Protein AF-0000000069840193 (afdb_homodimer)

pLDDT: mean 89.03, std 13.45, range [23.73, 98.94]

Structure (mmCIF, N/CA/C/O backbone):
data_AF-0000000069840193-model_v1
#
loop_
_entity.id
_entity.type
_entity.pdbx_description
1 polymer 'Periplasmic binding protein/LacI sugar binding domain-containing protein'
#
loop_
_atom_site.group_PDB
_atom_site.id
_atom_site.type_symbol
_atom_site.label_atom_id
_atom_site.label_alt_id
_atom_site.label_comp_id
_atom_site.label_asym_id
_atom_site.label_entity_id
_atom_site.label_seq_id
_atom_site.pdbx_PDB_ins_code
_atom_site.Cartn_x
_atom_site.Cartn_y
_atom_site.Cartn_z
_atom_site.occupancy
_atom_site.B_iso_or_equiv
_atom_site.auth_seq_id
_atom_site.auth_comp_id
_atom_site.auth_asym_id
_atom_site.auth_atom_id
_atom_site.pdbx_PDB_model_num
ATOM 1 N N . MET A 1 1 ? -12.867 52.531 8.844 1 24.59 1 MET A N 1
ATOM 2 C CA . MET A 1 1 ? -12.977 51.562 7.75 1 24.59 1 MET A CA 1
ATOM 3 C C . MET A 1 1 ? -12.117 50.344 8.023 1 24.59 1 MET A C 1
ATOM 5 O O . MET A 1 1 ? -10.891 50.406 7.93 1 24.59 1 MET A O 1
ATOM 9 N N . ALA A 1 2 ? -12.344 49.625 9.031 1 34.88 2 ALA A N 1
ATOM 10 C CA . ALA A 1 2 ? -11.484 48.656 9.68 1 34.88 2 ALA A CA 1
ATOM 11 C C . ALA A 1 2 ? -11.094 47.531 8.703 1 34.88 2 ALA A C 1
ATOM 13 O O . ALA A 1 2 ? -11.961 46.906 8.109 1 34.88 2 ALA A O 1
ATOM 14 N N . ARG A 1 3 ? -10.102 47.656 7.883 1 37.06 3 ARG A N 1
ATOM 15 C CA . ARG A 1 3 ? -9.602 46.812 6.809 1 37.06 3 ARG A CA 1
ATOM 16 C C . ARG A 1 3 ? -9.641 45.344 7.211 1 37.06 3 ARG A C 1
ATOM 18 O O . ARG A 1 3 ? -8.938 44.938 8.133 1 37.06 3 ARG A O 1
ATOM 25 N N . GLY A 1 4 ? -10.797 44.75 7.398 1 35.41 4 GLY A N 1
ATOM 26 C CA . GLY A 1 4 ? -11.039 43.375 7.875 1 35.41 4 GLY A CA 1
ATOM 27 C C . GLY A 1 4 ? -9.898 42.438 7.559 1 35.41 4 GLY A C 1
ATOM 28 O O . GLY A 1 4 ? -9.414 42.375 6.43 1 35.41 4 GLY A O 1
ATOM 29 N N . LEU A 1 5 ? -8.938 42.312 8.375 1 36.5 5 LEU A N 1
ATOM 30 C CA . LEU A 1 5 ? -7.723 41.531 8.312 1 36.5 5 LEU A CA 1
ATOM 31 C C . LEU A 1 5 ? -7.93 40.281 7.441 1 36.5 5 LEU A C 1
ATOM 33 O O . LEU A 1 5 ? -8.742 39.406 7.773 1 36.5 5 LEU A O 1
ATOM 37 N N . LYS A 1 6 ? -8.133 40.344 6.164 1 40.72 6 LYS A N 1
ATOM 38 C CA . LYS A 1 6 ? -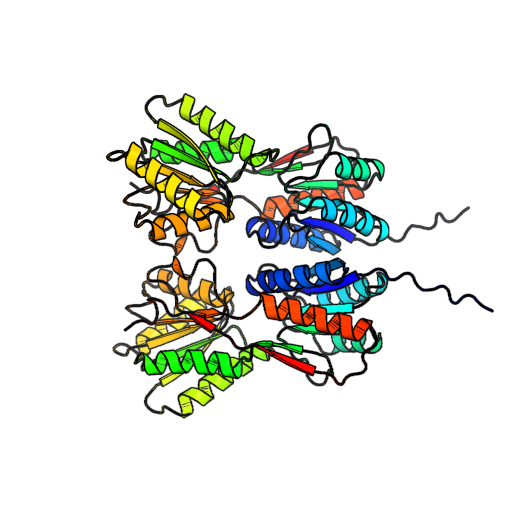8.266 39.312 5.148 1 40.72 6 LYS A CA 1
ATOM 39 C C . LYS A 1 6 ? -7.57 38.031 5.586 1 40.72 6 LYS A C 1
ATOM 41 O O . LYS A 1 6 ? -6.344 37.969 5.699 1 40.72 6 LYS A O 1
ATOM 46 N N . ARG A 1 7 ? -7.996 37.312 6.637 1 47.59 7 ARG A N 1
ATOM 47 C CA . ARG A 1 7 ? -7.484 36.062 7.195 1 47.59 7 ARG A CA 1
ATOM 48 C C . ARG A 1 7 ? -6.824 35.219 6.113 1 47.59 7 ARG A C 1
ATOM 50 O O . ARG A 1 7 ? -7.449 34.875 5.102 1 47.59 7 ARG A O 1
ATOM 57 N N . GLY A 1 8 ? -5.594 35.312 5.746 1 59.09 8 GLY A N 1
ATOM 58 C CA . GLY A 1 8 ? -4.723 34.781 4.711 1 59.09 8 GLY A CA 1
ATOM 59 C C . GLY A 1 8 ? -4.973 33.312 4.418 1 59.09 8 GLY A C 1
ATOM 60 O O . GLY A 1 8 ? -5.113 32.5 5.336 1 59.09 8 GLY A O 1
ATOM 61 N N . ARG A 1 9 ? -5.711 32.969 3.23 1 78.81 9 ARG A N 1
ATOM 62 C CA . ARG A 1 9 ? -6.047 31.641 2.771 1 78.81 9 ARG A CA 1
ATOM 63 C C . ARG A 1 9 ? -4.824 30.734 2.789 1 78.81 9 ARG A C 1
ATOM 65 O O . ARG A 1 9 ? -3.797 31.047 2.184 1 78.81 9 ARG A O 1
ATOM 72 N N . THR A 1 10 ? -4.777 29.781 3.723 1 82.75 10 THR A N 1
ATOM 73 C CA . THR A 1 10 ? -3.658 28.844 3.857 1 82.75 10 THR A CA 1
ATOM 74 C C . THR A 1 10 ? -3.598 27.906 2.666 1 82.75 10 THR A C 1
ATOM 76 O O . THR A 1 10 ? -2.555 27.297 2.396 1 82.75 10 THR A O 1
ATOM 79 N N . ARG A 1 11 ? -4.781 27.781 1.944 1 90.88 11 ARG A N 1
ATOM 80 C CA . ARG A 1 11 ? -4.926 26.828 0.854 1 90.88 11 ARG A CA 1
ATOM 81 C C . ARG A 1 11 ? -4.551 25.422 1.307 1 90.88 11 ARG A C 1
ATOM 83 O O . ARG A 1 11 ? -3.893 24.688 0.572 1 90.88 11 ARG A O 1
ATOM 90 N N . LEU A 1 12 ? -4.98 25.156 2.596 1 91.31 12 LEU A N 1
ATOM 91 C CA . LEU A 1 12 ? -4.73 23.828 3.152 1 91.31 12 LEU A CA 1
ATOM 92 C C . LEU A 1 12 ? -6.023 23.031 3.244 1 91.31 12 LEU A C 1
ATOM 94 O O . LEU A 1 12 ? -7.07 23.562 3.607 1 91.31 12 LEU A O 1
ATOM 98 N N . ILE A 1 13 ? -5.879 21.797 2.895 1 93.88 13 ILE A N 1
ATOM 99 C CA . ILE A 1 13 ? -6.945 20.828 3.139 1 93.88 13 ILE A CA 1
ATOM 100 C C . ILE A 1 13 ? -6.438 19.719 4.059 1 93.88 13 ILE A C 1
ATOM 102 O O . ILE A 1 13 ? -5.406 19.109 3.783 1 93.88 13 ILE A O 1
ATOM 106 N N . GLY A 1 14 ? -7.121 19.562 5.184 1 92.38 14 GLY A N 1
ATOM 107 C CA . GLY A 1 14 ? -6.812 18.453 6.07 1 92.38 14 GLY A CA 1
ATOM 108 C C . GLY A 1 14 ? -7.398 17.141 5.602 1 92.38 14 GLY A C 1
ATOM 109 O O . GLY A 1 14 ? -8.562 17.078 5.188 1 92.38 14 GLY A O 1
ATOM 110 N N . LEU A 1 15 ? -6.52 16.156 5.625 1 92.12 15 LEU A N 1
ATOM 111 C CA . LEU A 1 15 ? -6.953 14.805 5.289 1 92.12 15 LEU A CA 1
ATOM 112 C C . LEU A 1 15 ? -6.828 13.875 6.492 1 92.12 15 LEU A C 1
ATOM 114 O O . LEU A 1 15 ? -5.734 13.695 7.031 1 92.12 15 LEU A O 1
ATOM 118 N N . ILE A 1 16 ? -7.926 13.344 6.914 1 88.56 16 ILE A N 1
ATOM 119 C CA . ILE A 1 16 ? -7.914 12.336 7.969 1 88.56 16 ILE A CA 1
ATOM 120 C C . ILE A 1 16 ? -8.141 10.953 7.363 1 88.56 16 ILE A C 1
ATOM 122 O O . ILE A 1 16 ? -9.203 10.688 6.797 1 88.56 16 ILE A O 1
ATOM 126 N N . ILE A 1 17 ? -7.133 10.148 7.5 1 87.5 17 ILE A N 1
ATOM 127 C CA . ILE A 1 17 ? -7.152 8.812 6.914 1 87.5 17 ILE A CA 1
ATOM 128 C C . ILE A 1 17 ? -7.203 7.766 8.023 1 87.5 17 ILE A C 1
ATOM 130 O O . ILE A 1 17 ? -6.445 7.84 8.992 1 87.5 17 ILE A O 1
ATOM 134 N N . ALA A 1 18 ? -8.047 6.801 7.898 1 81.25 18 ALA A N 1
ATOM 135 C CA . ALA A 1 18 ? -8.227 5.77 8.914 1 81.25 18 ALA A CA 1
ATOM 136 C C . ALA A 1 18 ? -6.969 4.918 9.062 1 81.25 18 ALA A C 1
ATOM 138 O O . ALA A 1 18 ? -6.535 4.629 10.18 1 81.25 18 ALA A O 1
ATOM 139 N N . ASP A 1 19 ? -6.477 4.477 7.852 1 83 19 ASP A N 1
ATOM 140 C CA . ASP A 1 19 ? -5.305 3.605 7.844 1 83 19 ASP A CA 1
ATOM 141 C C . ASP A 1 19 ? -4.531 3.734 6.531 1 83 19 ASP A C 1
ATOM 143 O O . ASP A 1 19 ? -4.918 3.146 5.52 1 83 19 ASP A O 1
ATOM 147 N N . ILE A 1 20 ? -3.449 4.324 6.625 1 83.56 20 ILE A N 1
ATOM 148 C CA . ILE A 1 20 ? -2.67 4.613 5.426 1 83.56 20 ILE A CA 1
ATOM 149 C C . ILE A 1 20 ? -2.037 3.326 4.902 1 83.56 20 ILE A C 1
ATOM 151 O O . ILE A 1 20 ? -1.533 3.289 3.775 1 83.56 20 ILE A O 1
ATOM 155 N N . THR A 1 21 ? -2.021 2.219 5.703 1 82.38 21 THR A N 1
ATOM 156 C CA . THR A 1 21 ? -1.464 0.957 5.234 1 82.38 21 THR A CA 1
ATOM 157 C C . THR A 1 21 ? -2.479 0.201 4.383 1 82.38 21 THR A C 1
ATOM 159 O O . THR A 1 21 ? -2.143 -0.803 3.75 1 82.38 21 THR A O 1
ATOM 162 N N . ASN A 1 22 ? -3.643 0.701 4.359 1 86.12 22 ASN A N 1
ATOM 163 C CA . ASN A 1 22 ? -4.68 0.144 3.5 1 86.12 22 ASN A CA 1
ATOM 164 C C . ASN A 1 22 ? -4.531 0.624 2.059 1 86.12 22 ASN A C 1
ATOM 166 O O . ASN A 1 22 ? -4.598 1.824 1.79 1 86.12 22 ASN A O 1
ATOM 170 N N . PRO A 1 23 ? -4.363 -0.371 1.155 1 88 23 PRO A N 1
ATOM 171 C CA . PRO A 1 23 ? -4.184 0.024 -0.244 1 88 23 PRO A CA 1
ATOM 172 C C . PRO A 1 23 ? -5.336 0.875 -0.771 1 88 23 PRO A C 1
ATOM 174 O O . PRO A 1 23 ? -5.125 1.765 -1.598 1 88 23 PRO A O 1
ATOM 177 N N . TYR A 1 24 ? -6.52 0.625 -0.32 1 90.56 24 TYR A N 1
ATOM 178 C CA . TYR A 1 24 ? -7.652 1.449 -0.721 1 90.56 24 TYR A CA 1
ATOM 179 C C . TYR A 1 24 ? -7.422 2.91 -0.357 1 90.56 24 TYR A C 1
ATOM 181 O O . TYR A 1 24 ? -7.609 3.801 -1.189 1 90.56 24 TYR A O 1
ATOM 189 N N . SER A 1 25 ? -6.973 3.121 0.844 1 88.38 25 SER A N 1
ATOM 190 C CA . SER A 1 25 ? -6.738 4.477 1.332 1 88.38 25 SER A CA 1
ATOM 191 C C . SER A 1 25 ? -5.656 5.176 0.521 1 88.38 25 SER A C 1
ATOM 193 O O . SER A 1 25 ? -5.789 6.355 0.18 1 88.38 25 SER A O 1
ATOM 195 N N . VAL A 1 26 ? -4.691 4.434 0.214 1 87.62 26 VAL A N 1
ATOM 196 C CA . VAL A 1 26 ? -3.564 4.977 -0.538 1 87.62 26 VAL A CA 1
ATOM 197 C C . VAL A 1 26 ? -4.023 5.375 -1.938 1 87.62 26 VAL A C 1
ATOM 199 O O . VAL A 1 26 ? -3.674 6.453 -2.428 1 87.62 26 VAL A O 1
ATOM 202 N N . ASN A 1 27 ? -4.793 4.574 -2.518 1 90.31 27 ASN A N 1
ATOM 203 C CA . ASN A 1 27 ? -5.277 4.836 -3.869 1 90.31 27 ASN A CA 1
ATOM 204 C C . ASN A 1 27 ? -6.227 6.031 -3.9 1 90.31 27 ASN A C 1
ATOM 206 O O . ASN A 1 27 ? -6.211 6.816 -4.852 1 90.31 27 ASN A O 1
ATOM 210 N N . VAL A 1 28 ? -7.039 6.16 -2.896 1 93 28 VAL A N 1
ATOM 211 C CA . VAL A 1 28 ? -7.93 7.312 -2.789 1 93 28 VAL A CA 1
ATOM 212 C C . VAL A 1 28 ? -7.105 8.594 -2.654 1 93 28 VAL A C 1
ATOM 214 O O . VAL A 1 28 ? -7.453 9.625 -3.23 1 93 28 VAL A O 1
ATOM 217 N N . LEU A 1 29 ? -6.051 8.477 -1.936 1 90.69 29 LEU A N 1
ATOM 218 C CA . LEU A 1 29 ? -5.18 9.625 -1.695 1 90.69 29 LEU A CA 1
ATOM 219 C C . LEU A 1 29 ? -4.59 10.141 -3.002 1 90.69 29 LEU A C 1
ATOM 221 O O . LEU A 1 29 ? -4.391 11.344 -3.164 1 90.69 29 LEU A O 1
ATOM 225 N N . SER A 1 30 ? -4.32 9.258 -3.92 1 91.19 30 SER A N 1
ATOM 226 C CA . SER A 1 30 ? -3.801 9.68 -5.219 1 91.19 30 SER A CA 1
ATOM 227 C C . SER A 1 30 ? -4.766 10.633 -5.918 1 91.19 30 SER A C 1
ATOM 229 O O . SER A 1 30 ? -4.344 11.648 -6.473 1 91.19 30 SER A O 1
ATOM 231 N N . GLY A 1 31 ? -6.016 10.281 -5.867 1 94.5 31 GLY A N 1
ATOM 232 C CA . GLY A 1 31 ? -7.023 11.164 -6.43 1 94.5 31 GLY A CA 1
ATOM 233 C C . GLY A 1 31 ? -7.137 12.484 -5.691 1 94.5 31 GLY A C 1
ATOM 234 O O . GLY A 1 31 ? -7.289 13.539 -6.316 1 94.5 31 GLY A O 1
ATOM 235 N N . ILE A 1 32 ? -7.016 12.43 -4.387 1 94.56 32 ILE A N 1
ATOM 236 C CA . ILE A 1 32 ? -7.07 13.625 -3.547 1 94.56 32 ILE A CA 1
ATOM 237 C C . ILE A 1 32 ? -5.926 14.562 -3.916 1 94.56 32 ILE A C 1
ATOM 239 O O . ILE A 1 32 ? -6.137 15.758 -4.117 1 94.56 32 ILE A O 1
ATOM 243 N N . GLU A 1 33 ? -4.781 14.008 -4 1 91.31 33 GLU A N 1
ATOM 244 C CA . GLU A 1 33 ? -3.598 14.797 -4.32 1 91.31 33 GLU A CA 1
ATOM 245 C C . GLU A 1 33 ? -3.725 15.461 -5.691 1 91.31 33 GLU A C 1
ATOM 247 O O . GLU A 1 33 ? -3.369 16.625 -5.859 1 91.31 33 GLU A O 1
ATOM 252 N N . ALA A 1 34 ? -4.176 14.727 -6.652 1 93.38 34 ALA A N 1
ATOM 253 C CA . ALA A 1 34 ? -4.352 15.266 -7.996 1 93.38 34 ALA A CA 1
ATOM 254 C C . ALA A 1 34 ? -5.316 16.453 -7.992 1 93.38 34 ALA A C 1
ATOM 256 O O . ALA A 1 34 ? -5.031 17.484 -8.594 1 93.38 34 ALA A O 1
ATOM 257 N N . ALA A 1 35 ? -6.402 16.312 -7.316 1 96.69 35 ALA A N 1
ATOM 258 C CA . ALA A 1 35 ? -7.398 17.391 -7.242 1 96.69 35 ALA A CA 1
ATOM 259 C C . ALA A 1 35 ? -6.852 18.594 -6.488 1 96.69 35 ALA A C 1
ATOM 261 O O . ALA A 1 35 ? -7.074 19.734 -6.891 1 96.69 35 ALA A O 1
ATOM 262 N N . CYS A 1 36 ? -6.156 18.344 -5.383 1 93.94 36 CYS A N 1
ATOM 263 C CA . CYS A 1 36 ? -5.555 19.422 -4.617 1 93.94 36 CYS A CA 1
ATOM 264 C C . CYS A 1 36 ? -4.586 20.234 -5.48 1 93.94 36 CYS A C 1
ATOM 266 O O . CYS A 1 36 ? -4.617 21.469 -5.473 1 93.94 36 CYS A O 1
ATOM 268 N N . ARG A 1 37 ? -3.811 19.531 -6.137 1 90.56 37 ARG A N 1
ATOM 269 C CA . ARG A 1 37 ? -2.855 20.188 -7.023 1 90.56 37 ARG A CA 1
ATOM 270 C C . ARG A 1 37 ? -3.57 21.047 -8.062 1 90.56 37 ARG A C 1
ATOM 272 O O . ARG A 1 37 ? -3.215 22.219 -8.266 1 90.56 37 ARG A O 1
ATOM 279 N N . GLU A 1 38 ? -4.508 20.5 -8.664 1 94.81 38 GLU A N 1
ATOM 280 C CA . GLU A 1 38 ? -5.266 21.203 -9.711 1 94.81 38 GLU A CA 1
ATOM 281 C C . GLU A 1 38 ? -5.973 22.422 -9.148 1 94.81 38 GLU A C 1
ATOM 283 O O . GLU A 1 38 ? -6.09 23.453 -9.836 1 94.81 38 GLU A O 1
ATOM 288 N N . LYS A 1 39 ? -6.414 22.359 -7.926 1 95.62 39 LYS A N 1
ATOM 289 C CA . LYS A 1 39 ? -7.23 23.422 -7.344 1 95.62 39 LYS A CA 1
ATOM 290 C C . LYS A 1 39 ? -6.379 24.375 -6.516 1 95.62 39 LYS A C 1
ATOM 292 O O . LYS A 1 39 ? -6.895 25.344 -5.941 1 95.62 39 LYS A O 1
ATOM 297 N N . GLY A 1 40 ? -5.113 24.078 -6.473 1 92.56 40 GLY A N 1
ATOM 298 C CA . GLY A 1 40 ? -4.188 24.953 -5.785 1 92.56 40 GLY A CA 1
ATOM 299 C C . GLY A 1 40 ? -4.211 24.797 -4.277 1 92.56 40 GLY A C 1
ATOM 300 O O . GLY A 1 40 ? -4.047 25.766 -3.539 1 92.56 40 GLY A O 1
ATOM 301 N N . PHE A 1 41 ? -4.547 23.625 -3.773 1 93.12 41 PHE A N 1
ATOM 302 C CA . PHE A 1 41 ? -4.543 23.344 -2.344 1 93.12 41 PHE A CA 1
ATOM 303 C C . PHE A 1 41 ? -3.395 22.406 -1.987 1 93.12 41 PHE A C 1
ATOM 305 O O . PHE A 1 41 ? -2.898 21.672 -2.844 1 93.12 41 PHE A O 1
ATOM 312 N N . THR A 1 42 ? -3.004 22.484 -0.764 1 89.56 42 THR A N 1
ATOM 313 C CA . THR A 1 42 ? -2.023 21.562 -0.201 1 89.56 42 THR A CA 1
ATOM 314 C C . THR A 1 42 ? -2.676 20.625 0.821 1 89.56 42 THR A C 1
ATOM 316 O O . THR A 1 42 ? -3.303 21.094 1.776 1 89.56 42 THR A O 1
ATOM 319 N N . PRO A 1 43 ? -2.492 19.391 0.567 1 92 43 PRO A N 1
ATOM 320 C CA . PRO A 1 43 ? -3.088 18.453 1.534 1 92 43 PRO A CA 1
ATOM 321 C C . PRO A 1 43 ? -2.176 18.188 2.727 1 92 43 PRO A C 1
ATOM 323 O O . PRO A 1 43 ? -0.954 18.109 2.57 1 92 43 PRO A O 1
ATOM 326 N N . LEU A 1 44 ? -2.76 18.094 3.904 1 90.38 44 LEU A N 1
ATOM 327 C CA . LEU A 1 44 ? -2.119 17.641 5.133 1 90.38 44 LEU A CA 1
ATOM 328 C C . LEU A 1 44 ? -2.729 16.328 5.609 1 90.38 44 LEU A C 1
ATOM 330 O O . LEU A 1 44 ? -3.893 16.281 6.012 1 90.38 44 LEU A O 1
ATOM 334 N N . VAL A 1 45 ? -1.867 15.312 5.629 1 90.81 45 VAL A N 1
ATOM 335 C CA . VAL A 1 45 ? -2.4 13.977 5.875 1 90.81 45 VAL A CA 1
ATOM 336 C C . VAL A 1 45 ? -2.199 13.602 7.344 1 90.81 45 VAL A C 1
ATOM 338 O O . VAL A 1 45 ? -1.097 13.734 7.879 1 90.81 45 VAL A O 1
ATOM 341 N N . CYS A 1 46 ? -3.309 13.172 7.93 1 88.81 46 CYS A N 1
ATOM 342 C CA . CYS A 1 46 ? -3.324 12.664 9.297 1 88.81 46 CYS A CA 1
ATOM 343 C C . CYS A 1 46 ? -3.826 11.227 9.344 1 88.81 46 CYS A C 1
ATOM 345 O O . CYS A 1 46 ? -4.992 10.961 9.031 1 88.81 46 CYS A O 1
ATOM 347 N N . ASN A 1 47 ? -2.953 10.367 9.742 1 87.81 47 ASN A N 1
ATOM 348 C CA . ASN A 1 47 ? -3.316 8.961 9.836 1 87.81 47 ASN A CA 1
ATOM 349 C C . ASN A 1 47 ? -3.764 8.594 11.25 1 87.81 47 ASN A C 1
ATOM 351 O O . ASN A 1 47 ? -2.992 8.727 12.203 1 87.81 47 ASN A O 1
ATOM 355 N N . THR A 1 48 ? -4.922 8.047 11.383 1 81.81 48 THR A N 1
ATOM 356 C CA . THR A 1 48 ? -5.473 7.812 12.711 1 81.81 48 THR A CA 1
ATOM 357 C C . THR A 1 48 ? -5.133 6.406 13.195 1 81.81 48 THR A C 1
ATOM 359 O O . THR A 1 48 ? -5.297 6.098 14.383 1 81.81 48 THR A O 1
ATOM 362 N N . ASN A 1 49 ? -4.711 5.52 12.281 1 78.19 49 ASN A N 1
ATOM 363 C CA . ASN A 1 49 ? -4.461 4.117 12.594 1 78.19 49 ASN A CA 1
ATOM 364 C C . ASN A 1 49 ? -5.684 3.451 13.211 1 78.19 49 ASN A C 1
ATOM 366 O O . ASN A 1 49 ? -5.566 2.703 14.188 1 78.19 49 ASN A O 1
ATOM 370 N N . ASN A 1 50 ? -6.777 3.844 12.766 1 74.44 50 ASN A N 1
ATOM 371 C CA . ASN A 1 50 ? -8.078 3.305 13.156 1 74.44 50 ASN A CA 1
ATOM 372 C C . ASN A 1 50 ? -8.391 3.604 14.617 1 74.44 50 ASN A C 1
ATOM 374 O O . ASN A 1 50 ? -9.203 2.914 15.242 1 74.44 50 ASN A O 1
ATOM 378 N N . GLU A 1 51 ? -7.766 4.598 15.18 1 75.19 51 GLU A N 1
ATOM 379 C CA . GLU A 1 51 ? -8 4.965 16.578 1 75.19 51 GLU A CA 1
ATOM 380 C C . GLU A 1 51 ? -8.867 6.215 16.672 1 75.19 51 GLU A C 1
ATOM 382 O O . GLU A 1 51 ? -8.453 7.301 16.266 1 75.19 51 GLU A O 1
ATOM 387 N N . VAL A 1 52 ? -9.914 6.098 17.359 1 70.75 52 VAL A N 1
ATOM 388 C CA . VAL A 1 52 ? -10.914 7.152 17.438 1 70.75 52 VAL A CA 1
ATOM 389 C C . VAL A 1 52 ? -10.336 8.367 18.172 1 70.75 52 VAL A C 1
ATOM 391 O O . VAL A 1 52 ? -10.586 9.508 17.781 1 70.75 52 VAL A O 1
ATOM 394 N N . ASP A 1 53 ? -9.594 8.102 19.172 1 73.88 53 ASP A N 1
ATOM 395 C CA . ASP A 1 53 ? -9.008 9.188 19.953 1 73.88 53 ASP A CA 1
ATOM 396 C C . ASP A 1 53 ? -8.07 10.039 19.094 1 73.88 53 ASP A C 1
ATOM 398 O O . ASP A 1 53 ? -8 11.258 19.266 1 73.88 53 ASP A O 1
ATOM 402 N N . GLN A 1 54 ? -7.484 9.438 18.125 1 78 54 GLN A N 1
ATOM 403 C CA . GLN A 1 54 ? -6.586 10.156 17.219 1 78 54 GLN A CA 1
ATOM 404 C C . GLN A 1 54 ? -7.363 11.055 16.266 1 78 54 GLN A C 1
ATOM 406 O O . GLN A 1 54 ? -6.891 12.117 15.875 1 78 54 GLN A O 1
ATOM 411 N N . GLU A 1 55 ? -8.547 10.625 15.961 1 76.5 55 GLU A N 1
ATOM 412 C CA . GLU A 1 55 ? -9.367 11.43 15.062 1 76.5 55 GLU A CA 1
ATOM 413 C C . GLU A 1 55 ? -9.664 12.797 15.656 1 76.5 55 GLU A C 1
ATOM 415 O O . GLU A 1 55 ? -9.508 13.82 14.992 1 76.5 55 GLU A O 1
ATOM 420 N N . LEU A 1 56 ? -10.078 12.836 16.875 1 76.31 56 LEU A N 1
ATOM 421 C CA . LEU A 1 56 ? -10.398 14.078 17.562 1 76.31 56 LEU A CA 1
ATOM 422 C C . LEU A 1 56 ? -9.156 14.961 17.703 1 76.31 56 LEU A C 1
ATOM 424 O O . LEU A 1 56 ? -9.227 16.172 17.516 1 76.31 56 LEU A O 1
ATOM 428 N N . HIS A 1 57 ? -8.164 14.242 18.016 1 80.44 57 HIS A N 1
ATOM 429 C CA . HIS A 1 57 ? -6.898 14.961 18.172 1 80.44 57 HIS A CA 1
ATOM 430 C C . HIS A 1 57 ? -6.516 15.664 16.875 1 80.44 57 HIS A C 1
ATOM 432 O O . HIS A 1 57 ? -6.172 16.844 16.891 1 80.44 57 HIS A O 1
ATOM 438 N N . TYR A 1 58 ? -6.66 15.008 15.789 1 82.19 58 TYR A N 1
ATOM 439 C CA . TYR A 1 58 ? -6.289 15.578 14.492 1 82.19 58 TYR A CA 1
ATOM 440 C C . TYR A 1 58 ? -7.254 16.688 14.086 1 82.19 58 TYR A C 1
ATOM 442 O O . TYR A 1 58 ? -6.848 17.672 13.477 1 82.19 58 TYR A O 1
ATOM 450 N N . LEU A 1 59 ? -8.453 16.516 14.406 1 79.12 59 LEU A N 1
ATOM 451 C CA . LEU A 1 59 ? -9.422 17.547 14.094 1 79.12 59 LEU A CA 1
ATOM 452 C C . LEU A 1 59 ? -9.062 18.859 14.789 1 79.12 59 LEU A C 1
ATOM 454 O O . LEU A 1 59 ? -9.109 19.922 14.18 1 79.12 59 LEU A O 1
ATOM 458 N N . ASP A 1 60 ? -8.688 18.734 16.016 1 80.19 60 ASP A N 1
ATOM 459 C CA . ASP A 1 60 ? -8.273 19.906 16.766 1 80.19 60 ASP A CA 1
ATOM 460 C C . ASP A 1 60 ? -7.008 20.531 16.172 1 80.19 60 ASP A C 1
ATOM 462 O O . ASP A 1 60 ? -6.906 21.75 16.047 1 80.19 60 ASP A O 1
ATOM 466 N N . LEU A 1 61 ? -6.195 19.688 15.852 1 80.31 61 LEU A N 1
ATOM 467 C CA . LEU A 1 61 ? -4.93 20.125 15.273 1 80.31 61 LEU A CA 1
ATOM 468 C C . LEU A 1 61 ? -5.156 20.844 13.945 1 80.31 61 LEU A C 1
ATOM 470 O O . LEU A 1 61 ? -4.621 21.922 13.719 1 80.31 61 LEU A O 1
ATOM 474 N N . LEU A 1 62 ? -5.957 20.281 13.125 1 82.94 62 LEU A N 1
ATOM 475 C CA . LEU A 1 62 ? -6.211 20.844 11.797 1 82.94 62 LEU A CA 1
ATOM 476 C C . LEU A 1 62 ? -6.926 22.172 11.898 1 82.94 62 LEU A C 1
ATOM 478 O O . LEU A 1 62 ? -6.668 23.094 11.109 1 82.94 62 LEU A O 1
ATOM 482 N N . ARG A 1 63 ? -7.695 22.297 12.867 1 79.81 63 ARG A N 1
ATOM 483 C CA . ARG A 1 63 ? -8.367 23.562 13.125 1 79.81 63 ARG A CA 1
ATOM 484 C C . ARG A 1 63 ? -7.371 24.641 13.531 1 79.81 63 ARG A C 1
ATOM 486 O O . ARG A 1 63 ? -7.461 25.781 13.078 1 79.81 63 ARG A O 1
ATOM 493 N N . SER A 1 64 ? -6.52 24.234 14.328 1 78.5 64 SER A N 1
ATOM 494 C CA . SER A 1 64 ? -5.512 25.172 14.82 1 78.5 64 SER A CA 1
ATOM 495 C C . SER A 1 64 ? -4.625 25.672 13.688 1 78.5 64 SER A C 1
ATOM 497 O O . SER A 1 64 ? -4.094 26.781 13.75 1 78.5 64 SER A O 1
ATOM 499 N N . TYR A 1 65 ? -4.562 24.906 12.664 1 78.88 65 TYR A N 1
ATOM 500 C CA . TYR A 1 65 ? -3.713 25.266 11.539 1 78.88 65 TYR A CA 1
ATOM 501 C C . TYR A 1 65 ? -4.504 26.016 10.477 1 78.88 65 TYR A C 1
ATOM 503 O O . TYR A 1 65 ? -3.963 26.375 9.43 1 78.88 65 TYR A O 1
ATOM 511 N N . GLN A 1 66 ? -5.703 26.25 10.742 1 83.44 66 GLN A N 1
ATOM 512 C CA . GLN A 1 66 ? -6.582 27.062 9.891 1 83.44 66 GLN A CA 1
ATOM 513 C C . GLN A 1 66 ? -6.734 26.422 8.508 1 83.44 66 GLN A C 1
ATOM 515 O O . GLN A 1 66 ? -6.625 27.109 7.496 1 83.44 66 GLN A O 1
ATOM 520 N N . VAL A 1 67 ? -6.828 25.109 8.508 1 89.25 67 VAL A N 1
ATOM 521 C CA . VAL A 1 67 ? -7.156 24.484 7.234 1 89.25 67 VAL A CA 1
ATOM 522 C C . VAL A 1 67 ? -8.492 25.016 6.723 1 89.25 67 VAL A C 1
ATOM 524 O O . VAL A 1 67 ? -9.352 25.406 7.512 1 89.25 67 VAL A O 1
ATOM 527 N N . GLU A 1 68 ? -8.617 25 5.422 1 92.12 68 GLU A N 1
ATOM 528 C CA . GLU A 1 68 ? -9.82 25.578 4.836 1 92.12 68 GLU A CA 1
ATOM 529 C C . GLU A 1 68 ? -10.914 24.531 4.676 1 92.12 68 GLU A C 1
ATOM 531 O O . GLU A 1 68 ? -12.086 24.875 4.492 1 92.12 68 GLU A O 1
ATOM 536 N N . GLY A 1 69 ? -10.578 23.328 4.727 1 92.81 69 GLY A N 1
ATOM 537 C CA . GLY A 1 69 ? -11.508 22.203 4.633 1 92.81 69 GLY A CA 1
ATOM 538 C C . GLY A 1 69 ? -10.891 20.875 5.027 1 92.81 69 GLY A C 1
ATOM 539 O O . GLY A 1 69 ? -9.672 20.781 5.211 1 92.81 69 GLY A O 1
ATOM 540 N N . ILE A 1 70 ? -11.805 19.859 5.199 1 91.31 70 ILE A N 1
ATOM 541 C CA . ILE A 1 70 ? -11.336 18.562 5.645 1 91.31 70 ILE A CA 1
ATOM 542 C C . ILE A 1 70 ? -11.992 17.453 4.816 1 91.31 70 ILE A C 1
ATOM 544 O O . ILE A 1 70 ? -13.188 17.531 4.523 1 91.31 70 ILE A O 1
ATOM 548 N N . VAL A 1 71 ? -11.156 16.516 4.422 1 91.81 71 VAL A N 1
ATOM 549 C CA . VAL A 1 71 ? -11.625 15.273 3.838 1 91.81 71 VAL A CA 1
ATOM 550 C C . VAL A 1 71 ? -11.352 14.117 4.797 1 91.81 71 VAL A C 1
ATOM 552 O O . VAL A 1 71 ? -10.219 13.945 5.262 1 91.81 71 VAL A O 1
ATOM 555 N N . VAL A 1 72 ? -12.367 13.352 5.078 1 86.75 72 VAL A N 1
ATOM 556 C CA . VAL A 1 72 ? -12.234 12.297 6.082 1 86.75 72 VAL A CA 1
ATOM 557 C C . VAL A 1 72 ? -12.539 10.938 5.453 1 86.75 72 VAL A C 1
ATOM 559 O O . VAL A 1 72 ? -13.617 10.727 4.902 1 86.75 72 VAL A O 1
ATOM 562 N N . ASN A 1 73 ? -11.508 10.188 5.348 1 81.81 73 ASN A N 1
ATOM 563 C CA . ASN A 1 73 ? -11.68 8.766 5.078 1 81.81 73 ASN A CA 1
ATOM 564 C C . ASN A 1 73 ? -11.703 7.953 6.367 1 81.81 73 ASN A C 1
ATOM 566 O O . ASN A 1 73 ? -10.656 7.52 6.855 1 81.81 73 ASN A O 1
ATOM 570 N N . ALA A 1 74 ? -12.852 7.98 7.121 1 62.84 74 ALA A N 1
ATOM 571 C CA . ALA A 1 74 ? -12.938 7.535 8.508 1 62.84 74 ALA A CA 1
ATOM 572 C C . ALA A 1 74 ? -13.398 6.082 8.594 1 62.84 74 ALA A C 1
ATOM 574 O O . ALA A 1 74 ? -14.117 5.602 7.707 1 62.84 74 ALA A O 1
ATOM 575 N N . VAL A 1 75 ? -12.766 5.172 9.352 1 55.38 75 VAL A N 1
ATOM 576 C CA . VAL A 1 75 ? -13.352 3.865 9.648 1 55.38 75 VAL A CA 1
ATOM 577 C C . VAL A 1 75 ? -14.531 4.031 10.609 1 55.38 75 VAL A C 1
ATOM 579 O O . VAL A 1 75 ? -15.555 3.355 10.461 1 55.38 75 VAL A O 1
ATOM 582 N N . GLY A 1 76 ? -14.469 4.887 11.695 1 56.81 76 GLY A N 1
ATOM 583 C CA . GLY A 1 76 ? -15.469 4.82 12.758 1 56.81 76 GLY A CA 1
ATOM 584 C C . GLY A 1 76 ? -15.641 6.133 13.492 1 56.81 76 GLY A C 1
ATOM 585 O O . GLY A 1 76 ? -15.633 6.168 14.727 1 56.81 76 GLY A O 1
ATOM 586 N N . MET A 1 77 ? -15.711 7.156 12.766 1 54.94 77 MET A N 1
ATOM 587 C CA . MET A 1 77 ? -15.836 8.398 13.523 1 54.94 77 MET A CA 1
ATOM 588 C C . MET A 1 77 ? -17.125 8.414 14.336 1 54.94 77 MET A C 1
ATOM 590 O O . MET A 1 77 ? -18.203 8.102 13.805 1 54.94 77 MET A O 1
ATOM 594 N N . ARG A 1 78 ? -16.828 8.391 15.703 1 55.88 78 ARG A N 1
ATOM 595 C CA . ARG A 1 78 ? -17.953 8.531 16.609 1 55.88 78 ARG A CA 1
ATOM 596 C C . ARG A 1 78 ? -18.594 9.906 16.484 1 55.88 78 ARG A C 1
ATOM 598 O O . ARG A 1 78 ? -17.938 10.867 16.094 1 55.88 78 ARG A O 1
ATOM 605 N N . GLU A 1 79 ? -19.828 9.906 16.656 1 58.84 79 GLU A N 1
ATOM 606 C CA . GLU A 1 79 ? -20.688 11.086 16.594 1 58.84 79 GLU A CA 1
ATOM 607 C C . GLU A 1 79 ? -20.047 12.273 17.297 1 58.84 79 GLU A C 1
ATOM 609 O O . GLU A 1 79 ? -20.156 13.414 16.828 1 58.84 79 GLU A O 1
ATOM 614 N N . GLU A 1 80 ? -19.391 11.938 18.359 1 60.28 80 GLU A N 1
ATOM 615 C CA . GLU A 1 80 ? -18.859 13.031 19.172 1 60.28 80 GLU A CA 1
ATOM 616 C C . GLU A 1 80 ? -17.828 13.844 18.391 1 60.28 80 GLU A C 1
ATOM 618 O O . GLU A 1 80 ? -17.828 15.078 18.453 1 60.28 80 GLU A O 1
ATOM 623 N N . GLY A 1 81 ? -16.891 13.219 17.766 1 60.78 81 GLY A N 1
ATOM 624 C CA . GLY A 1 81 ? -15.891 13.93 17 1 60.78 81 GLY A CA 1
ATOM 625 C C . GLY A 1 81 ? -16.484 14.719 15.836 1 60.78 81 GLY A C 1
ATOM 626 O O . GLY A 1 81 ? -16.094 15.867 15.609 1 60.78 81 GLY A O 1
ATOM 627 N N . LEU A 1 82 ? -17.422 14.164 15.273 1 62.12 82 LEU A N 1
ATOM 628 C CA . LEU A 1 82 ? -18.062 14.766 14.109 1 62.12 82 LEU A CA 1
ATOM 629 C C . LEU A 1 82 ? -18.891 15.984 14.523 1 62.12 82 LEU A C 1
ATOM 631 O O . LEU A 1 82 ? -18.953 16.969 13.789 1 62.12 82 LEU A O 1
ATOM 635 N N . ASN A 1 83 ? -19.406 15.875 15.688 1 62.78 83 ASN A N 1
ATOM 636 C CA . ASN A 1 83 ? -20.188 17 16.188 1 62.78 83 ASN A CA 1
ATOM 637 C C . ASN A 1 83 ? -19.312 18.25 16.359 1 62.78 83 ASN A C 1
ATOM 639 O O . ASN A 1 83 ? -19.75 19.359 16.062 1 62.78 83 ASN A O 1
ATOM 643 N N . ARG A 1 84 ? -18.156 17.984 16.734 1 63.38 84 ARG A N 1
ATOM 644 C CA . ARG A 1 84 ? -17.25 19.094 16.906 1 63.38 84 ARG A CA 1
ATOM 645 C C . ARG A 1 84 ? -16.906 19.766 15.578 1 63.38 84 ARG A C 1
ATOM 647 O O . ARG A 1 84 ? -16.797 20.984 15.5 1 63.38 84 ARG A O 1
ATOM 654 N N . LEU A 1 85 ? -16.828 18.969 14.641 1 63.78 85 LEU A N 1
ATOM 655 C CA . LEU A 1 85 ? -16.531 19.469 13.305 1 63.78 85 LEU A CA 1
ATOM 656 C C . LEU A 1 85 ? -17.703 20.266 12.758 1 63.78 85 LEU A C 1
ATOM 658 O O . LEU A 1 85 ? -17.516 21.297 12.109 1 63.78 85 LEU A O 1
ATOM 662 N N . GLN A 1 86 ? -18.781 19.797 13.039 1 61.84 86 GLN A N 1
ATOM 663 C CA . GLN A 1 86 ? -19.984 20.484 12.586 1 61.84 86 GLN A CA 1
ATOM 664 C C . GLN A 1 86 ? -20.109 21.875 13.227 1 61.84 86 GLN A C 1
ATOM 666 O O . GLN A 1 86 ? -20.516 22.828 12.57 1 61.84 86 GLN A O 1
ATOM 671 N N . GLN A 1 87 ? -19.688 21.859 14.352 1 61.81 87 GLN A N 1
ATOM 672 C CA . GLN A 1 87 ? -19.797 23.125 15.078 1 61.81 87 GLN A CA 1
ATOM 673 C C . GLN A 1 87 ? -18.797 24.156 14.57 1 61.81 87 GLN A C 1
ATOM 675 O O . GLN A 1 87 ? -19.047 25.359 14.656 1 61.81 87 GLN A O 1
ATOM 680 N N . SER A 1 88 ? -17.797 23.766 14 1 62.59 88 SER A N 1
ATOM 681 C CA . SER A 1 88 ? -16.719 24.656 13.57 1 62.59 88 SER A CA 1
ATOM 682 C C . SER A 1 88 ? -17.016 25.234 12.188 1 62.59 88 SER A C 1
ATOM 684 O O . SER A 1 88 ? -16.328 26.156 11.742 1 62.59 88 SER A O 1
ATOM 686 N N . SER A 1 89 ? -18.031 24.906 11.594 1 75 89 SER A N 1
ATOM 687 C CA . SER A 1 89 ? -18.391 25.375 10.25 1 75 89 SER A CA 1
ATOM 688 C C . SER A 1 89 ? -17.281 25.062 9.25 1 75 89 SER A C 1
ATOM 690 O O . SER A 1 89 ? -17.203 25.703 8.195 1 75 89 SER A O 1
ATOM 692 N N . LEU A 1 90 ? -16.344 24.25 9.625 1 83.62 90 LEU A N 1
ATOM 693 C CA . LEU A 1 90 ? -15.289 23.844 8.695 1 83.62 90 LEU A CA 1
ATOM 694 C C . LEU A 1 90 ? -15.836 22.891 7.637 1 83.62 90 LEU A C 1
ATOM 696 O O . LEU A 1 90 ? -16.391 21.844 7.961 1 83.62 90 LEU A O 1
ATOM 700 N N . PRO A 1 91 ? -15.766 23.328 6.348 1 90.06 91 PRO A N 1
ATOM 701 C CA . PRO A 1 91 ? -16.234 22.438 5.289 1 90.06 91 PRO A CA 1
ATOM 702 C C . PRO A 1 91 ? -15.617 21.047 5.371 1 90.06 91 PRO A C 1
ATOM 704 O O . PRO A 1 91 ? -14.414 20.906 5.605 1 90.06 91 PRO A O 1
ATOM 707 N N . MET A 1 92 ? -16.516 20.031 5.223 1 89.06 92 MET A N 1
ATOM 708 C CA . MET A 1 92 ? -16.047 18.656 5.371 1 89.06 92 MET A CA 1
ATOM 709 C C . MET A 1 92 ? -16.734 17.734 4.363 1 89.06 92 MET A C 1
ATOM 711 O O . MET A 1 92 ? -17.922 17.922 4.051 1 89.06 92 MET A O 1
ATOM 715 N N . VAL A 1 93 ? -15.992 16.812 3.893 1 91.19 93 VAL A N 1
ATOM 716 C CA . VAL A 1 93 ? -16.531 15.75 3.045 1 91.19 93 VAL A CA 1
ATOM 717 C C . VAL A 1 93 ? -16.078 14.391 3.568 1 91.19 93 VAL A C 1
ATOM 719 O O . VAL A 1 93 ? -14.914 14.227 3.965 1 91.19 93 VAL A O 1
ATOM 722 N N . LEU A 1 94 ? -17.016 13.484 3.619 1 89.5 94 LEU A N 1
ATOM 723 C CA . LEU A 1 94 ? -16.719 12.117 4.047 1 89.5 94 LEU A CA 1
ATOM 724 C C . LEU A 1 94 ? -16.516 11.203 2.842 1 89.5 94 LEU A C 1
ATOM 726 O O . LEU A 1 94 ? -17.25 11.305 1.853 1 89.5 94 LEU A O 1
ATOM 730 N N . ILE A 1 95 ? -15.523 10.344 3 1 90.94 95 ILE A N 1
ATOM 731 C CA . ILE A 1 95 ? -15.32 9.305 1.999 1 90.94 95 ILE A CA 1
ATOM 732 C C . ILE A 1 95 ? -15.797 7.961 2.551 1 90.94 95 ILE A C 1
ATOM 734 O O . ILE A 1 95 ? -15.359 7.527 3.617 1 90.94 95 ILE A O 1
ATOM 738 N N . ASP A 1 96 ? -16.719 7.27 1.805 1 81.44 96 ASP A N 1
ATOM 739 C CA . ASP A 1 96 ? -17.219 5.91 1.982 1 81.44 96 ASP A CA 1
ATOM 740 C C . ASP A 1 96 ? -18.188 5.832 3.17 1 81.44 96 ASP A C 1
ATOM 742 O O . ASP A 1 96 ? -19.109 5.016 3.178 1 81.44 96 ASP A O 1
ATOM 746 N N . ARG A 1 97 ? -17.953 6.641 4.219 1 72.94 97 ARG A N 1
ATOM 747 C CA . ARG A 1 97 ? -18.734 6.414 5.43 1 72.94 97 ARG A CA 1
ATOM 748 C C . ARG A 1 97 ? -19.703 7.562 5.676 1 72.94 97 ARG A C 1
ATOM 750 O O . ARG A 1 97 ? -19.359 8.727 5.469 1 72.94 97 ARG A O 1
ATOM 757 N N . LYS A 1 98 ? -20.922 7.016 5.887 1 67 98 LYS A N 1
ATOM 758 C CA . LYS A 1 98 ? -21.922 7.969 6.348 1 67 98 LYS A CA 1
ATOM 759 C C . LYS A 1 98 ? -22.031 7.957 7.867 1 67 98 LYS A C 1
ATOM 761 O O . LYS A 1 98 ? -21.859 6.918 8.5 1 67 98 LYS A O 1
ATOM 766 N N . ILE A 1 99 ? -22.062 9.07 8.43 1 65.88 99 ILE A N 1
ATOM 767 C CA . ILE A 1 99 ? -22.328 9.188 9.859 1 65.88 99 ILE A CA 1
ATOM 768 C C . ILE A 1 99 ? -23.797 9.508 10.086 1 65.88 99 ILE A C 1
ATOM 770 O O . ILE A 1 99 ? -24.312 10.5 9.578 1 65.88 99 ILE A O 1
ATOM 774 N N . PRO A 1 100 ? -24.375 8.586 10.789 1 64.31 100 PRO A N 1
ATOM 775 C CA . PRO A 1 100 ? -25.797 8.844 11.023 1 64.31 100 PRO A CA 1
ATOM 776 C C . PRO A 1 100 ? -26.062 10.203 11.664 1 64.31 100 PRO A C 1
ATOM 778 O O . PRO A 1 100 ? -25.297 10.633 12.539 1 64.31 100 PRO A O 1
ATOM 781 N N . GLU A 1 101 ? -26.953 10.883 11.164 1 62.34 101 GLU A N 1
ATOM 782 C CA . GLU A 1 101 ? -27.469 12.133 11.719 1 62.34 101 GLU A CA 1
ATOM 783 C C . GLU A 1 101 ? -26.5 13.281 11.508 1 62.34 101 GLU A C 1
ATOM 785 O O . GLU A 1 101 ? -26.625 14.336 12.141 1 62.34 101 GLU A O 1
ATOM 790 N N . PHE A 1 102 ? -25.438 12.953 10.844 1 70.38 102 PHE A N 1
ATOM 791 C CA . PHE A 1 102 ? -24.516 14.023 10.508 1 70.38 102 PHE A CA 1
ATOM 792 C C . PHE A 1 102 ? -24.625 14.406 9.039 1 70.38 102 PHE A C 1
ATOM 794 O O . PHE A 1 102 ? -24.312 13.602 8.156 1 70.38 102 PHE A O 1
ATOM 801 N N . ALA A 1 103 ? -25.266 15.625 8.859 1 76.5 103 ALA A N 1
ATOM 802 C CA . ALA A 1 103 ? -25.453 16.094 7.488 1 76.5 103 ALA A CA 1
ATOM 803 C C . ALA A 1 103 ? -24.125 16.547 6.887 1 76.5 103 ALA A C 1
ATOM 805 O O . ALA A 1 103 ? -23.594 17.609 7.23 1 76.5 103 ALA A O 1
ATOM 806 N N . CYS A 1 104 ? -23.531 15.711 6.078 1 84.25 104 CYS A N 1
ATOM 807 C CA . CYS A 1 104 ? -22.234 15.984 5.449 1 84.25 104 CYS A CA 1
ATOM 808 C C . CYS A 1 104 ? -22.156 15.352 4.062 1 84.25 104 CYS A C 1
ATOM 810 O O . CYS A 1 104 ? -22.766 14.305 3.816 1 84.25 104 CYS A O 1
ATOM 812 N N . ASP A 1 105 ? -21.5 16.031 3.16 1 90.31 105 ASP A N 1
ATOM 813 C CA . ASP A 1 105 ? -21.25 15.43 1.85 1 90.31 105 ASP A CA 1
ATOM 814 C C . ASP A 1 105 ? -20.516 14.102 1.979 1 90.31 105 ASP A C 1
ATOM 816 O O . ASP A 1 105 ? -19.625 13.953 2.816 1 90.31 105 ASP A O 1
ATOM 820 N N . VAL A 1 106 ? -20.984 13.172 1.192 1 91.62 106 VAL A N 1
ATOM 821 C CA . VAL A 1 106 ? -20.344 11.859 1.178 1 91.62 106 VAL A CA 1
ATOM 822 C C . VAL A 1 106 ? -20.016 11.453 -0.26 1 91.62 106 VAL A C 1
ATOM 824 O O . VAL A 1 106 ? -20.844 11.648 -1.163 1 91.62 106 VAL A O 1
ATOM 827 N N . VAL A 1 107 ? -18.828 11.039 -0.469 1 94.88 107 VAL A N 1
ATOM 828 C CA . VAL A 1 107 ? -18.391 10.469 -1.741 1 94.88 107 VAL A CA 1
ATOM 829 C C . VAL A 1 107 ? -17.938 9.023 -1.532 1 94.88 107 VAL A C 1
ATOM 831 O O . VAL A 1 107 ? -17.25 8.719 -0.554 1 94.88 107 VAL A O 1
ATOM 834 N N . GLY A 1 108 ? -18.375 8.109 -2.359 1 94.88 108 GLY A N 1
ATOM 835 C CA . GLY A 1 108 ? -17.938 6.73 -2.182 1 94.88 108 GLY A CA 1
ATOM 836 C C . GLY A 1 108 ? -18.438 5.801 -3.271 1 94.88 108 GLY A C 1
ATOM 837 O O . GLY A 1 108 ? -18.75 6.246 -4.379 1 94.88 108 GLY A O 1
ATOM 838 N N . LEU A 1 109 ? -18.391 4.551 -2.975 1 96.31 109 LEU A N 1
ATOM 839 C CA . LEU A 1 109 ? -18.844 3.494 -3.873 1 96.31 109 LEU A CA 1
ATOM 840 C C . LEU A 1 109 ? -20.328 3.213 -3.682 1 96.31 109 LEU A C 1
ATOM 842 O O . LEU A 1 109 ? -20.828 3.281 -2.562 1 96.31 109 LEU A O 1
ATOM 846 N N . ASP A 1 110 ? -21.031 2.969 -4.766 1 96.94 110 ASP A N 1
ATOM 847 C CA . ASP A 1 110 ? -22.328 2.336 -4.637 1 96.94 110 ASP A CA 1
ATOM 848 C C . ASP A 1 110 ? -22.203 0.88 -4.195 1 96.94 110 ASP A C 1
ATOM 850 O O . ASP A 1 110 ? -22.188 -0.027 -5.031 1 96.94 110 ASP A O 1
ATOM 854 N N . ASN A 1 111 ? -22.141 0.751 -2.941 1 96.56 111 ASN A N 1
ATOM 855 C CA . ASN A 1 111 ? -21.859 -0.558 -2.359 1 96.56 111 ASN A CA 1
ATOM 856 C C . ASN A 1 111 ? -22.953 -1.568 -2.711 1 96.56 111 ASN A C 1
ATOM 858 O O . ASN A 1 111 ? -22.672 -2.752 -2.902 1 96.56 111 ASN A O 1
ATOM 862 N N . THR A 1 112 ? -24.141 -1.105 -2.713 1 97.62 112 THR A N 1
ATOM 863 C CA . THR A 1 112 ? -25.25 -1.994 -3.062 1 97.62 112 THR A CA 1
ATOM 864 C C . THR A 1 112 ? -25.094 -2.52 -4.488 1 97.62 112 THR A C 1
ATOM 866 O O . THR A 1 112 ? -25.141 -3.729 -4.719 1 97.62 112 THR A O 1
ATOM 869 N N . GLN A 1 113 ? -24.812 -1.639 -5.379 1 98 113 GLN A N 1
ATOM 870 C CA . GLN A 1 113 ? -24.625 -2.035 -6.77 1 98 113 GLN A CA 1
ATOM 871 C C . GLN A 1 113 ? -23.406 -2.945 -6.91 1 98 113 GLN A C 1
ATOM 873 O O . GLN A 1 113 ? -23.453 -3.949 -7.625 1 98 113 GLN A O 1
ATOM 878 N N . ALA A 1 114 ? -22.344 -2.59 -6.301 1 98.19 114 ALA A N 1
ATOM 879 C CA . ALA A 1 114 ? -21.094 -3.344 -6.387 1 98.19 114 ALA A CA 1
ATOM 880 C C . ALA A 1 114 ? -21.281 -4.77 -5.875 1 98.19 114 ALA A C 1
ATOM 882 O O . ALA A 1 114 ? -20.891 -5.73 -6.539 1 98.19 114 ALA A O 1
ATOM 883 N N . ALA A 1 115 ? -21.922 -4.887 -4.703 1 98.56 115 ALA A N 1
ATOM 884 C CA . ALA A 1 115 ? -22.109 -6.207 -4.113 1 98.56 115 ALA A CA 1
ATOM 885 C C . ALA A 1 115 ? -23.094 -7.039 -4.934 1 98.56 115 ALA A C 1
ATOM 887 O O . ALA A 1 115 ? -22.938 -8.258 -5.055 1 98.56 115 ALA A O 1
ATOM 888 N N . THR A 1 116 ? -24.078 -6.379 -5.477 1 98.75 116 THR A N 1
ATOM 889 C CA . THR A 1 116 ? -25.016 -7.059 -6.359 1 98.75 116 THR A CA 1
ATOM 890 C C . THR A 1 116 ? -24.312 -7.613 -7.586 1 98.75 116 THR A C 1
ATOM 892 O O . THR A 1 116 ? -24.469 -8.789 -7.926 1 98.75 116 THR A O 1
ATOM 895 N N . THR A 1 117 ? -23.469 -6.805 -8.18 1 98.75 117 THR A N 1
ATOM 896 C CA . THR A 1 117 ? -22.719 -7.199 -9.359 1 98.75 117 THR A CA 1
ATOM 897 C C . THR A 1 117 ? -21.812 -8.383 -9.055 1 98.75 117 THR A C 1
ATOM 899 O O . THR A 1 117 ? -21.766 -9.359 -9.805 1 98.75 117 THR A O 1
ATOM 902 N N . ALA A 1 118 ? -21.125 -8.312 -7.941 1 98.69 118 ALA A N 1
ATOM 903 C CA . ALA A 1 118 ? -20.219 -9.383 -7.527 1 98.69 118 ALA A CA 1
ATOM 904 C C . ALA A 1 118 ? -20.969 -10.695 -7.316 1 98.69 118 ALA A C 1
ATOM 906 O O . ALA A 1 118 ? -20.547 -11.742 -7.797 1 98.69 118 ALA A O 1
ATOM 907 N N . THR A 1 119 ? -22.062 -10.602 -6.652 1 98.81 119 THR A N 1
ATOM 908 C CA . THR A 1 119 ? -22.859 -11.773 -6.316 1 98.81 119 THR A CA 1
ATOM 909 C C . THR A 1 119 ? -23.453 -12.398 -7.57 1 98.81 119 THR A C 1
ATOM 911 O O . THR A 1 119 ? -23.375 -13.609 -7.77 1 98.81 119 THR A O 1
ATOM 914 N N . GLU A 1 120 ? -24 -11.578 -8.414 1 98.62 120 GLU A N 1
ATOM 915 C CA . GLU A 1 120 ? -24.625 -12.062 -9.641 1 98.62 120 GLU A CA 1
ATOM 916 C C . GLU A 1 120 ? -23.609 -12.727 -10.555 1 98.62 120 GLU A C 1
ATOM 918 O O . GLU A 1 120 ? -23.906 -13.719 -11.219 1 98.62 120 GLU A O 1
ATOM 923 N N . HIS A 1 121 ? -22.453 -12.195 -10.578 1 98.69 121 HIS A N 1
ATOM 924 C CA . HIS A 1 121 ? -21.391 -12.812 -11.367 1 98.69 121 HIS A CA 1
ATOM 925 C C . HIS A 1 121 ? -21.172 -14.258 -10.945 1 98.69 121 HIS A C 1
ATOM 927 O O . HIS A 1 121 ? -21.094 -15.148 -11.789 1 98.69 121 HIS A O 1
ATOM 933 N N . LEU A 1 122 ? -21.078 -14.461 -9.641 1 98.69 122 LEU A N 1
ATOM 934 C CA . LEU A 1 122 ? -20.828 -15.805 -9.148 1 98.69 122 LEU A CA 1
ATOM 935 C C . LEU A 1 122 ? -22 -16.734 -9.477 1 98.69 122 LEU A C 1
ATOM 937 O O . LEU A 1 122 ? -21.781 -17.891 -9.859 1 98.69 122 LEU A O 1
ATOM 941 N N . ILE A 1 123 ? -23.203 -16.234 -9.398 1 98.19 123 ILE A N 1
ATOM 942 C CA . ILE A 1 123 ? -24.391 -17.016 -9.734 1 98.19 123 ILE A CA 1
ATOM 943 C C . ILE A 1 123 ? -24.359 -17.391 -11.219 1 98.19 123 ILE A C 1
ATOM 945 O O . ILE A 1 123 ? -24.562 -18.547 -11.578 1 98.19 123 ILE A O 1
ATOM 949 N N . GLU A 1 124 ? -24.031 -16.406 -12.016 1 97.5 124 GLU A N 1
ATOM 950 C CA . GLU A 1 124 ? -24 -16.609 -13.461 1 97.5 124 GLU A CA 1
ATOM 951 C C . GLU A 1 124 ? -22.922 -17.609 -13.852 1 97.5 124 GLU A C 1
ATOM 953 O O . GLU A 1 124 ? -23.062 -18.328 -14.844 1 97.5 124 GLU A O 1
ATOM 958 N N . GLN A 1 125 ? -21.844 -17.641 -13.094 1 97.62 125 GLN A N 1
ATOM 959 C CA . GLN A 1 125 ? -20.75 -18.578 -13.359 1 97.62 125 GLN A CA 1
ATOM 960 C C . GLN A 1 125 ? -21.062 -19.969 -12.828 1 97.62 125 GLN A C 1
ATOM 962 O O . GLN A 1 125 ? -20.266 -20.891 -12.961 1 97.62 125 GLN A O 1
ATOM 967 N N . GLY A 1 126 ? -22.203 -20.125 -12.133 1 97.44 126 GLY A N 1
ATOM 968 C CA . GLY A 1 126 ? -22.688 -21.453 -11.766 1 97.44 126 GLY A CA 1
ATOM 969 C C . GLY A 1 126 ? -22.328 -21.844 -10.352 1 97.44 126 GLY A C 1
ATOM 970 O O . GLY A 1 126 ? -22.375 -23.031 -10 1 97.44 126 GLY A O 1
ATOM 971 N N . PHE A 1 127 ? -21.938 -20.938 -9.531 1 98.38 127 PHE A N 1
ATOM 972 C CA . PHE A 1 127 ? -21.641 -21.266 -8.141 1 98.38 127 PHE A CA 1
ATOM 973 C C . PHE A 1 127 ? -22.922 -21.547 -7.367 1 98.38 127 PHE A C 1
ATOM 975 O O . PHE A 1 127 ? -23.938 -20.875 -7.566 1 98.38 127 PHE A O 1
ATOM 982 N N . GLU A 1 128 ? -22.859 -22.5 -6.496 1 98.31 128 GLU A N 1
ATOM 983 C CA . GLU A 1 128 ? -24.031 -23.031 -5.816 1 98.31 128 GLU A CA 1
ATOM 984 C C . GLU A 1 128 ? -24.062 -22.609 -4.352 1 98.31 128 GLU A C 1
ATOM 986 O O . GLU A 1 128 ? -25.109 -22.625 -3.715 1 98.31 128 GLU A O 1
ATOM 991 N N . ALA A 1 129 ? -22.938 -22.359 -3.789 1 98.69 129 ALA A N 1
ATOM 992 C CA . ALA A 1 129 ? -22.781 -21.875 -2.42 1 98.69 129 ALA A CA 1
ATOM 993 C C . ALA A 1 129 ? -21.797 -20.719 -2.361 1 98.69 129 ALA A C 1
ATOM 995 O O . ALA A 1 129 ? -20.703 -20.797 -2.918 1 98.69 129 ALA A O 1
ATOM 996 N N . ILE A 1 130 ? -22.234 -19.656 -1.72 1 98.88 130 ILE A N 1
ATOM 997 C CA . ILE A 1 130 ? -21.406 -18.469 -1.687 1 98.88 130 ILE A CA 1
ATOM 998 C C . ILE A 1 130 ? -21.281 -17.969 -0.25 1 98.88 130 ILE A C 1
ATOM 1000 O O . ILE A 1 130 ? -22.281 -17.812 0.452 1 98.88 130 ILE A O 1
ATOM 1004 N N . LEU A 1 131 ? -20.047 -17.781 0.213 1 98.94 131 LEU A N 1
ATOM 1005 C CA . LEU A 1 131 ? -19.734 -17.203 1.517 1 98.94 131 LEU A CA 1
ATOM 1006 C C . LEU A 1 131 ? -19.344 -15.742 1.381 1 98.94 131 LEU A C 1
ATOM 1008 O O . LEU A 1 131 ? -18.391 -15.414 0.663 1 98.94 131 LEU A O 1
ATOM 1012 N N . PHE A 1 132 ? -20.078 -14.883 1.981 1 98.88 132 PHE A N 1
ATOM 1013 C CA . PHE A 1 132 ? -19.672 -13.484 2.133 1 98.88 132 PHE A CA 1
ATOM 1014 C C . PHE A 1 132 ? -18.844 -13.297 3.398 1 98.88 132 PHE A C 1
ATOM 1016 O O . PHE A 1 132 ? -19.359 -13.445 4.512 1 98.88 132 PHE A O 1
ATOM 1023 N N . LEU A 1 133 ? -17.609 -12.984 3.172 1 98.62 133 LEU A N 1
ATOM 1024 C CA . LEU A 1 133 ? -16.688 -12.836 4.293 1 98.62 133 LEU A CA 1
ATOM 1025 C C . LEU A 1 133 ? -16.328 -11.367 4.504 1 98.62 133 LEU A C 1
ATOM 1027 O O . LEU A 1 133 ? -15.922 -10.688 3.561 1 98.62 133 LEU A O 1
ATOM 1031 N N . SER A 1 134 ? -16.516 -10.867 5.707 1 97.25 134 SER A N 1
ATOM 1032 C CA . SER A 1 134 ? -16.203 -9.484 6.047 1 97.25 134 SER A CA 1
ATOM 1033 C C . SER A 1 134 ? -15.461 -9.391 7.379 1 97.25 134 SER A C 1
ATOM 1035 O O . SER A 1 134 ? -15.484 -10.336 8.172 1 97.25 134 SER A O 1
ATOM 1037 N N . GLU A 1 135 ? -14.742 -8.297 7.539 1 93.44 135 GLU A N 1
ATOM 1038 C CA . GLU A 1 135 ? -14.367 -7.922 8.898 1 93.44 135 GLU A CA 1
ATOM 1039 C C . GLU A 1 135 ? -15.594 -7.613 9.75 1 93.44 135 GLU A C 1
ATOM 1041 O O . GLU A 1 135 ? -16.703 -7.488 9.227 1 93.44 135 GLU A O 1
ATOM 1046 N N . PRO A 1 136 ? -15.383 -7.539 11.031 1 92.62 136 PRO A N 1
ATOM 1047 C CA . PRO A 1 136 ? -16.547 -7.234 11.859 1 92.62 136 PRO A CA 1
ATOM 1048 C C . PRO A 1 136 ? -17.312 -6.008 11.375 1 92.62 136 PRO A C 1
ATOM 1050 O O . PRO A 1 136 ? -16.719 -4.973 11.078 1 92.62 136 PRO A O 1
ATOM 1053 N N . LEU A 1 137 ? -18.594 -6.125 11.227 1 89.88 137 LEU A N 1
ATOM 1054 C CA . LEU A 1 137 ? -19.438 -5.098 10.625 1 89.88 137 LEU A CA 1
ATOM 1055 C C . LEU A 1 137 ? -19.453 -3.834 11.477 1 89.88 137 LEU A C 1
ATOM 1057 O O . LEU A 1 137 ? -19.25 -2.732 10.969 1 89.88 137 LEU A O 1
ATOM 1061 N N . GLY A 1 138 ? -19.609 -4.125 12.781 1 81.38 138 GLY A N 1
ATOM 1062 C CA . GLY A 1 138 ? -19.75 -2.967 13.648 1 81.38 138 GLY A CA 1
ATOM 1063 C C . GLY A 1 138 ? -20.688 -1.917 13.109 1 81.38 138 GLY A C 1
ATOM 1064 O O . GLY A 1 138 ? -21.828 -2.232 12.727 1 81.38 138 GLY A O 1
ATOM 1065 N N . MET A 1 139 ? -20.25 -0.658 13.109 1 74.31 139 MET A N 1
ATOM 1066 C CA . MET A 1 139 ? -21.078 0.432 12.609 1 74.31 139 MET A CA 1
ATOM 1067 C C . MET A 1 139 ? -20.625 0.875 11.219 1 74.31 139 MET A C 1
ATOM 1069 O O . MET A 1 139 ? -21 1.948 10.75 1 74.31 139 MET A O 1
ATOM 1073 N N . VAL A 1 140 ? -19.859 0.092 10.641 1 79.56 140 VAL A N 1
ATOM 1074 C CA . VAL A 1 140 ? -19.328 0.409 9.32 1 79.56 140 VAL A CA 1
ATOM 1075 C C . VAL A 1 140 ? -20.406 0.179 8.266 1 79.56 140 VAL A C 1
ATOM 1077 O O . VAL A 1 140 ? -20.688 -0.963 7.891 1 79.56 140 VAL A O 1
ATOM 1080 N N . ASN A 1 141 ? -20.922 1.226 7.691 1 85.5 141 ASN A N 1
ATOM 1081 C CA . ASN A 1 141 ? -22.078 1.165 6.793 1 85.5 141 ASN A CA 1
ATOM 1082 C C . ASN A 1 141 ? -21.719 0.468 5.484 1 85.5 141 ASN A C 1
ATOM 1084 O O . ASN A 1 141 ? -22.547 -0.265 4.926 1 85.5 141 ASN A O 1
ATOM 1088 N N . THR A 1 142 ? -20.547 0.683 4.98 1 89.06 142 THR A N 1
ATOM 1089 C CA . THR A 1 142 ? -20.172 0.089 3.707 1 89.06 142 THR A CA 1
ATOM 1090 C C . THR A 1 142 ? -20.219 -1.435 3.783 1 89.06 142 THR A C 1
ATOM 1092 O O . THR A 1 142 ? -20.734 -2.092 2.879 1 89.06 142 THR A O 1
ATOM 1095 N N . ARG A 1 143 ? -19.75 -1.989 4.844 1 91.69 143 ARG A N 1
ATOM 1096 C CA . ARG A 1 143 ? -19.781 -3.438 5.023 1 91.69 143 ARG A CA 1
ATOM 1097 C C . ARG A 1 143 ? -21.203 -3.943 5.145 1 91.69 143 ARG A C 1
ATOM 1099 O O . ARG A 1 143 ? -21.562 -4.969 4.559 1 91.69 143 ARG A O 1
ATOM 1106 N N . ARG A 1 144 ? -21.938 -3.193 5.891 1 93.31 144 ARG A N 1
ATOM 1107 C CA . ARG A 1 144 ? -23.328 -3.572 6.102 1 93.31 144 ARG A CA 1
ATOM 1108 C C . ARG A 1 144 ? -24.109 -3.521 4.793 1 93.31 144 ARG A C 1
ATOM 1110 O O . ARG A 1 144 ? -24.906 -4.418 4.504 1 93.31 144 ARG A O 1
ATOM 1117 N N . ASP A 1 145 ? -23.859 -2.51 4.035 1 94.81 145 ASP A N 1
ATOM 1118 C CA . ASP A 1 145 ? -24.531 -2.354 2.746 1 94.81 145 ASP A CA 1
ATOM 1119 C C . ASP A 1 145 ? -24.172 -3.49 1.795 1 94.81 145 ASP A C 1
ATOM 1121 O O . ASP A 1 145 ? -25.031 -4.02 1.092 1 94.81 145 ASP A O 1
ATOM 1125 N N . ARG A 1 146 ? -22.938 -3.865 1.755 1 97.31 146 ARG A N 1
ATOM 1126 C CA . ARG A 1 146 ? -22.484 -4.953 0.889 1 97.31 146 ARG A CA 1
ATOM 1127 C C . ARG A 1 146 ? -23.141 -6.273 1.289 1 97.31 146 ARG A C 1
ATOM 1129 O O . ARG A 1 146 ? -23.641 -7.012 0.435 1 97.31 146 ARG A O 1
ATOM 1136 N N . LEU A 1 147 ? -23.141 -6.492 2.596 1 98.31 147 LEU A N 1
ATOM 1137 C CA . LEU A 1 147 ? -23.75 -7.727 3.074 1 98.31 147 LEU A CA 1
ATOM 1138 C C . LEU A 1 147 ? -25.25 -7.742 2.768 1 98.31 147 LEU A C 1
ATOM 1140 O O . LEU A 1 147 ? -25.781 -8.758 2.314 1 98.31 147 LEU A O 1
ATOM 1144 N N . ALA A 1 148 ? -25.906 -6.613 3.02 1 98.19 148 ALA A N 1
ATOM 1145 C CA . ALA A 1 148 ? -27.344 -6.516 2.744 1 98.19 148 ALA A CA 1
ATOM 1146 C C . ALA A 1 148 ? -27.641 -6.77 1.268 1 98.19 148 ALA A C 1
ATOM 1148 O O . ALA A 1 148 ? -28.578 -7.48 0.928 1 98.19 148 ALA A O 1
ATOM 1149 N N . ALA A 1 149 ? -26.844 -6.219 0.418 1 98.69 149 ALA A N 1
ATOM 1150 C CA . ALA A 1 149 ? -27 -6.391 -1.021 1 98.69 149 ALA A CA 1
ATOM 1151 C C . ALA A 1 149 ? -26.75 -7.84 -1.435 1 98.69 149 ALA A C 1
ATOM 1153 O O . ALA A 1 149 ? -27.453 -8.375 -2.297 1 98.69 149 ALA A O 1
ATOM 1154 N N . PHE A 1 150 ? -25.781 -8.477 -0.793 1 98.75 150 PHE A N 1
ATOM 1155 C CA . PHE A 1 150 ? -25.469 -9.891 -1.009 1 98.75 150 PHE A CA 1
ATOM 1156 C C . PHE A 1 150 ? -26.688 -10.758 -0.689 1 98.75 150 PHE A C 1
ATOM 1158 O O . PHE A 1 150 ? -27.125 -11.562 -1.518 1 98.75 150 PHE A O 1
ATOM 1165 N N . ARG A 1 151 ? -27.234 -10.477 0.416 1 98.5 151 ARG A N 1
ATOM 1166 C CA . ARG A 1 151 ? -28.391 -11.25 0.861 1 98.5 151 ARG A CA 1
ATOM 1167 C C . ARG A 1 151 ? -29.594 -11 -0.036 1 98.5 151 ARG A C 1
ATOM 1169 O O . ARG A 1 151 ? -30.297 -11.938 -0.425 1 98.5 151 ARG A O 1
ATOM 1176 N N . ALA A 1 152 ? -29.781 -9.758 -0.323 1 98.5 152 ALA A N 1
ATOM 1177 C CA . ALA A 1 152 ? -30.922 -9.383 -1.164 1 98.5 152 ALA A CA 1
ATOM 1178 C C . ALA A 1 152 ? -30.812 -10.023 -2.545 1 98.5 152 ALA A C 1
ATOM 1180 O O . ALA A 1 152 ? -31.812 -10.461 -3.113 1 98.5 152 ALA A O 1
ATOM 1181 N N . THR A 1 153 ? -29.625 -10.062 -3.088 1 98.5 153 THR A N 1
ATOM 1182 C CA . THR A 1 153 ? -29.406 -10.672 -4.395 1 98.5 153 THR A CA 1
ATOM 1183 C C . THR A 1 153 ? -29.688 -12.164 -4.352 1 98.5 153 THR A C 1
ATOM 1185 O O . THR A 1 153 ? -30.391 -12.695 -5.211 1 98.5 153 THR A O 1
ATOM 1188 N N . LEU A 1 154 ? -29.234 -12.789 -3.346 1 98.12 154 LEU A N 1
ATOM 1189 C CA . LEU A 1 154 ? -29.375 -14.242 -3.271 1 98.12 154 LEU A CA 1
ATOM 1190 C C . LEU A 1 154 ? -30.812 -14.641 -2.965 1 98.12 154 LEU A C 1
ATOM 1192 O O . LEU A 1 154 ? -31.219 -15.766 -3.262 1 98.12 154 LEU A O 1
ATOM 1196 N N . ALA A 1 155 ? -31.531 -13.734 -2.336 1 97.75 155 ALA A N 1
ATOM 1197 C CA . ALA A 1 155 ? -32.938 -13.984 -2.088 1 97.75 155 ALA A CA 1
ATOM 1198 C C . ALA A 1 155 ? -33.719 -14.18 -3.396 1 97.75 155 ALA A C 1
ATOM 1200 O O . ALA A 1 155 ? -34.75 -14.852 -3.424 1 97.75 155 ALA A O 1
ATOM 1201 N N . ARG A 1 156 ? -33.156 -13.695 -4.449 1 97.44 156 ARG A N 1
ATOM 1202 C CA . ARG A 1 156 ? -33.781 -13.82 -5.766 1 97.44 156 ARG A CA 1
ATOM 1203 C C . ARG A 1 156 ? -33.375 -15.133 -6.438 1 97.44 156 ARG A C 1
ATOM 1205 O O . ARG A 1 156 ? -33.938 -15.484 -7.488 1 97.44 156 ARG A O 1
ATOM 1212 N N . TYR A 1 157 ? -32.531 -15.867 -5.902 1 96.81 157 TYR A N 1
ATOM 1213 C CA . TYR A 1 157 ? -32 -17.125 -6.438 1 96.81 157 TYR A CA 1
ATOM 1214 C C . TYR A 1 157 ? -32.062 -18.219 -5.375 1 96.81 157 TYR A C 1
ATOM 1216 O O . TYR A 1 157 ? -31 -18.719 -4.949 1 96.81 157 TYR A O 1
ATOM 1224 N N . PRO A 1 158 ? -33.188 -18.734 -5.07 1 93.88 158 PRO A N 1
ATOM 1225 C CA . PRO A 1 158 ? -33.344 -19.672 -3.959 1 93.88 158 PRO A CA 1
ATOM 1226 C C . PRO A 1 158 ? -32.562 -20.969 -4.16 1 93.88 158 PRO A C 1
ATOM 1228 O O . PRO A 1 158 ? -32.312 -21.703 -3.199 1 93.88 158 PRO A O 1
ATOM 1231 N N . GLY A 1 159 ? -31.969 -21.266 -5.23 1 95.19 159 GLY A N 1
ATOM 1232 C CA . GLY A 1 159 ? -31.188 -22.469 -5.484 1 95.19 159 GLY A CA 1
ATOM 1233 C C . GLY A 1 159 ? -29.734 -22.328 -5.078 1 95.19 159 GLY A C 1
ATOM 1234 O O . GLY A 1 159 ? -29 -23.312 -5.051 1 95.19 159 GLY A O 1
ATOM 1235 N N . VAL A 1 160 ? -29.391 -21.203 -4.715 1 98.06 160 VAL A N 1
ATOM 1236 C CA . VAL A 1 160 ? -28 -20.938 -4.344 1 98.06 160 VAL A CA 1
ATOM 1237 C C . VAL A 1 160 ? -27.906 -20.719 -2.836 1 98.06 160 VAL A C 1
ATOM 1239 O O . VAL A 1 160 ? -28.688 -19.953 -2.266 1 98.06 160 VAL A O 1
ATOM 1242 N N . ILE A 1 161 ? -27.016 -21.344 -2.148 1 98.31 161 ILE A N 1
ATOM 1243 C CA . ILE A 1 161 ? -26.828 -21.25 -0.705 1 98.31 161 ILE A CA 1
ATOM 1244 C C . ILE A 1 161 ? -26.031 -19.984 -0.376 1 98.31 161 ILE A C 1
ATOM 1246 O O . ILE A 1 161 ? -25 -19.719 -0.996 1 98.31 161 ILE A O 1
ATOM 1250 N N . ALA A 1 162 ? -26.578 -19.219 0.569 1 98.12 162 ALA A N 1
ATOM 1251 C CA . ALA A 1 162 ? -25.906 -18 1.022 1 98.12 162 ALA A CA 1
ATOM 1252 C C . ALA A 1 162 ? -25.469 -18.109 2.477 1 98.12 162 ALA A C 1
ATOM 1254 O O . ALA A 1 162 ? -26.266 -18.453 3.35 1 98.12 162 ALA A O 1
ATOM 1255 N N . GLU A 1 163 ? -24.203 -17.859 2.717 1 98.56 163 GLU A N 1
ATOM 1256 C CA . GLU A 1 163 ? -23.656 -17.766 4.066 1 98.56 163 GLU A CA 1
ATOM 1257 C C . GLU A 1 163 ? -22.828 -16.5 4.25 1 98.56 163 GLU A C 1
ATOM 1259 O O . GLU A 1 163 ? -22.359 -15.906 3.273 1 98.56 163 GLU A O 1
ATOM 1264 N N . ASN A 1 164 ? -22.734 -16.062 5.441 1 98.69 164 ASN A N 1
ATOM 1265 C CA . ASN A 1 164 ? -21.844 -14.953 5.758 1 98.69 164 ASN A CA 1
ATOM 1266 C C . ASN A 1 164 ? -21.109 -15.188 7.074 1 98.69 164 ASN A C 1
ATOM 1268 O O . ASN A 1 164 ? -21.594 -15.938 7.934 1 98.69 164 ASN A O 1
ATOM 1272 N N . ALA A 1 165 ? -19.922 -14.672 7.164 1 98.44 165 ALA A N 1
ATOM 1273 C CA . ALA A 1 165 ? -19.109 -14.727 8.375 1 98.44 165 ALA A CA 1
ATOM 1274 C C . ALA A 1 165 ? -18.297 -13.453 8.555 1 98.44 165 ALA A C 1
ATOM 1276 O O . ALA A 1 165 ? -18.047 -12.734 7.586 1 98.44 165 ALA A O 1
ATOM 1277 N N . GLU A 1 166 ? -18.016 -13.156 9.773 1 97.5 166 GLU A N 1
ATOM 1278 C CA . GLU A 1 166 ? -17.125 -12.055 10.141 1 97.5 166 GLU A CA 1
ATOM 1279 C C . GLU A 1 166 ? -15.836 -12.562 10.758 1 97.5 166 GLU A C 1
ATOM 1281 O O . GLU A 1 166 ? -15.844 -13.516 11.547 1 97.5 166 GLU A O 1
ATOM 1286 N N . THR A 1 167 ? -14.742 -12.016 10.281 1 96.12 167 THR A N 1
ATOM 1287 C CA . THR A 1 167 ? -13.4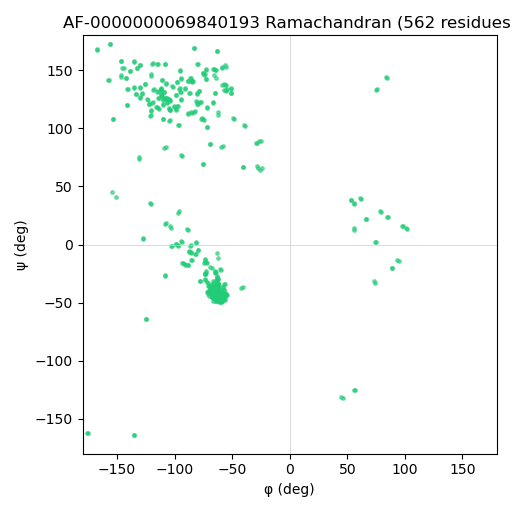45 -12.383 10.836 1 96.12 167 THR A CA 1
ATOM 1288 C C . THR A 1 167 ? -12.539 -11.164 10.953 1 96.12 167 THR A C 1
ATOM 1290 O O . THR A 1 167 ? -12.453 -10.352 10.023 1 96.12 167 THR A O 1
ATOM 1293 N N . PRO A 1 168 ? -11.898 -11.055 12.133 1 92.62 168 PRO A N 1
ATOM 1294 C CA . PRO A 1 168 ? -10.867 -10.023 12.18 1 92.62 168 PRO A CA 1
ATOM 1295 C C . PRO A 1 168 ? -9.711 -10.305 11.211 1 92.62 168 PRO A C 1
ATOM 1297 O O . PRO A 1 168 ? -9.367 -11.461 10.984 1 92.62 168 PRO A O 1
ATOM 1300 N N . LEU A 1 169 ? -9.07 -9.227 10.719 1 88.44 169 LEU A N 1
ATOM 1301 C CA . LEU A 1 169 ? -8.031 -9.328 9.703 1 88.44 169 LEU A CA 1
ATOM 1302 C C . LEU A 1 169 ? -6.828 -10.109 10.234 1 88.44 169 LEU A C 1
ATOM 1304 O O . LEU A 1 169 ? -6.164 -10.82 9.477 1 88.44 169 LEU A O 1
ATOM 1308 N N . HIS A 1 170 ? -6.598 -10.055 11.508 1 87.38 170 HIS A N 1
ATOM 1309 C CA . HIS A 1 170 ? -5.344 -10.594 12.016 1 87.38 170 HIS A CA 1
ATOM 1310 C C . HIS A 1 170 ? -5.574 -11.898 12.773 1 87.38 170 HIS A C 1
ATOM 1312 O O . HIS A 1 170 ? -4.711 -12.344 13.531 1 87.38 170 HIS A O 1
ATOM 1318 N N . GLU A 1 171 ? -6.684 -12.469 12.539 1 93.75 171 GLU A N 1
ATOM 1319 C CA . GLU A 1 171 ? -6.973 -13.766 13.148 1 93.75 171 GLU A CA 1
ATOM 1320 C C . GLU A 1 171 ? -6.918 -14.883 12.117 1 93.75 171 GLU A C 1
ATOM 1322 O O . GLU A 1 171 ? -7.957 -15.414 11.711 1 93.75 171 GLU A O 1
ATOM 1327 N N . ALA A 1 172 ? -5.73 -15.297 11.93 1 95.56 172 ALA A N 1
ATOM 1328 C CA . ALA A 1 172 ? -5.469 -16.25 10.852 1 95.56 172 ALA A CA 1
ATOM 1329 C C . ALA A 1 172 ? -6.152 -17.594 11.133 1 95.56 172 ALA A C 1
ATOM 1331 O O . ALA A 1 172 ? -6.762 -18.172 10.234 1 95.56 172 ALA A O 1
ATOM 1332 N N . ASP A 1 173 ? -6.133 -18.031 12.398 1 97.31 173 ASP A N 1
ATOM 1333 C CA . ASP A 1 173 ? -6.723 -19.312 12.742 1 97.31 173 ASP A CA 1
ATOM 1334 C C . ASP A 1 173 ? -8.234 -19.297 12.547 1 97.31 173 ASP A C 1
ATOM 1336 O O . ASP A 1 173 ? -8.812 -20.266 12.047 1 97.31 173 ASP A O 1
ATOM 1340 N N . GLN A 1 174 ? -8.773 -18.25 12.945 1 97.94 174 GLN A N 1
ATOM 1341 C CA . GLN A 1 174 ? -10.211 -18.125 12.781 1 97.94 174 GLN A CA 1
ATOM 1342 C C . GLN A 1 174 ? -10.594 -18.125 11.297 1 97.94 174 GLN A C 1
ATOM 1344 O O . GLN A 1 174 ? -11.57 -18.766 10.906 1 97.94 174 GLN A O 1
ATOM 1349 N N . LEU A 1 175 ? -9.883 -17.453 10.555 1 98.38 175 LEU A N 1
ATOM 1350 C CA . LEU A 1 175 ? -10.125 -17.391 9.117 1 98.38 175 LEU A CA 1
ATOM 1351 C C . LEU A 1 175 ? -9.938 -18.75 8.469 1 98.38 175 LEU A C 1
ATOM 1353 O O . LEU A 1 175 ? -10.781 -19.188 7.68 1 98.38 175 LEU A O 1
ATOM 1357 N N . ASP A 1 176 ? -8.844 -19.422 8.836 1 98.62 176 ASP A N 1
ATOM 1358 C CA . ASP A 1 176 ? -8.594 -20.75 8.312 1 98.62 176 ASP A CA 1
ATOM 1359 C C . ASP A 1 176 ? -9.758 -21.688 8.617 1 98.62 176 ASP A C 1
ATOM 1361 O O . ASP A 1 176 ? -10.227 -22.406 7.73 1 98.62 176 ASP A O 1
ATOM 1365 N N . ASN A 1 177 ? -10.211 -21.609 9.828 1 98.44 177 ASN A N 1
ATOM 1366 C CA . ASN A 1 177 ? -11.297 -22.484 10.258 1 98.44 177 ASN A CA 1
ATOM 1367 C C . ASN A 1 177 ? -12.594 -22.172 9.523 1 98.44 177 ASN A C 1
ATOM 1369 O O . ASN A 1 177 ? -13.312 -23.078 9.109 1 98.44 177 ASN A O 1
ATOM 1373 N N . THR A 1 178 ? -12.859 -20.938 9.359 1 98.56 178 THR A N 1
ATOM 1374 C CA . THR A 1 178 ? -14.07 -20.516 8.664 1 98.56 178 THR A CA 1
ATOM 1375 C C . THR A 1 178 ? -14.078 -21.031 7.227 1 98.56 178 THR A C 1
ATOM 1377 O O . THR A 1 178 ? -15.078 -21.594 6.77 1 98.56 178 THR A O 1
ATOM 1380 N N . LEU A 1 179 ? -13.008 -20.922 6.559 1 98.62 179 LEU A N 1
ATOM 1381 C CA . LEU A 1 179 ? -12.898 -21.328 5.164 1 98.62 179 LEU A CA 1
ATOM 1382 C C . LEU A 1 179 ? -12.938 -22.859 5.051 1 98.62 179 LEU A C 1
ATOM 1384 O O . LEU A 1 179 ? -13.594 -23.391 4.16 1 98.62 179 LEU A O 1
ATOM 1388 N N . ARG A 1 180 ? -12.273 -23.516 5.988 1 98.31 180 ARG A N 1
ATOM 1389 C CA . ARG A 1 180 ? -12.297 -24.969 6.008 1 98.31 180 ARG A CA 1
ATOM 1390 C C . ARG A 1 180 ? -13.711 -25.5 6.207 1 98.31 180 ARG A C 1
ATOM 1392 O O . ARG A 1 180 ? -14.133 -26.438 5.523 1 98.31 180 ARG A O 1
ATOM 1399 N N . GLN A 1 181 ? -14.359 -24.953 7.172 1 98.44 181 GLN A N 1
ATOM 1400 C CA . GLN A 1 181 ? -15.719 -25.391 7.488 1 98.44 181 GLN A CA 1
ATOM 1401 C C . GLN A 1 181 ? -16.656 -25.156 6.312 1 98.44 181 GLN A C 1
ATOM 1403 O O . GLN A 1 181 ? -17.438 -26.047 5.949 1 98.44 181 GLN A O 1
ATOM 1408 N N . PHE A 1 182 ? -16.594 -24.016 5.73 1 98.69 182 PHE A N 1
ATOM 1409 C CA . PHE A 1 182 ? -17.438 -23.719 4.578 1 98.69 182 PHE A CA 1
ATOM 1410 C C . PHE A 1 182 ? -17.172 -24.703 3.445 1 98.69 182 PHE A C 1
ATOM 1412 O O . PHE A 1 182 ? -18.109 -25.219 2.844 1 98.69 182 PHE A O 1
ATOM 1419 N N . HIS A 1 183 ? -15.891 -24.922 3.154 1 98.31 183 HIS A N 1
ATOM 1420 C CA . HIS A 1 183 ? -15.508 -25.859 2.102 1 98.31 183 HIS A CA 1
ATOM 1421 C C . HIS A 1 183 ? -16.047 -27.266 2.387 1 98.31 183 HIS A C 1
ATOM 1423 O O . HIS A 1 183 ? -16.594 -27.922 1.494 1 98.31 183 HIS A O 1
ATOM 1429 N N . THR A 1 184 ? -15.945 -27.672 3.656 1 97.88 184 THR A N 1
ATOM 1430 C CA . THR A 1 184 ? -16.344 -29.016 4.043 1 97.88 184 THR A CA 1
ATOM 1431 C C . THR A 1 184 ? -17.859 -29.156 3.998 1 97.88 184 THR A C 1
ATOM 1433 O O . THR A 1 184 ? -18.375 -30.172 3.525 1 97.88 184 THR A O 1
ATOM 1436 N N . ARG A 1 185 ? -18.562 -28.156 4.441 1 97.88 185 ARG A N 1
ATOM 1437 C CA . ARG A 1 185 ? -20.031 -28.188 4.488 1 97.88 185 ARG A CA 1
ATOM 1438 C C . ARG A 1 185 ? -20.609 -28.297 3.084 1 97.88 185 ARG A C 1
ATOM 1440 O O . ARG A 1 185 ? -21.688 -28.875 2.898 1 97.88 185 ARG A O 1
ATOM 1447 N N . HIS A 1 186 ? -19.859 -27.781 2.143 1 98 186 HIS A N 1
ATOM 1448 C CA . HIS A 1 186 ? -20.406 -27.75 0.789 1 98 186 HIS A CA 1
ATOM 1449 C C . HIS A 1 186 ? -19.531 -28.531 -0.182 1 98 186 HIS A C 1
ATOM 1451 O O . HIS A 1 186 ? -19.328 -28.094 -1.322 1 98 186 HIS A O 1
ATOM 1457 N N . ARG A 1 187 ? -19.031 -29.531 0.421 1 94.56 187 ARG A N 1
ATOM 1458 C CA . ARG A 1 187 ? -18.234 -30.422 -0.408 1 94.56 187 ARG A CA 1
ATOM 1459 C C . ARG A 1 187 ? -19.016 -30.922 -1.608 1 94.56 187 ARG A C 1
ATOM 1461 O O . ARG A 1 187 ? -20.203 -31.25 -1.483 1 94.56 187 ARG A O 1
ATOM 1468 N N . GLY A 1 188 ? -18.484 -30.891 -2.816 1 94.94 188 GLY A N 1
ATOM 1469 C CA . GLY A 1 188 ? -19.141 -31.359 -4.02 1 94.94 188 GLY A CA 1
ATOM 1470 C C . GLY A 1 188 ? -19.875 -30.266 -4.766 1 94.94 188 GLY A C 1
ATOM 1471 O O . GLY A 1 188 ? -20.312 -30.453 -5.902 1 94.94 188 GLY A O 1
ATOM 1472 N N . MET A 1 189 ? -20.062 -29.172 -4.164 1 97.31 189 MET A N 1
ATOM 1473 C CA . MET A 1 189 ? -20.688 -28.016 -4.797 1 97.31 189 MET A CA 1
ATOM 1474 C C . MET A 1 189 ? -19.641 -27.062 -5.359 1 97.31 189 MET A C 1
ATOM 1476 O O . MET A 1 189 ? -18.516 -27.031 -4.883 1 97.31 189 MET A O 1
ATOM 1480 N N . ARG A 1 190 ? -20.062 -26.391 -6.414 1 97.94 190 ARG A N 1
ATOM 1481 C CA . ARG A 1 190 ? -19.234 -25.266 -6.828 1 97.94 190 ARG A CA 1
ATOM 1482 C C . ARG A 1 190 ? -19.422 -24.078 -5.887 1 97.94 190 ARG A C 1
ATOM 1484 O O . ARG A 1 190 ? -20.469 -23.438 -5.883 1 97.94 190 ARG A O 1
ATOM 1491 N N . LYS A 1 191 ? -18.422 -23.781 -5.047 1 98.56 191 LYS A N 1
ATOM 1492 C CA . LYS A 1 191 ? -18.562 -22.797 -3.99 1 98.56 191 LYS A CA 1
ATOM 1493 C C . LYS A 1 191 ? -17.547 -21.656 -4.172 1 98.56 191 LYS A C 1
ATOM 1495 O O . LYS A 1 191 ? -16.516 -21.844 -4.816 1 98.56 191 LYS A O 1
ATOM 1500 N N . ALA A 1 192 ? -17.891 -20.516 -3.617 1 98.81 192 ALA A N 1
ATOM 1501 C CA . ALA A 1 192 ? -17.016 -19.344 -3.744 1 98.81 192 ALA A CA 1
ATOM 1502 C C . ALA A 1 192 ? -17.078 -18.469 -2.496 1 98.81 192 ALA A C 1
ATOM 1504 O O . ALA A 1 192 ? -18.031 -18.562 -1.717 1 98.81 192 ALA A O 1
ATOM 1505 N N . VAL A 1 193 ? -16.062 -17.703 -2.33 1 98.88 193 VAL A N 1
ATOM 1506 C CA . VAL A 1 193 ? -15.984 -16.703 -1.277 1 98.88 193 VAL A CA 1
ATOM 1507 C C . VAL A 1 193 ? -15.938 -15.305 -1.896 1 98.88 193 VAL A C 1
ATOM 1509 O O . VAL A 1 193 ? -15.227 -15.078 -2.877 1 98.88 193 VAL A O 1
ATOM 1512 N N . ILE A 1 194 ? -16.766 -14.43 -1.389 1 98.88 194 ILE A N 1
ATOM 1513 C CA . ILE A 1 194 ? -16.625 -13 -1.615 1 98.88 194 ILE A CA 1
ATOM 1514 C C . ILE A 1 194 ? -15.938 -12.352 -0.413 1 98.88 194 ILE A C 1
ATOM 1516 O O . ILE A 1 194 ? -16.453 -12.398 0.705 1 98.88 194 ILE A O 1
ATOM 1520 N N . SER A 1 195 ? -14.789 -11.82 -0.64 1 98.5 195 SER A N 1
ATOM 1521 C CA . SER A 1 195 ? -14.102 -11.055 0.398 1 98.5 195 SER A CA 1
ATOM 1522 C C . SER A 1 195 ? -14.461 -9.578 0.318 1 98.5 195 SER A C 1
ATOM 1524 O O . SER A 1 195 ? -14.281 -8.945 -0.727 1 98.5 195 SER A O 1
ATOM 1526 N N . ALA A 1 196 ? -14.766 -8.961 1.36 1 97 196 ALA A N 1
ATOM 1527 C CA . ALA A 1 196 ? -15.508 -7.711 1.37 1 97 196 ALA A CA 1
ATOM 1528 C C . ALA A 1 196 ? -14.578 -6.516 1.178 1 97 196 ALA A C 1
ATOM 1530 O O . ALA A 1 196 ? -15.039 -5.387 0.979 1 97 196 ALA A O 1
ATOM 1531 N N . ASN A 1 197 ? -13.305 -6.645 1.283 1 94.19 197 ASN A N 1
ATOM 1532 C CA . ASN A 1 197 ? -12.328 -5.594 1.005 1 94.19 197 ASN A CA 1
ATOM 1533 C C . ASN A 1 197 ? -10.961 -6.18 0.653 1 94.19 197 ASN A C 1
ATOM 1535 O O . ASN A 1 197 ? -10.75 -7.387 0.763 1 94.19 197 ASN A O 1
ATOM 1539 N N . GLY A 1 198 ? -10.133 -5.305 0.26 1 94.94 198 GLY A N 1
ATOM 1540 C CA . GLY A 1 198 ? -8.852 -5.746 -0.261 1 94.94 198 GLY A CA 1
ATOM 1541 C C . GLY A 1 198 ? -7.965 -6.379 0.795 1 94.94 198 GLY A C 1
ATOM 1542 O O . GLY A 1 198 ? -7.328 -7.402 0.545 1 94.94 198 GLY A O 1
ATOM 1543 N N . ALA A 1 199 ? -7.883 -5.758 1.953 1 92.88 199 ALA A N 1
ATOM 1544 C CA . ALA A 1 199 ? -7.066 -6.305 3.035 1 92.88 199 ALA A CA 1
ATOM 1545 C C . ALA A 1 199 ? -7.508 -7.719 3.395 1 92.88 199 ALA A C 1
ATOM 1547 O O . ALA A 1 199 ? -6.672 -8.602 3.596 1 92.88 199 ALA A O 1
ATOM 1548 N N . LEU A 1 200 ? -8.758 -7.914 3.455 1 95.81 200 LEU A N 1
ATOM 1549 C CA . LEU A 1 200 ? -9.289 -9.234 3.758 1 95.81 200 LEU A CA 1
ATOM 1550 C C . LEU A 1 200 ? -9.008 -10.211 2.623 1 95.81 200 LEU A C 1
ATOM 1552 O O . LEU A 1 200 ? -8.719 -11.391 2.865 1 95.81 200 LEU A O 1
ATOM 1556 N N . THR A 1 201 ? -9.094 -9.75 1.379 1 97.38 201 THR A N 1
ATOM 1557 C CA . THR A 1 201 ? -8.797 -10.602 0.233 1 97.38 201 THR A CA 1
ATOM 1558 C C . THR A 1 201 ? -7.391 -11.188 0.35 1 97.38 201 THR A C 1
ATOM 1560 O O . THR A 1 201 ? -7.184 -12.367 0.089 1 97.38 201 THR A O 1
ATOM 1563 N N . LEU A 1 202 ? -6.48 -10.359 0.763 1 96 202 LEU A N 1
ATOM 1564 C CA . LEU A 1 202 ? -5.113 -10.828 0.958 1 96 202 LEU A CA 1
ATOM 1565 C C . LEU A 1 202 ? -5.066 -11.93 2.012 1 96 202 LEU A C 1
ATOM 1567 O O . LEU A 1 202 ? -4.434 -12.969 1.801 1 96 202 LEU A O 1
ATOM 1571 N N . GLN A 1 203 ? -5.746 -11.75 3.088 1 96.94 203 GLN A N 1
ATOM 1572 C CA . GLN A 1 203 ? -5.734 -12.734 4.168 1 96.94 203 GLN A CA 1
ATOM 1573 C C . GLN A 1 203 ? -6.445 -14.016 3.748 1 96.94 203 GLN A C 1
ATOM 1575 O O . GLN A 1 203 ? -6.027 -15.109 4.125 1 96.94 203 GLN A O 1
ATOM 1580 N N . VAL A 1 204 ? -7.488 -13.852 2.992 1 98.19 204 VAL A N 1
ATOM 1581 C CA . VAL A 1 204 ? -8.211 -15.016 2.49 1 98.19 204 VAL A CA 1
ATOM 1582 C C . VAL A 1 204 ? -7.309 -15.828 1.562 1 98.19 204 VAL A C 1
ATOM 1584 O O . VAL A 1 204 ? -7.242 -17.047 1.67 1 98.19 204 VAL A O 1
ATOM 1587 N N . ALA A 1 205 ? -6.633 -15.133 0.673 1 97.56 205 ALA A N 1
ATOM 1588 C CA . ALA A 1 205 ? -5.723 -15.805 -0.248 1 97.56 205 ALA A CA 1
ATOM 1589 C C . ALA A 1 205 ? -4.633 -16.562 0.51 1 97.56 205 ALA A C 1
ATOM 1591 O O . ALA A 1 205 ? -4.328 -17.703 0.191 1 97.56 205 ALA A O 1
ATOM 1592 N N . ARG A 1 206 ? -4.105 -15.953 1.514 1 96.81 206 ARG A N 1
ATOM 1593 C CA . ARG A 1 206 ? -3.078 -16.594 2.33 1 96.81 206 AR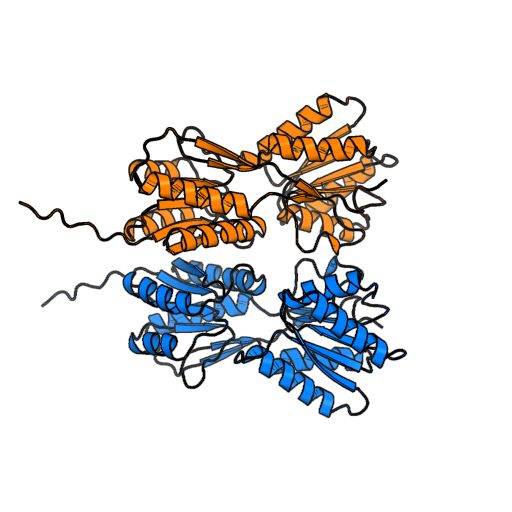G A CA 1
ATOM 1594 C C . ARG A 1 206 ? -3.639 -17.797 3.08 1 96.81 206 ARG A C 1
ATOM 1596 O O . ARG A 1 206 ? -2.979 -18.828 3.188 1 96.81 206 ARG A O 1
ATOM 1603 N N . SER A 1 207 ? -4.789 -17.609 3.607 1 98 207 SER A N 1
ATOM 1604 C CA . SER A 1 207 ? -5.453 -18.672 4.336 1 98 207 SER A CA 1
ATOM 1605 C C . SER A 1 207 ? -5.703 -19.875 3.432 1 98 207 SER A C 1
ATOM 1607 O O . SER A 1 207 ? -5.414 -21.016 3.809 1 98 207 SER A O 1
ATOM 1609 N N . LEU A 1 208 ? -6.262 -19.641 2.254 1 98 208 LEU A N 1
ATOM 1610 C CA . LEU A 1 208 ? -6.512 -20.719 1.302 1 98 208 LEU A CA 1
ATOM 1611 C C . LEU A 1 208 ? -5.227 -21.484 1.004 1 98 208 LEU A C 1
ATOM 1613 O O . LEU A 1 208 ? -5.234 -22.719 0.957 1 98 208 LEU A O 1
ATOM 1617 N N . LYS A 1 209 ? -4.164 -20.766 0.826 1 96.06 209 LYS A N 1
ATOM 1618 C CA . LYS A 1 209 ? -2.873 -21.406 0.598 1 96.06 209 LYS A CA 1
ATOM 1619 C C . LYS A 1 209 ? -2.469 -22.266 1.793 1 96.06 209 LYS A C 1
ATOM 1621 O O . LYS A 1 209 ? -2.057 -23.422 1.628 1 96.06 209 LYS A O 1
ATOM 1626 N N . ARG A 1 210 ? -2.654 -21.719 2.994 1 96.25 210 ARG A N 1
ATOM 1627 C CA . ARG A 1 210 ? -2.26 -22.406 4.215 1 96.25 210 ARG A CA 1
ATOM 1628 C C . ARG A 1 210 ? -3.047 -23.703 4.395 1 96.25 210 ARG A C 1
ATOM 1630 O O . ARG A 1 210 ? -2.502 -24.703 4.852 1 96.25 210 ARG A O 1
ATOM 1637 N N . ILE A 1 211 ? -4.254 -23.688 3.994 1 97.69 211 ILE A N 1
ATOM 1638 C CA . ILE A 1 211 ? -5.105 -24.844 4.281 1 97.69 211 ILE A CA 1
ATOM 1639 C C . ILE A 1 211 ? -5.18 -25.75 3.055 1 97.69 211 ILE A C 1
ATOM 1641 O O . ILE A 1 211 ? -5.949 -26.703 3.033 1 97.69 211 ILE A O 1
ATOM 1645 N N . GLY A 1 212 ? -4.5 -25.391 1.986 1 96.88 212 GLY A N 1
ATOM 1646 C CA . GLY A 1 212 ? -4.32 -26.266 0.841 1 96.88 212 GLY A CA 1
ATOM 1647 C C . GLY A 1 212 ? -5.473 -26.219 -0.141 1 96.88 212 GLY A C 1
ATOM 1648 O O . GLY A 1 212 ? -5.742 -27.188 -0.849 1 96.88 212 GLY A O 1
ATOM 1649 N N . LEU A 1 213 ? -6.227 -25.125 -0.16 1 97.44 213 LEU A N 1
ATOM 1650 C CA . LEU A 1 213 ? -7.305 -24.938 -1.125 1 97.44 213 LEU A CA 1
ATOM 1651 C C . LEU A 1 213 ? -6.875 -24.016 -2.252 1 97.44 213 LEU A C 1
ATOM 1653 O O . LEU A 1 213 ? -6.281 -22.953 -1.999 1 97.44 213 LEU A O 1
ATOM 1657 N N . HIS A 1 214 ? -7.195 -24.406 -3.434 1 96.19 214 HIS A N 1
ATOM 1658 C CA . HIS A 1 214 ? -6.82 -23.609 -4.602 1 96.19 214 HIS A CA 1
ATOM 1659 C C . HIS A 1 214 ? -8.031 -22.891 -5.188 1 96.19 214 HIS A C 1
ATOM 1661 O O . HIS A 1 214 ? -9.023 -23.516 -5.547 1 96.19 214 HIS A O 1
ATOM 1667 N N . TRP A 1 215 ? -7.879 -21.562 -5.246 1 97.31 215 TRP A N 1
ATOM 1668 C CA . TRP A 1 215 ? -8.969 -20.844 -5.898 1 97.31 215 TRP A CA 1
ATOM 1669 C C . TRP A 1 215 ? -8.945 -21.062 -7.41 1 97.31 215 TRP A C 1
ATOM 1671 O O . TRP A 1 215 ? -7.867 -21.156 -8.008 1 97.31 215 TRP A O 1
ATOM 1681 N N . GLY A 1 216 ? -10.117 -21 -7.984 1 96.19 216 GLY A N 1
ATOM 1682 C CA . GLY A 1 216 ? -10.242 -21.344 -9.391 1 96.19 216 GLY A CA 1
ATOM 1683 C C . GLY A 1 216 ? -10.508 -22.812 -9.633 1 96.19 216 GLY A C 1
ATOM 1684 O O . GLY A 1 216 ? -11.016 -23.203 -10.688 1 96.19 216 GLY A O 1
ATOM 1685 N N . SER A 1 217 ? -10.164 -23.656 -8.602 1 96 217 SER A N 1
ATOM 1686 C CA . SER A 1 217 ? -10.406 -25.094 -8.719 1 96 217 SER A CA 1
ATOM 1687 C C . SER A 1 217 ? -11.242 -25.609 -7.551 1 96 217 SER A C 1
ATOM 1689 O O . SER A 1 217 ? -12.406 -25.984 -7.734 1 96 217 SER A O 1
ATOM 1691 N N . ASP A 1 218 ? -10.711 -25.531 -6.324 1 96.75 218 ASP A N 1
ATOM 1692 C CA . ASP A 1 218 ? -11.398 -26.047 -5.148 1 96.75 218 ASP A CA 1
ATOM 1693 C C . ASP A 1 218 ? -12.5 -25.094 -4.688 1 96.75 218 ASP A C 1
ATOM 1695 O O . ASP A 1 218 ? -13.492 -25.516 -4.105 1 96.75 218 ASP A O 1
ATOM 1699 N N . ILE A 1 219 ? -12.258 -23.844 -4.926 1 98.12 219 ILE A N 1
ATOM 1700 C CA . ILE A 1 219 ? -13.141 -22.797 -4.422 1 98.12 219 ILE A CA 1
ATOM 1701 C C . ILE A 1 219 ? -12.984 -21.531 -5.266 1 98.12 219 ILE A C 1
ATOM 1703 O O . ILE A 1 219 ? -11.883 -21.234 -5.746 1 98.12 219 ILE A O 1
ATOM 1707 N N . GLY A 1 220 ? -14.031 -20.844 -5.531 1 98.5 220 GLY A N 1
ATOM 1708 C CA . GLY A 1 220 ? -13.945 -19.547 -6.16 1 98.5 220 GLY A CA 1
ATOM 1709 C C . GLY A 1 220 ? -13.578 -18.438 -5.191 1 98.5 220 GLY A C 1
ATOM 1710 O O . GLY A 1 220 ? -13.828 -18.547 -3.99 1 98.5 220 GLY A O 1
ATOM 1711 N N . LEU A 1 221 ? -13.008 -17.391 -5.703 1 98.81 221 LEU A N 1
ATOM 1712 C CA . LEU A 1 221 ? -12.633 -16.234 -4.902 1 98.81 221 LEU A CA 1
ATOM 1713 C C . LEU A 1 221 ? -12.898 -14.93 -5.664 1 98.81 221 LEU A C 1
ATOM 1715 O O . LEU A 1 221 ? -12.406 -14.758 -6.781 1 98.81 221 LEU A O 1
ATOM 1719 N N . LEU A 1 222 ? -13.711 -14.102 -5.137 1 98.88 222 LEU A N 1
ATOM 1720 C CA . LEU A 1 222 ? -13.969 -12.758 -5.629 1 98.88 222 LEU A CA 1
ATOM 1721 C C . LEU A 1 222 ? -13.688 -11.719 -4.551 1 98.88 222 LEU A C 1
ATOM 1723 O O . LEU A 1 222 ? -14.25 -11.789 -3.455 1 98.88 222 LEU A O 1
ATOM 1727 N N . GLY A 1 223 ? -12.781 -10.836 -4.855 1 98.5 223 GLY A N 1
ATOM 1728 C CA . GLY A 1 223 ? -12.383 -9.852 -3.857 1 98.5 223 GLY A CA 1
ATOM 1729 C C . GLY A 1 223 ? -12.828 -8.445 -4.203 1 98.5 223 GLY A C 1
ATOM 1730 O O . GLY A 1 223 ? -12.773 -8.039 -5.367 1 98.5 223 GLY A O 1
ATOM 1731 N N . PHE A 1 224 ? -13.25 -7.664 -3.191 1 97.12 224 PHE A N 1
ATOM 1732 C CA . PHE A 1 224 ? -13.445 -6.23 -3.352 1 97.12 224 PHE A CA 1
ATOM 1733 C C . PHE A 1 224 ? -12.109 -5.496 -3.389 1 97.12 224 PHE A C 1
ATOM 1735 O O . PHE A 1 224 ? -11.164 -5.883 -2.699 1 97.12 224 PHE A O 1
ATOM 1742 N N . ASP A 1 225 ? -12.023 -4.41 -4.133 1 95.88 225 ASP A N 1
ATOM 1743 C CA . ASP A 1 225 ? -10.828 -3.609 -4.398 1 95.88 225 ASP A CA 1
ATOM 1744 C C . ASP A 1 225 ? -9.914 -4.309 -5.398 1 95.88 225 ASP A C 1
ATOM 1746 O O . ASP A 1 225 ? -9.703 -5.52 -5.312 1 95.88 225 ASP A O 1
ATOM 1750 N N . GLU A 1 226 ? -9.492 -3.574 -6.309 1 95.75 226 GLU A N 1
ATOM 1751 C CA . GLU A 1 226 ? -8.516 -4.102 -7.254 1 95.75 226 GLU A CA 1
ATOM 1752 C C . GLU A 1 226 ? -7.102 -4.016 -6.695 1 95.75 226 GLU A C 1
ATOM 1754 O O . GLU A 1 226 ? -6.602 -2.92 -6.422 1 95.75 226 GLU A O 1
ATOM 1759 N N . LEU A 1 227 ? -6.539 -5.148 -6.465 1 92.38 227 LEU A N 1
ATOM 1760 C CA . LEU A 1 227 ? -5.199 -5.273 -5.902 1 92.38 227 LEU A CA 1
ATOM 1761 C C . LEU A 1 227 ? -4.156 -5.418 -7.004 1 92.38 227 LEU A C 1
ATOM 1763 O O . LEU A 1 227 ? -4.395 -6.102 -8.008 1 92.38 227 LEU A O 1
ATOM 1767 N N . GLU A 1 228 ? -3.008 -4.844 -6.832 1 88.88 228 GLU A N 1
ATOM 1768 C CA . GLU A 1 228 ? -1.983 -4.805 -7.871 1 88.88 228 GLU A CA 1
ATOM 1769 C C . GLU A 1 228 ? -1.475 -6.207 -8.203 1 88.88 228 GLU A C 1
ATOM 1771 O O . GLU A 1 228 ? -1.055 -6.473 -9.328 1 88.88 228 GLU A O 1
ATOM 1776 N N . TRP A 1 229 ? -1.628 -7.113 -7.246 1 93.25 229 TRP A N 1
ATOM 1777 C CA . TRP A 1 229 ? -1.041 -8.445 -7.383 1 93.25 229 TRP A CA 1
ATOM 1778 C C . TRP A 1 229 ? -2.104 -9.469 -7.75 1 93.25 229 TRP A C 1
ATOM 1780 O O . TRP A 1 229 ? -1.808 -10.664 -7.875 1 93.25 229 TRP A O 1
ATOM 1790 N N . ALA A 1 230 ? -3.346 -9.031 -7.863 1 96.12 230 ALA A N 1
ATOM 1791 C CA . ALA A 1 230 ? -4.457 -9.961 -8.055 1 96.12 230 ALA A CA 1
ATOM 1792 C C . ALA A 1 230 ? -4.254 -10.805 -9.305 1 96.12 230 ALA A C 1
ATOM 1794 O O . ALA A 1 230 ? -4.574 -12 -9.312 1 96.12 230 ALA A O 1
ATOM 1795 N N . GLU A 1 231 ? -3.703 -10.203 -10.305 1 95.31 231 GLU A N 1
ATOM 1796 C CA . GLU A 1 231 ? -3.492 -10.898 -11.57 1 95.31 231 GLU A CA 1
ATOM 1797 C C . GLU A 1 231 ? -2.344 -11.898 -11.461 1 95.31 231 GLU A C 1
ATOM 1799 O O . GLU A 1 231 ? -2.303 -12.891 -12.203 1 95.31 231 GLU A O 1
ATOM 1804 N N . LEU A 1 232 ? -1.44 -11.68 -10.562 1 95.44 232 LEU A N 1
ATOM 1805 C CA . LEU A 1 232 ? -0.22 -12.469 -10.453 1 95.44 232 LEU A CA 1
ATOM 1806 C C . LEU A 1 232 ? -0.437 -13.688 -9.555 1 95.44 232 LEU A C 1
ATOM 1808 O O . LEU A 1 232 ? 0.344 -14.641 -9.594 1 95.44 232 LEU A O 1
ATOM 1812 N N . ALA A 1 233 ? -1.471 -13.664 -8.766 1 94.81 233 ALA A N 1
ATOM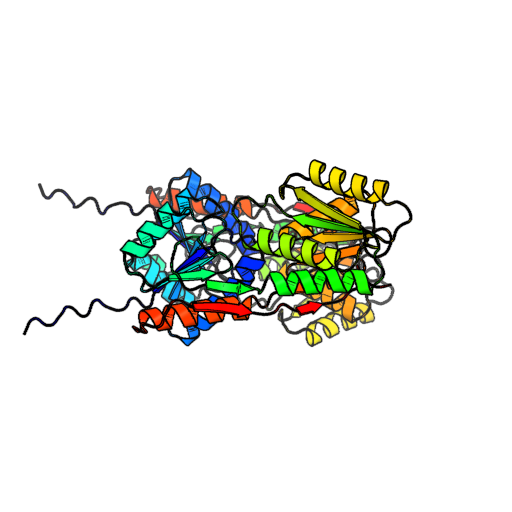 1813 C CA . ALA A 1 233 ? -1.692 -14.703 -7.77 1 94.81 233 ALA A CA 1
ATOM 1814 C C . ALA A 1 233 ? -2.42 -15.906 -8.375 1 94.81 233 ALA A C 1
ATOM 1816 O O . ALA A 1 233 ? -3.582 -15.797 -8.766 1 94.81 233 ALA A O 1
ATOM 1817 N N . GLY A 1 234 ? -1.703 -16.984 -8.43 1 92.06 234 GLY A N 1
ATOM 1818 C CA . GLY A 1 234 ? -2.328 -18.188 -8.945 1 92.06 234 GLY A CA 1
ATOM 1819 C C . GLY A 1 234 ? -2.896 -18.016 -10.344 1 92.06 234 GLY A C 1
ATOM 1820 O O . GLY A 1 234 ? -2.188 -17.594 -11.258 1 92.06 234 GLY A O 1
ATOM 1821 N N . VAL A 1 235 ? -4.156 -18.312 -10.508 1 94.5 235 VAL A N 1
ATOM 1822 C CA . VAL A 1 235 ? -4.848 -18.203 -11.789 1 94.5 235 VAL A CA 1
ATOM 1823 C C . VAL A 1 235 ? -5.426 -16.797 -11.945 1 94.5 235 VAL A C 1
ATOM 1825 O O . VAL A 1 235 ? -6.203 -16.547 -12.867 1 94.5 235 VAL A O 1
ATOM 1828 N N . GLY A 1 236 ? -5.031 -15.914 -11.133 1 96.56 236 GLY A N 1
ATOM 1829 C CA . GLY A 1 236 ? -5.641 -14.594 -11.078 1 96.56 236 GLY A CA 1
ATOM 1830 C C . GLY A 1 236 ? -6.895 -14.555 -10.227 1 96.56 236 GLY A C 1
ATOM 1831 O O . GLY A 1 236 ? -7.648 -15.523 -10.172 1 96.56 236 GLY A O 1
ATOM 1832 N N . ILE A 1 237 ? -7.102 -13.461 -9.523 1 98.06 237 ILE A N 1
ATOM 1833 C CA . ILE A 1 237 ? -8.258 -13.297 -8.648 1 98.06 237 ILE A CA 1
ATOM 1834 C C . ILE A 1 237 ? -9.242 -12.312 -9.273 1 98.06 237 ILE A C 1
ATOM 1836 O O . ILE A 1 237 ? -8.859 -11.211 -9.68 1 98.06 237 ILE A O 1
ATOM 1840 N N . THR A 1 238 ? -10.469 -12.703 -9.438 1 98.75 238 THR A N 1
ATOM 1841 C CA . THR A 1 238 ? -11.539 -11.805 -9.852 1 98.75 238 THR A CA 1
ATOM 1842 C C . THR A 1 238 ? -11.789 -10.734 -8.789 1 98.75 238 THR A C 1
ATOM 1844 O O . THR A 1 238 ? -11.891 -11.047 -7.602 1 98.75 238 THR A O 1
ATOM 1847 N N . THR A 1 239 ? -11.828 -9.523 -9.234 1 98.56 239 THR A N 1
ATOM 1848 C CA . THR A 1 239 ? -11.984 -8.445 -8.266 1 98.56 239 THR A CA 1
ATOM 1849 C C . THR A 1 239 ? -13.062 -7.469 -8.711 1 98.56 239 THR A C 1
ATOM 1851 O O . THR A 1 239 ? -13.398 -7.398 -9.898 1 98.56 239 THR A O 1
ATOM 1854 N N . LEU A 1 240 ? -13.695 -6.828 -7.75 1 98.62 240 LEU A N 1
ATOM 1855 C CA . LEU A 1 240 ? -14.523 -5.648 -7.98 1 98.62 240 LEU A CA 1
ATOM 1856 C C . LEU A 1 240 ? -13.734 -4.371 -7.711 1 98.62 240 LEU A C 1
ATOM 1858 O O . LEU A 1 240 ? -13.508 -4.008 -6.555 1 98.62 240 LEU A O 1
ATOM 1862 N N . LYS A 1 241 ? -13.32 -3.746 -8.734 1 98.19 241 LYS A N 1
ATOM 1863 C CA . LYS A 1 241 ? -12.492 -2.545 -8.672 1 98.19 241 LYS A CA 1
ATOM 1864 C C . LYS A 1 241 ? -13.328 -1.319 -8.32 1 98.19 241 LYS A C 1
ATOM 1866 O O . LYS A 1 241 ? -14.336 -1.037 -8.977 1 98.19 241 LYS A O 1
ATOM 1871 N N . GLN A 1 242 ? -12.961 -0.658 -7.27 1 97.12 242 GLN A N 1
ATOM 1872 C CA . GLN A 1 242 ? -13.562 0.634 -6.945 1 97.12 242 GLN A CA 1
ATOM 1873 C C . GLN A 1 242 ? -12.852 1.767 -7.688 1 97.12 242 GLN A C 1
ATOM 1875 O O . GLN A 1 242 ? -11.633 1.735 -7.863 1 97.12 242 GLN A O 1
ATOM 1880 N N . PRO A 1 243 ? -13.586 2.713 -8.148 1 97.06 243 PRO A N 1
ATOM 1881 C CA . PRO A 1 243 ? -12.953 3.877 -8.773 1 97.06 243 PRO A CA 1
ATOM 1882 C C . PRO A 1 243 ? -12.336 4.828 -7.75 1 97.06 243 PRO A C 1
ATOM 1884 O O . PRO A 1 243 ? -12.766 5.977 -7.625 1 97.06 243 PRO A O 1
ATOM 1887 N N . THR A 1 244 ? -11.289 4.441 -7.094 1 95.31 244 THR A N 1
ATOM 1888 C CA . THR A 1 244 ? -10.688 5.102 -5.938 1 95.31 244 THR A CA 1
ATOM 1889 C C . THR A 1 244 ? -10.164 6.484 -6.312 1 95.31 244 THR A C 1
ATOM 1891 O O . THR A 1 244 ? -10.328 7.445 -5.559 1 95.31 244 THR A O 1
ATOM 1894 N N . TRP A 1 245 ? -9.516 6.582 -7.504 1 95 245 TRP A N 1
ATOM 1895 C CA . TRP A 1 245 ? -9.008 7.879 -7.941 1 95 245 TRP A CA 1
ATOM 1896 C C . TRP A 1 245 ? -10.148 8.883 -8.094 1 95 245 TRP A C 1
ATOM 1898 O O . TRP A 1 245 ? -10.062 10.008 -7.598 1 95 245 TRP A O 1
ATOM 1908 N N . GLN A 1 246 ? -11.195 8.438 -8.711 1 97.5 246 GLN A N 1
ATOM 1909 C CA . GLN A 1 246 ? -12.359 9.305 -8.906 1 97.5 246 GLN A CA 1
ATOM 1910 C C . GLN A 1 246 ? -12.977 9.703 -7.574 1 97.5 246 GLN A C 1
ATOM 1912 O O . GLN A 1 246 ? -13.391 10.852 -7.395 1 97.5 246 GLN A O 1
ATOM 1917 N N . ILE A 1 247 ? -13.078 8.789 -6.695 1 96.56 247 ILE A N 1
ATOM 1918 C CA . ILE A 1 247 ? -13.648 9.039 -5.375 1 96.56 247 ILE A CA 1
ATOM 1919 C C . ILE A 1 247 ? -12.836 10.117 -4.66 1 96.56 247 ILE A C 1
ATOM 1921 O O . ILE A 1 247 ? -13.398 11.102 -4.164 1 96.56 247 ILE A O 1
ATOM 1925 N N . GLY A 1 248 ? -11.539 9.961 -4.648 1 96.25 248 GLY A N 1
ATOM 1926 C CA . GLY A 1 248 ? -10.68 10.953 -4.02 1 96.25 248 GLY A CA 1
ATOM 1927 C C . GLY A 1 248 ? -10.773 12.32 -4.672 1 96.25 248 GLY A C 1
ATOM 1928 O O . GLY A 1 248 ? -10.891 13.336 -3.984 1 96.25 248 GLY A O 1
ATOM 1929 N N . TYR A 1 249 ? -10.695 12.297 -5.984 1 97.56 249 TYR A N 1
ATOM 1930 C CA . TYR A 1 249 ? -10.766 13.539 -6.746 1 97.56 249 TYR A CA 1
ATOM 1931 C C . TYR A 1 249 ? -12.07 14.273 -6.473 1 97.56 249 TYR A C 1
ATOM 1933 O O . TYR A 1 249 ? -12.062 15.469 -6.168 1 97.56 249 TYR A O 1
ATOM 1941 N N . ALA A 1 250 ? -13.164 13.555 -6.527 1 97.56 250 ALA A N 1
ATOM 1942 C CA . ALA A 1 250 ? -14.492 14.125 -6.324 1 97.56 250 ALA A CA 1
ATOM 1943 C C . ALA A 1 250 ? -14.648 14.672 -4.906 1 97.56 250 ALA A C 1
ATOM 1945 O O . ALA A 1 250 ? -15.312 15.688 -4.695 1 97.56 250 ALA A O 1
ATOM 1946 N N . ALA A 1 251 ? -14.078 14 -3.92 1 96.12 251 ALA A N 1
ATOM 1947 C CA . ALA A 1 251 ? -14.164 14.453 -2.535 1 96.12 251 ALA A CA 1
ATOM 1948 C C . ALA A 1 251 ? -13.547 15.836 -2.373 1 96.12 251 ALA A C 1
ATOM 1950 O O . ALA A 1 251 ? -14.133 16.719 -1.729 1 96.12 251 ALA A O 1
ATOM 1951 N N . VAL A 1 252 ? -12.406 16.047 -2.973 1 96.75 252 VAL A N 1
ATOM 1952 C CA . VAL A 1 252 ? -11.727 17.328 -2.885 1 96.75 252 VAL A CA 1
ATOM 1953 C C . VAL A 1 252 ? -12.523 18.391 -3.65 1 96.75 252 VAL A C 1
ATOM 1955 O O . VAL A 1 252 ? -12.68 19.516 -3.176 1 96.75 252 VAL A O 1
ATOM 1958 N N . GLU A 1 253 ? -13.016 18 -4.832 1 96.56 253 GLU A N 1
ATOM 1959 C CA . GLU A 1 253 ? -13.852 18.938 -5.574 1 96.56 253 GLU A CA 1
ATOM 1960 C C . GLU A 1 253 ? -15.023 19.422 -4.723 1 96.56 253 GLU A C 1
ATOM 1962 O O . GLU A 1 253 ? -15.32 20.625 -4.703 1 96.56 253 GLU A O 1
ATOM 1967 N N . GLN A 1 254 ? -15.594 18.531 -4.066 1 95.12 254 GLN A N 1
ATOM 1968 C CA . GLN A 1 254 ? -16.75 18.859 -3.248 1 95.12 254 GLN A CA 1
ATOM 1969 C C . GLN A 1 254 ? -16.359 19.766 -2.08 1 95.12 254 GLN A C 1
ATOM 1971 O O . GLN A 1 254 ? -17.062 20.734 -1.779 1 95.12 254 GLN A O 1
ATOM 1976 N N . VAL A 1 255 ? -15.289 19.438 -1.412 1 94.5 255 VAL A N 1
ATOM 1977 C CA . VAL A 1 255 ? -14.891 20.25 -0.265 1 94.5 255 VAL A CA 1
ATOM 1978 C C . VAL A 1 255 ? -14.5 21.641 -0.73 1 94.5 255 VAL A C 1
ATOM 1980 O O . VAL A 1 255 ? -14.766 22.641 -0.04 1 94.5 255 VAL A O 1
ATOM 1983 N N . VAL A 1 256 ? -13.875 21.766 -1.863 1 95.06 256 VAL A N 1
ATOM 1984 C CA . VAL A 1 256 ? -13.484 23.062 -2.41 1 95.06 256 VAL A CA 1
ATOM 1985 C C . VAL A 1 256 ? -14.727 23.875 -2.74 1 95.06 256 VAL A C 1
ATOM 1987 O O . VAL A 1 256 ? -14.766 25.094 -2.482 1 95.06 256 VAL A O 1
ATOM 1990 N N . ARG A 1 257 ? -15.727 23.234 -3.311 1 94 257 ARG A N 1
ATOM 1991 C CA . ARG A 1 257 ? -16.984 23.922 -3.568 1 94 257 ARG A CA 1
ATOM 1992 C C . ARG A 1 257 ? -17.562 24.5 -2.281 1 94 257 ARG A C 1
ATOM 1994 O O . ARG A 1 257 ? -18.078 25.609 -2.277 1 94 257 ARG A O 1
ATOM 2001 N N . ARG A 1 258 ? -17.422 23.719 -1.209 1 92.06 258 ARG A N 1
ATOM 2002 C CA . ARG A 1 258 ? -17.922 24.188 0.085 1 92.06 258 ARG A CA 1
ATOM 2003 C C . ARG A 1 258 ? -17.078 25.359 0.598 1 92.06 258 ARG A C 1
ATOM 2005 O O . ARG A 1 258 ? -17.625 26.312 1.162 1 92.06 258 ARG A O 1
ATOM 2012 N N . ILE A 1 259 ? -15.836 25.25 0.418 1 91.25 259 ILE A N 1
ATOM 2013 C CA . ILE A 1 259 ? -14.922 26.297 0.831 1 91.25 259 ILE A CA 1
ATOM 2014 C C . ILE A 1 259 ? -15.266 27.594 0.095 1 91.25 259 ILE A C 1
ATOM 2016 O O . ILE A 1 259 ? -15.219 28.688 0.681 1 91.25 259 ILE A O 1
ATOM 2020 N N . GLU A 1 260 ? -15.594 27.453 -1.118 1 90.44 260 GLU A N 1
ATOM 2021 C CA . GLU A 1 260 ? -15.859 28.609 -1.964 1 90.44 260 GLU A CA 1
ATOM 2022 C C . GLU A 1 260 ? -17.281 29.125 -1.743 1 90.44 260 GLU A C 1
ATOM 2024 O O . GLU A 1 260 ? -17.688 30.109 -2.371 1 90.44 260 GLU A O 1
ATOM 2029 N N . GLY A 1 261 ? -18.016 28.562 -0.889 1 84.56 261 GLY A N 1
ATOM 2030 C CA . GLY A 1 261 ? -19.234 29.172 -0.373 1 84.56 261 GLY A CA 1
ATOM 2031 C C . GLY A 1 261 ? -20.5 28.609 -1.013 1 84.56 261 GLY A C 1
ATOM 2032 O O . GLY A 1 261 ? -21.562 29.219 -0.917 1 84.56 261 GLY A O 1
ATOM 2033 N N . THR A 1 262 ? -20.406 27.516 -1.708 1 76.69 262 THR A N 1
ATOM 2034 C CA . THR A 1 262 ? -21.609 26.922 -2.258 1 76.69 262 THR A CA 1
ATOM 2035 C C . THR A 1 262 ? -22.516 26.406 -1.14 1 76.69 262 THR A C 1
ATOM 2037 O O . THR A 1 262 ? -22.047 25.734 -0.22 1 76.69 262 THR A O 1
ATOM 2040 N N . SER A 1 263 ? -23.719 26.875 -1.087 1 78.62 263 SER A N 1
ATOM 2041 C CA . SER A 1 263 ? -24.672 26.516 -0.047 1 78.62 263 SER A CA 1
ATOM 2042 C C . SER A 1 263 ? -25.609 25.391 -0.514 1 78.62 263 SER A C 1
ATOM 2044 O O . SER A 1 263 ? -26.719 25.266 -0.012 1 78.62 263 SER A O 1
ATOM 2046 N N . GLU A 1 264 ? -25.094 24.656 -1.375 1 80.69 264 GLU A N 1
ATOM 2047 C CA . GLU A 1 264 ? -25.906 23.562 -1.861 1 80.69 264 GLU A CA 1
ATOM 2048 C C . GLU A 1 264 ? -26.188 22.547 -0.755 1 80.69 264 GLU A C 1
ATOM 2050 O O . GLU A 1 264 ? -25.469 22.5 0.244 1 80.69 264 GLU A O 1
ATOM 2055 N N . ALA A 1 265 ? -27.266 21.906 -0.85 1 86.62 265 ALA A N 1
ATOM 2056 C CA . ALA A 1 265 ? -27.609 20.844 0.087 1 86.62 265 ALA A CA 1
ATOM 2057 C C . ALA A 1 265 ? -26.516 19.781 0.117 1 86.62 265 ALA A C 1
ATOM 2059 O O . ALA A 1 265 ? -25.75 19.641 -0.839 1 86.62 265 ALA A O 1
ATOM 2060 N N . VAL A 1 266 ? -26.5 19.172 1.221 1 87.62 266 VAL A N 1
ATOM 2061 C CA . VAL A 1 266 ? -25.562 18.062 1.346 1 87.62 266 VAL A CA 1
ATOM 2062 C C . VAL A 1 266 ? -25.828 17.031 0.244 1 87.62 266 VAL A C 1
ATOM 2064 O O . VAL A 1 266 ? -26.984 16.766 -0.085 1 87.62 266 VAL A O 1
ATOM 2067 N N . ARG A 1 267 ? -24.75 16.562 -0.3 1 89.38 267 ARG A N 1
ATOM 2068 C CA . ARG A 1 267 ? -24.859 15.664 -1.442 1 89.38 267 ARG A CA 1
ATOM 2069 C C . ARG A 1 267 ? -24.109 14.367 -1.19 1 89.38 267 ARG A C 1
ATOM 2071 O O . ARG A 1 267 ? -23.031 14.375 -0.585 1 89.38 267 ARG A O 1
ATOM 2078 N N . GLU A 1 268 ? -24.75 13.32 -1.594 1 91.12 268 GLU A N 1
ATOM 2079 C CA . GLU A 1 268 ? -24.094 12.016 -1.664 1 91.12 268 GLU A CA 1
ATOM 2080 C C . GLU A 1 268 ? -23.766 11.641 -3.107 1 91.12 268 GLU A C 1
ATOM 2082 O O . GLU A 1 268 ? -24.656 11.594 -3.957 1 91.12 268 GLU A O 1
ATOM 2087 N N . GLN A 1 269 ? -22.547 11.531 -3.361 1 94.94 269 GLN A N 1
ATOM 2088 C CA . GLN A 1 269 ? -22.094 11.117 -4.684 1 94.94 269 GLN A CA 1
ATOM 2089 C C . GLN A 1 269 ? -21.5 9.711 -4.648 1 94.94 269 GLN A C 1
ATOM 2091 O O . GLN A 1 269 ? -20.516 9.469 -3.947 1 94.94 269 GLN A O 1
ATOM 2096 N N . VAL A 1 270 ? -22.047 8.82 -5.383 1 95.56 270 VAL A N 1
ATOM 2097 C CA . VAL A 1 270 ? -21.578 7.441 -5.383 1 95.56 270 VAL A CA 1
ATOM 2098 C C . VAL A 1 270 ? -21.141 7.043 -6.793 1 95.56 270 VAL A C 1
ATOM 2100 O O . VAL A 1 270 ? -21.703 7.539 -7.777 1 95.56 270 VAL A O 1
ATOM 2103 N N . PHE A 1 271 ? -20.141 6.234 -6.902 1 97.38 271 PHE A N 1
ATOM 2104 C CA . PHE A 1 271 ? -19.609 5.738 -8.164 1 97.38 271 PHE A CA 1
ATOM 2105 C C . PHE A 1 271 ? -19.812 4.234 -8.289 1 97.38 271 PHE A C 1
ATOM 2107 O O . PHE A 1 271 ? -19.922 3.531 -7.285 1 97.38 271 PHE A O 1
ATOM 2114 N N . SER A 1 272 ? -19.844 3.809 -9.516 1 97.44 272 SER A N 1
ATOM 2115 C CA . SER A 1 272 ? -19.984 2.383 -9.789 1 97.44 272 SER A CA 1
ATOM 2116 C C . SER A 1 272 ? -18.625 1.682 -9.781 1 97.44 272 SER A C 1
ATOM 2118 O O . SER A 1 272 ? -17.609 2.273 -10.164 1 97.44 272 SER A O 1
ATOM 2120 N N . GLY A 1 273 ? -18.641 0.463 -9.273 1 97.44 273 GLY A N 1
ATOM 2121 C CA . GLY A 1 273 ? -17.453 -0.379 -9.391 1 97.44 273 GLY A CA 1
ATOM 2122 C C . GLY A 1 273 ? -17.375 -1.099 -10.727 1 97.44 273 GLY A C 1
ATOM 2123 O O . GLY A 1 273 ? -18.281 -1.022 -11.539 1 97.44 273 GLY A O 1
ATOM 2124 N N . GLU A 1 274 ? -16.234 -1.668 -10.945 1 98.25 274 GLU A N 1
ATOM 2125 C CA . GLU A 1 274 ? -15.977 -2.438 -12.164 1 98.25 274 GLU A CA 1
ATOM 2126 C C . GLU A 1 274 ? -15.531 -3.859 -11.828 1 98.25 274 GLU A C 1
ATOM 2128 O O . GLU A 1 274 ? -14.578 -4.055 -11.07 1 98.25 274 GLU A O 1
ATOM 2133 N N . LEU A 1 275 ? -16.266 -4.789 -12.398 1 98.56 275 LEU A N 1
ATOM 2134 C CA . LEU A 1 275 ? -15.891 -6.188 -12.211 1 98.56 275 LEU A CA 1
ATOM 2135 C C . LEU A 1 275 ? -14.766 -6.578 -13.172 1 98.56 275 LEU A C 1
ATOM 2137 O O . LEU A 1 275 ? -14.891 -6.391 -14.383 1 98.56 275 LEU A O 1
ATOM 2141 N N . ILE A 1 276 ? -13.672 -7.051 -12.688 1 98.44 276 ILE A N 1
ATOM 2142 C CA . ILE A 1 276 ? -12.562 -7.574 -13.477 1 98.44 276 ILE A CA 1
ATOM 2143 C C . ILE A 1 276 ? -12.469 -9.086 -13.297 1 98.44 276 ILE A C 1
ATOM 2145 O O . ILE A 1 276 ? -12.039 -9.57 -12.25 1 98.44 276 ILE A O 1
ATOM 2149 N N . VAL A 1 277 ? -12.82 -9.781 -14.281 1 98.44 277 VAL A N 1
ATOM 2150 C CA . VAL A 1 277 ? -12.961 -11.234 -14.203 1 98.44 277 VAL A CA 1
ATOM 2151 C C . VAL A 1 277 ? -11.617 -11.898 -14.492 1 98.44 277 VAL A C 1
ATOM 2153 O O . VAL A 1 277 ? -10.938 -11.539 -15.453 1 98.44 277 VAL A O 1
ATOM 2156 N N . ARG A 1 278 ? -11.227 -12.828 -13.609 1 97.81 278 ARG A N 1
ATOM 2157 C CA . ARG A 1 278 ? -10.016 -13.633 -13.797 1 97.81 278 ARG A CA 1
ATOM 2158 C C . ARG A 1 278 ? -10.281 -15.102 -13.484 1 97.81 278 ARG A C 1
ATOM 2160 O O . ARG A 1 278 ? -11.43 -15.523 -13.391 1 97.81 278 ARG A O 1
ATOM 2167 N N . GLY A 1 279 ? -9.203 -15.836 -13.305 1 97.62 279 GLY A N 1
ATOM 2168 C CA . GLY A 1 279 ? -9.305 -17.297 -13.258 1 97.62 279 GLY A CA 1
ATOM 2169 C C . GLY A 1 279 ? -9.945 -17.797 -11.984 1 97.62 279 GLY A C 1
ATOM 2170 O O . GLY A 1 279 ? -10.453 -18.922 -11.945 1 97.62 279 GLY A O 1
ATOM 2171 N N . SER A 1 280 ? -10.055 -17.016 -10.953 1 98.31 280 SER A N 1
ATOM 2172 C CA . SER A 1 280 ? -10.539 -17.484 -9.656 1 98.31 280 SER A CA 1
ATOM 2173 C C . SER A 1 280 ? -12.039 -17.719 -9.672 1 98.31 280 SER A C 1
ATOM 2175 O O . SER A 1 280 ? -12.586 -18.344 -8.766 1 98.31 280 SER A O 1
ATOM 2177 N N . THR A 1 281 ? -12.719 -17.188 -10.711 1 98.12 281 THR A N 1
ATOM 2178 C CA . THR A 1 281 ? -14.156 -17.406 -10.789 1 98.12 281 THR A CA 1
ATOM 2179 C C . THR A 1 281 ? -14.547 -17.969 -12.148 1 98.12 281 THR A C 1
ATOM 2181 O O . THR A 1 281 ? -15.727 -18.047 -12.484 1 98.12 281 THR A O 1
ATOM 2184 N N . ALA A 1 282 ? -13.562 -18.266 -12.961 1 88.19 282 ALA A N 1
ATOM 2185 C CA . ALA A 1 282 ? -13.844 -18.766 -14.305 1 88.19 282 ALA A CA 1
ATOM 2186 C C . ALA A 1 282 ? -14.336 -20.203 -14.258 1 88.19 282 ALA A C 1
ATOM 2188 O O . ALA A 1 282 ? -13.93 -20.984 -13.383 1 88.19 282 ALA A O 1
ATOM 2189 N N . ARG A 1 283 ? -15.234 -20.609 -15.164 1 77.94 283 ARG A N 1
ATOM 2190 C CA . ARG A 1 283 ? -15.797 -21.938 -15.305 1 77.94 283 ARG A CA 1
ATOM 2191 C C . ARG A 1 283 ? -14.797 -22.891 -15.953 1 77.94 283 ARG A C 1
ATOM 2193 O O . ARG A 1 283 ? -13.961 -22.469 -16.75 1 77.94 283 ARG A O 1
ATOM 2200 N N . MET B 1 1 ? 12.164 40.219 35.094 1 23.73 1 MET B N 1
ATOM 2201 C CA . MET B 1 1 ? 12.328 38.781 34.969 1 23.73 1 MET B CA 1
ATOM 2202 C C . MET B 1 1 ? 11.516 38.25 33.812 1 23.73 1 MET B C 1
ATOM 2204 O O . MET B 1 1 ? 10.289 38.188 33.875 1 23.73 1 MET B O 1
ATOM 2208 N N . ALA B 1 2 ? 11.789 38.594 32.594 1 32.72 2 ALA B N 1
ATOM 2209 C CA . ALA B 1 2 ? 10.969 38.469 31.406 1 32.72 2 ALA B CA 1
ATOM 2210 C C . ALA B 1 2 ? 10.562 37.031 31.141 1 32.72 2 ALA B C 1
ATOM 2212 O O . ALA B 1 2 ? 11.414 36.125 31.078 1 32.72 2 ALA B O 1
ATOM 2213 N N . ARG B 1 3 ? 9.516 36.5 31.719 1 34.88 3 ARG B N 1
ATOM 2214 C CA . ARG B 1 3 ? 8.984 35.156 31.719 1 34.88 3 ARG B CA 1
ATOM 2215 C C . ARG B 1 3 ? 9.078 34.531 30.328 1 34.88 3 ARG B C 1
ATOM 2217 O O . ARG B 1 3 ? 8.461 35.031 29.375 1 34.88 3 ARG B O 1
ATOM 2224 N N . GLY B 1 4 ? 10.281 34.281 29.844 1 35.12 4 GLY B N 1
ATOM 2225 C CA . GLY B 1 4 ? 10.594 33.75 28.516 1 35.12 4 GLY B CA 1
ATOM 2226 C C . GLY B 1 4 ? 9.461 32.938 27.922 1 35.12 4 GLY B C 1
ATOM 2227 O O . GLY B 1 4 ? 8.906 32.062 28.594 1 35.12 4 GLY B O 1
ATOM 2228 N N . LEU B 1 5 ? 8.57 33.5 27.234 1 36.25 5 LEU B N 1
ATOM 2229 C CA . LEU B 1 5 ? 7.379 33 26.578 1 36.25 5 LEU B CA 1
ATOM 2230 C C . LEU B 1 5 ? 7.57 31.516 26.203 1 36.25 5 LEU B C 1
ATOM 2232 O O . LEU B 1 5 ? 8.422 31.203 25.375 1 36.25 5 LEU B O 1
ATOM 2236 N N . LYS B 1 6 ? 7.688 30.609 27.094 1 40.5 6 LYS B N 1
ATOM 2237 C CA . LYS B 1 6 ? 7.785 29.156 26.938 1 40.5 6 LYS B CA 1
ATOM 2238 C C . LYS B 1 6 ? 7.125 28.688 25.656 1 40.5 6 LYS B C 1
ATOM 2240 O O . LYS B 1 6 ? 5.902 28.75 25.516 1 40.5 6 LYS B O 1
ATOM 2245 N N . ARG B 1 7 ? 7.602 29.062 24.469 1 47.41 7 ARG B N 1
ATOM 2246 C CA . ARG B 1 7 ? 7.113 28.688 23.141 1 47.41 7 ARG B CA 1
ATOM 2247 C C . ARG B 1 7 ? 6.461 27.312 23.172 1 47.41 7 ARG B C 1
ATOM 2249 O O . ARG B 1 7 ? 7.09 26.328 23.578 1 47.41 7 ARG B O 1
ATOM 2256 N N . GLY B 1 8 ? 5.238 27.094 23.453 1 58.94 8 GLY B N 1
ATOM 2257 C CA . GLY B 1 8 ? 4.363 25.953 23.672 1 58.94 8 GLY B CA 1
ATOM 2258 C C . GLY B 1 8 ? 4.637 24.797 22.734 1 58.94 8 GLY B C 1
ATOM 2259 O O . GLY B 1 8 ? 4.793 25 21.531 1 58.94 8 GLY B O 1
ATOM 2260 N N . ARG B 1 9 ? 5.375 23.688 23.25 1 78.5 9 ARG B N 1
ATOM 2261 C CA . ARG B 1 9 ? 5.738 22.484 22.516 1 78.5 9 ARG B CA 1
ATOM 2262 C C . ARG B 1 9 ? 4.527 21.906 21.797 1 78.5 9 ARG B C 1
ATOM 2264 O O . ARG B 1 9 ? 3.502 21.625 22.422 1 78.5 9 ARG B O 1
ATOM 2271 N N . THR B 1 10 ? 4.504 22.016 20.469 1 82.69 10 THR B N 1
ATOM 2272 C CA . THR B 1 10 ? 3.398 21.516 19.656 1 82.69 10 THR B CA 1
ATOM 2273 C C . THR B 1 10 ? 3.369 19.984 19.672 1 82.69 10 THR B C 1
ATOM 2275 O O . THR B 1 10 ? 2.344 19.375 19.359 1 82.69 10 THR B O 1
ATOM 2278 N N . ARG B 1 11 ? 4.57 19.375 20.062 1 90.75 11 ARG B N 1
ATOM 2279 C CA . ARG B 1 11 ? 4.75 17.938 20.016 1 90.75 11 ARG B CA 1
ATOM 2280 C C . ARG B 1 11 ? 4.402 17.391 18.625 1 90.75 11 ARG B C 1
ATOM 2282 O O . ARG B 1 11 ? 3.768 16.344 18.516 1 90.75 11 ARG B O 1
ATOM 2289 N N . LEU B 1 12 ? 4.816 18.234 17.609 1 91.25 12 LEU B N 1
ATOM 2290 C CA . LEU B 1 12 ? 4.59 17.828 16.234 1 91.25 12 LEU B CA 1
ATOM 2291 C C . LEU B 1 12 ? 5.902 17.422 15.57 1 91.25 12 LEU B C 1
ATOM 2293 O O . LEU B 1 12 ? 6.934 18.062 15.773 1 91.25 12 LEU B O 1
ATOM 2297 N N . ILE B 1 13 ? 5.793 16.359 14.844 1 93.81 13 ILE B N 1
ATOM 2298 C CA . ILE B 1 13 ? 6.879 15.969 13.953 1 93.81 13 ILE B CA 1
ATOM 2299 C C . ILE B 1 13 ? 6.391 15.969 12.508 1 93.81 13 ILE B C 1
ATOM 2301 O O . ILE B 1 13 ? 5.379 15.336 12.188 1 93.81 13 ILE B O 1
ATOM 2305 N N . GLY B 1 14 ? 7.062 16.75 11.68 1 92.38 14 GLY B N 1
ATOM 2306 C CA . GLY B 1 14 ? 6.773 16.719 10.258 1 92.38 14 GLY B CA 1
ATOM 2307 C C . GLY B 1 14 ? 7.395 15.539 9.539 1 92.38 14 GLY B C 1
ATOM 2308 O O . GLY B 1 14 ? 8.562 15.203 9.781 1 92.38 14 GLY B O 1
ATOM 2309 N N . LEU B 1 15 ? 6.547 14.922 8.758 1 92.12 15 LEU B N 1
ATOM 2310 C CA . LEU B 1 15 ? 7.016 13.812 7.934 1 92.12 15 LEU B CA 1
ATOM 2311 C C . LEU B 1 15 ? 6.891 14.141 6.449 1 92.12 15 LEU B C 1
ATOM 2313 O O . LEU B 1 15 ? 5.793 14.414 5.961 1 92.12 15 LEU B O 1
ATOM 2317 N N . ILE B 1 16 ? 7.996 14.164 5.781 1 88.5 16 ILE B N 1
ATOM 2318 C CA . ILE B 1 16 ? 7.992 14.336 4.332 1 88.5 16 ILE B CA 1
ATOM 2319 C C . ILE B 1 16 ? 8.258 13 3.65 1 88.5 16 ILE B C 1
ATOM 2321 O O . ILE B 1 16 ? 9.336 12.414 3.814 1 88.5 16 ILE B O 1
ATOM 2325 N N . ILE B 1 17 ? 7.27 12.57 2.938 1 87.5 17 ILE B N 1
ATOM 2326 C CA . ILE B 1 17 ? 7.328 11.273 2.275 1 87.5 17 ILE B CA 1
ATOM 2327 C C . ILE B 1 17 ? 7.379 11.469 0.762 1 87.5 17 ILE B C 1
ATOM 2329 O O . ILE B 1 17 ? 6.609 12.25 0.203 1 87.5 17 ILE B O 1
ATOM 2333 N N . ALA B 1 18 ? 8.242 10.766 0.107 1 81.12 18 ALA B N 1
ATOM 2334 C CA . ALA B 1 18 ? 8.43 10.906 -1.335 1 81.12 18 ALA B CA 1
ATOM 2335 C C . ALA B 1 18 ? 7.188 10.445 -2.094 1 81.12 18 ALA B C 1
ATOM 2337 O O . ALA B 1 18 ? 6.742 11.109 -3.029 1 81.12 18 ALA B O 1
ATOM 2338 N N . ASP B 1 19 ? 6.727 9.219 -1.668 1 82.94 19 ASP B N 1
ATOM 2339 C CA . ASP B 1 19 ? 5.574 8.633 -2.346 1 82.94 19 ASP B CA 1
ATOM 2340 C C . ASP B 1 19 ? 4.82 7.68 -1.422 1 82.94 19 ASP B C 1
ATOM 2342 O O . ASP B 1 19 ? 5.23 6.531 -1.236 1 82.94 19 ASP B O 1
ATOM 2346 N N . ILE B 1 20 ? 3.725 8.102 -1.024 1 83.5 20 ILE B N 1
ATOM 2347 C CA . ILE B 1 20 ? 2.959 7.332 -0.047 1 83.5 20 ILE B CA 1
ATOM 2348 C C . ILE B 1 20 ? 2.352 6.102 -0.716 1 83.5 20 ILE B C 1
ATOM 2350 O O . ILE B 1 20 ? 1.86 5.195 -0.038 1 83.5 20 ILE B O 1
ATOM 2354 N N . THR B 1 21 ? 2.354 6.023 -2.076 1 82.31 21 THR B N 1
ATOM 2355 C CA . THR B 1 21 ? 1.822 4.848 -2.76 1 82.31 21 THR B CA 1
ATOM 2356 C C . THR B 1 21 ? 2.861 3.732 -2.801 1 82.31 21 THR B C 1
ATOM 2358 O O . THR B 1 21 ? 2.549 2.602 -3.178 1 82.31 21 THR B O 1
ATOM 2361 N N . ASN B 1 22 ? 4.016 4.055 -2.404 1 86 22 ASN B N 1
ATOM 2362 C CA . ASN B 1 22 ? 5.074 3.061 -2.285 1 86 22 ASN B CA 1
ATOM 2363 C C . ASN B 1 22 ? 4.938 2.244 -1.003 1 86 22 ASN B C 1
ATOM 2365 O O . ASN B 1 22 ? 4.98 2.799 0.098 1 86 22 ASN B O 1
ATOM 2369 N N . PRO B 1 23 ? 4.801 0.914 -1.203 1 88 23 PRO B N 1
ATOM 2370 C CA . PRO B 1 23 ? 4.633 0.076 -0.013 1 88 23 PRO B CA 1
ATOM 2371 C C . PRO B 1 23 ? 5.777 0.238 0.987 1 88 23 PRO B C 1
ATOM 2373 O O . PRO B 1 23 ? 5.559 0.157 2.199 1 88 23 PRO B O 1
ATOM 2376 N N . TYR B 1 24 ? 6.965 0.459 0.51 1 90.62 24 TYR B N 1
ATOM 2377 C CA . TYR B 1 24 ? 8.086 0.702 1.406 1 90.62 24 TYR B CA 1
ATOM 2378 C C . TYR B 1 24 ? 7.82 1.903 2.305 1 90.62 24 TYR B C 1
ATOM 2380 O O . TYR B 1 24 ? 8.008 1.83 3.521 1 90.62 24 TYR B O 1
ATOM 2388 N N . SER B 1 25 ? 7.344 2.953 1.707 1 88.56 25 SER B N 1
ATOM 2389 C CA . SER B 1 25 ? 7.074 4.184 2.445 1 88.56 25 SER B CA 1
ATOM 2390 C C . SER B 1 25 ? 5.988 3.971 3.496 1 88.56 25 SER B C 1
ATOM 2392 O O . SER B 1 25 ? 6.105 4.457 4.621 1 88.56 25 SER B O 1
ATOM 2394 N N . VAL B 1 26 ? 5.047 3.238 3.109 1 87.75 26 VAL B N 1
ATOM 2395 C CA . VAL B 1 26 ? 3.924 2.971 4 1 87.75 26 VAL B CA 1
ATOM 2396 C C . VAL B 1 26 ? 4.398 2.156 5.199 1 87.75 26 VAL B C 1
ATOM 2398 O O . VAL B 1 26 ? 4.039 2.451 6.344 1 87.75 26 VAL B O 1
ATOM 2401 N N . ASN B 1 27 ? 5.195 1.22 4.953 1 90.38 27 ASN B N 1
ATOM 2402 C CA . ASN B 1 27 ? 5.699 0.36 6.016 1 90.38 27 ASN B CA 1
ATOM 2403 C C . ASN B 1 27 ? 6.621 1.123 6.965 1 90.38 27 ASN B C 1
ATOM 2405 O O . ASN B 1 27 ? 6.605 0.889 8.172 1 90.38 27 ASN B O 1
ATOM 2409 N N . VAL B 1 28 ? 7.41 1.996 6.43 1 93.06 28 VAL B N 1
ATOM 2410 C CA . VAL B 1 28 ? 8.273 2.84 7.254 1 93.06 28 VAL B CA 1
ATOM 2411 C C . VAL B 1 28 ? 7.414 3.734 8.148 1 93.06 28 VAL B C 1
ATOM 2413 O O . VAL B 1 28 ? 7.738 3.951 9.312 1 93.06 28 VAL B O 1
ATOM 2416 N N . LEU B 1 29 ? 6.355 4.199 7.59 1 90.81 29 LEU B N 1
ATOM 2417 C CA . LEU B 1 29 ? 5.453 5.09 8.312 1 90.81 29 LEU B CA 1
ATOM 2418 C C . LEU B 1 29 ? 4.863 4.391 9.531 1 90.81 29 LEU B C 1
ATOM 2420 O O . LEU B 1 29 ? 4.637 5.027 10.562 1 90.81 29 LEU B O 1
ATOM 2424 N N . SER B 1 30 ? 4.621 3.117 9.422 1 91.19 30 SER B N 1
ATOM 2425 C CA . SER B 1 30 ? 4.105 2.367 10.562 1 91.19 30 SER B CA 1
ATOM 2426 C C . SER B 1 30 ? 5.051 2.453 11.758 1 91.19 30 SER B C 1
ATOM 2428 O O . SER B 1 30 ? 4.613 2.654 12.891 1 91.19 30 SER B O 1
ATOM 2430 N N . GLY B 1 31 ? 6.312 2.301 11.477 1 94.5 31 GLY B N 1
ATOM 2431 C CA . GLY B 1 31 ? 7.305 2.445 12.523 1 94.5 31 GLY B CA 1
ATOM 2432 C C . GLY B 1 31 ? 7.379 3.854 13.086 1 94.5 31 GLY B C 1
ATOM 2433 O O . GLY B 1 31 ? 7.512 4.039 14.297 1 94.5 31 GLY B O 1
ATOM 2434 N N . ILE B 1 32 ? 7.25 4.828 12.211 1 94.62 32 ILE B N 1
ATOM 2435 C CA . ILE B 1 32 ? 7.266 6.23 12.602 1 94.62 32 ILE B CA 1
ATOM 2436 C C . ILE B 1 32 ? 6.102 6.516 13.547 1 94.62 32 ILE B C 1
ATOM 2438 O O . ILE B 1 32 ? 6.289 7.121 14.609 1 94.62 32 ILE B O 1
ATOM 2442 N N . GLU B 1 33 ? 4.973 6.074 13.164 1 91.38 33 GLU B N 1
ATOM 2443 C CA . GLU B 1 33 ? 3.773 6.305 13.961 1 91.38 33 GLU B CA 1
ATOM 2444 C C . GLU B 1 33 ? 3.895 5.66 15.336 1 91.38 33 GLU B C 1
ATOM 2446 O O . GLU B 1 33 ? 3.514 6.258 16.344 1 91.38 33 GLU B O 1
ATOM 2451 N N . ALA B 1 34 ? 4.375 4.465 15.383 1 93.38 34 ALA B N 1
ATOM 2452 C CA . ALA B 1 34 ? 4.551 3.766 16.656 1 93.38 34 ALA B CA 1
ATOM 2453 C C . ALA B 1 34 ? 5.48 4.543 17.578 1 93.38 34 ALA B C 1
ATOM 2455 O O . ALA B 1 34 ? 5.172 4.73 18.766 1 93.38 34 ALA B O 1
ATOM 2456 N N . ALA B 1 35 ? 6.559 5.008 17.062 1 96.69 35 ALA B N 1
ATOM 2457 C CA . ALA B 1 35 ? 7.527 5.766 17.859 1 96.69 35 ALA B CA 1
ATOM 2458 C C . ALA B 1 35 ? 6.941 7.098 18.312 1 96.69 35 ALA B C 1
ATOM 2460 O O . ALA B 1 35 ? 7.137 7.516 19.453 1 96.69 35 ALA B O 1
ATOM 2461 N N . CYS B 1 36 ? 6.246 7.777 17.406 1 93.94 36 CYS B N 1
ATOM 2462 C CA . CYS B 1 36 ? 5.609 9.039 17.766 1 93.94 36 CYS B CA 1
ATOM 2463 C C . CYS B 1 36 ? 4.629 8.859 18.922 1 93.94 36 CYS B C 1
ATOM 2465 O O . CYS B 1 36 ? 4.629 9.648 19.859 1 93.94 36 CYS B O 1
ATOM 2467 N N . ARG B 1 37 ? 3.881 7.891 18.781 1 90.5 37 ARG B N 1
ATOM 2468 C CA . ARG B 1 37 ? 2.918 7.598 19.828 1 90.5 37 ARG B CA 1
ATOM 2469 C C . ARG B 1 37 ? 3.621 7.352 21.172 1 90.5 37 ARG B C 1
ATOM 2471 O O . ARG B 1 37 ? 3.238 7.922 22.188 1 90.5 37 ARG B O 1
ATOM 2478 N N . GLU B 1 38 ? 4.582 6.562 21.125 1 94.81 38 GLU B N 1
ATOM 2479 C CA . GLU B 1 38 ? 5.328 6.211 22.344 1 94.81 38 GLU B CA 1
ATOM 2480 C C . GLU B 1 38 ? 6 7.438 22.953 1 94.81 38 GLU B C 1
ATOM 2482 O O . GLU B 1 38 ? 6.098 7.555 24.172 1 94.81 38 GLU B O 1
ATOM 2487 N N . LYS B 1 39 ? 6.426 8.359 22.141 1 95.62 39 LYS B N 1
ATOM 2488 C CA . LYS B 1 39 ? 7.211 9.5 22.594 1 95.62 39 LYS B CA 1
ATOM 2489 C C . LYS B 1 39 ? 6.328 10.727 22.812 1 95.62 39 LYS B C 1
ATOM 2491 O O . LYS B 1 39 ? 6.816 11.789 23.203 1 95.62 39 LYS B O 1
ATOM 2496 N N . GLY B 1 40 ? 5.07 10.531 22.531 1 92.56 40 GLY B N 1
ATOM 2497 C CA . GLY B 1 40 ? 4.121 11.609 22.766 1 92.56 40 GLY B CA 1
ATOM 2498 C C . GLY B 1 40 ? 4.129 12.672 21.688 1 92.56 40 GLY B C 1
ATOM 2499 O O . GLY B 1 40 ? 3.939 13.852 21.969 1 92.56 40 GLY B O 1
ATOM 2500 N N . PHE B 1 41 ? 4.492 12.32 20.469 1 93.06 41 PHE B N 1
ATOM 2501 C CA . PHE B 1 41 ? 4.477 13.242 19.344 1 93.06 41 PHE B CA 1
ATOM 2502 C C . PHE B 1 41 ? 3.35 12.898 18.375 1 93.06 41 PHE B C 1
ATOM 2504 O O . PHE B 1 41 ? 2.877 11.766 18.344 1 93.06 41 PHE B O 1
ATOM 2511 N N . THR B 1 42 ? 2.938 13.898 17.656 1 89.38 42 THR B N 1
ATOM 2512 C CA . THR B 1 42 ? 1.974 13.727 16.562 1 89.38 42 THR B CA 1
ATOM 2513 C C . THR B 1 42 ? 2.639 13.938 15.211 1 89.38 42 THR B C 1
ATOM 2515 O O . THR B 1 42 ? 3.246 14.984 14.977 1 89.38 42 THR B O 1
ATOM 2518 N N . PRO B 1 43 ? 2.496 12.945 14.414 1 91.94 43 PRO B N 1
ATOM 2519 C CA . PRO B 1 43 ? 3.102 13.117 13.086 1 91.94 43 PRO B CA 1
ATOM 2520 C C . PRO B 1 43 ? 2.184 13.844 12.109 1 91.94 43 PRO B C 1
ATOM 2522 O O . PRO B 1 43 ? 0.967 13.641 12.133 1 91.94 43 PRO B O 1
ATOM 2525 N N . LEU B 1 44 ? 2.754 14.719 11.305 1 90.25 44 LEU B N 1
ATOM 2526 C CA . LEU B 1 44 ? 2.113 15.367 10.164 1 90.25 44 LEU B CA 1
ATOM 2527 C C . LEU B 1 44 ? 2.746 14.914 8.852 1 90.25 44 LEU B C 1
ATOM 2529 O O . LEU B 1 44 ? 3.906 15.227 8.578 1 90.25 44 LEU B O 1
ATOM 2533 N N . VAL B 1 45 ? 1.91 14.258 8.055 1 90.81 45 VAL B N 1
ATOM 2534 C CA . VAL B 1 45 ? 2.473 13.617 6.871 1 90.81 45 VAL B CA 1
ATOM 2535 C C . VAL B 1 45 ? 2.258 14.508 5.648 1 90.81 45 VAL B C 1
ATOM 2537 O O . VAL B 1 45 ? 1.143 14.969 5.395 1 90.81 45 VAL B O 1
ATOM 2540 N N . CYS B 1 46 ? 3.371 14.719 4.965 1 88.88 46 CYS B N 1
ATOM 2541 C CA . CYS B 1 46 ? 3.379 15.453 3.703 1 88.88 46 CYS B CA 1
ATOM 2542 C C . CYS B 1 46 ? 3.912 14.586 2.568 1 88.88 46 CYS B C 1
ATOM 2544 O O . CYS B 1 46 ? 5.09 14.219 2.562 1 88.88 46 CYS B O 1
ATOM 2546 N N . ASN B 1 47 ? 3.043 14.32 1.65 1 87.94 47 ASN B N 1
ATOM 2547 C CA . ASN B 1 47 ? 3.436 13.508 0.5 1 87.94 47 ASN B CA 1
ATOM 2548 C C . ASN B 1 47 ? 3.867 14.383 -0.676 1 87.94 47 ASN B C 1
ATOM 2550 O O . ASN B 1 47 ? 3.076 15.18 -1.186 1 87.94 47 ASN B O 1
ATOM 2554 N N . THR B 1 48 ? 5.043 14.18 -1.169 1 81.94 48 THR B N 1
ATOM 2555 C CA . THR B 1 48 ? 5.578 15.07 -2.189 1 81.94 48 THR B CA 1
ATOM 2556 C C . THR B 1 48 ? 5.266 14.547 -3.588 1 81.94 48 THR B C 1
ATOM 2558 O O . THR B 1 48 ? 5.414 15.266 -4.574 1 81.94 48 THR B O 1
ATOM 2561 N N . ASN B 1 49 ? 4.883 13.266 -3.695 1 78.06 49 ASN B N 1
ATOM 2562 C CA . ASN B 1 49 ? 4.656 12.609 -4.977 1 78.06 49 ASN B CA 1
ATOM 2563 C C . ASN B 1 49 ? 5.883 12.695 -5.879 1 78.06 49 ASN B C 1
ATOM 2565 O O . ASN B 1 49 ? 5.766 12.969 -7.074 1 78.06 49 ASN B O 1
ATOM 2569 N N . ASN B 1 50 ? 6.977 12.625 -5.289 1 74.31 50 ASN B N 1
ATOM 2570 C CA . ASN B 1 50 ? 8.281 12.609 -5.945 1 74.31 50 ASN B CA 1
ATOM 2571 C C . ASN B 1 50 ? 8.57 13.945 -6.637 1 74.31 50 ASN B C 1
ATOM 2573 O O . ASN B 1 50 ? 9.383 14 -7.562 1 74.31 50 ASN B O 1
ATOM 2577 N N . GLU B 1 51 ? 7.926 14.984 -6.227 1 75.12 51 GLU B N 1
ATOM 2578 C CA . GLU B 1 51 ? 8.133 16.297 -6.824 1 75.12 51 GLU B CA 1
ATOM 2579 C C . GLU B 1 51 ? 8.977 17.203 -5.914 1 75.12 51 GLU B C 1
ATOM 2581 O O . GLU B 1 51 ? 8.539 17.562 -4.82 1 75.12 51 GLU B O 1
ATOM 2586 N N . VAL B 1 52 ? 10 17.656 -6.422 1 70.81 52 VAL B N 1
ATOM 2587 C CA . VAL B 1 52 ? 10.984 18.422 -5.648 1 70.81 52 VAL B CA 1
ATOM 2588 C C . VAL B 1 52 ? 10.367 19.734 -5.18 1 70.81 52 VAL B C 1
ATOM 2590 O O . VAL B 1 52 ? 10.594 20.172 -4.047 1 70.81 52 VAL B O 1
ATOM 2593 N N . ASP B 1 53 ? 9.617 20.328 -6.023 1 73.75 53 ASP B N 1
ATOM 2594 C CA . ASP B 1 53 ? 9 21.609 -5.688 1 73.75 53 ASP B CA 1
ATOM 2595 C C . ASP B 1 53 ? 8.055 21.469 -4.496 1 73.75 53 ASP B C 1
ATOM 2597 O O . ASP B 1 53 ? 7.953 22.375 -3.664 1 73.75 53 ASP B O 1
ATOM 2601 N N . GLN B 1 54 ? 7.492 20.328 -4.363 1 78.06 54 GLN B N 1
ATOM 2602 C CA . GLN B 1 54 ? 6.586 20.078 -3.246 1 78.06 54 GLN B CA 1
ATOM 2603 C C . GLN B 1 54 ? 7.355 19.922 -1.938 1 78.06 54 GLN B C 1
ATOM 2605 O O . GLN B 1 54 ? 6.863 20.281 -0.871 1 78.06 54 GLN B O 1
ATOM 2610 N N . GLU B 1 55 ? 8.547 19.438 -2.061 1 76.5 55 GLU B N 1
ATOM 2611 C CA . GLU B 1 55 ? 9.367 19.266 -0.863 1 76.5 55 GLU B CA 1
ATOM 2612 C C . GLU B 1 55 ? 9.625 20.594 -0.181 1 76.5 55 GLU B C 1
ATOM 2614 O O . GLU B 1 55 ? 9.453 20.734 1.033 1 76.5 55 GLU B O 1
ATOM 2619 N N . LEU B 1 56 ? 10.016 21.578 -0.93 1 76.38 56 LEU B N 1
ATOM 2620 C CA . LEU B 1 56 ? 10.305 22.906 -0.399 1 76.38 56 LEU B CA 1
ATOM 2621 C C . LEU B 1 56 ? 9.039 23.531 0.179 1 76.38 56 LEU B C 1
ATOM 2623 O O . LEU B 1 56 ? 9.094 24.172 1.238 1 76.38 56 LEU B O 1
ATOM 2627 N N . HIS B 1 57 ? 8.062 23.312 -0.582 1 80.5 57 HIS B N 1
ATOM 2628 C CA . HIS B 1 57 ? 6.785 23.844 -0.131 1 80.5 57 HIS B CA 1
ATOM 2629 C C . HIS B 1 57 ? 6.402 23.281 1.233 1 80.5 57 HIS B C 1
ATOM 2631 O O . HIS B 1 57 ? 6.035 24.047 2.139 1 80.5 57 HIS B O 1
ATOM 2637 N N . TYR B 1 58 ? 6.574 22.031 1.417 1 82.25 58 TYR B N 1
ATOM 2638 C CA . TYR B 1 58 ? 6.203 21.391 2.67 1 82.25 58 TYR B CA 1
ATOM 2639 C C . TYR B 1 58 ? 7.152 21.797 3.793 1 82.25 58 TYR B C 1
ATOM 2641 O O . TYR B 1 58 ? 6.73 21.953 4.945 1 82.25 58 TYR B O 1
ATOM 2649 N N . LEU B 1 59 ? 8.352 21.953 3.461 1 79.06 59 LEU B N 1
ATOM 2650 C CA . LEU B 1 59 ? 9.305 22.406 4.477 1 79.06 59 LEU B CA 1
ATOM 2651 C C . LEU B 1 59 ? 8.906 23.766 5.035 1 79.06 59 LEU B C 1
ATOM 2653 O O . LEU B 1 59 ? 8.93 23.969 6.25 1 79.06 59 LEU B O 1
ATOM 2657 N N . ASP B 1 60 ? 8.516 24.609 4.168 1 80.25 60 ASP B N 1
ATOM 2658 C CA . ASP B 1 60 ? 8.062 25.938 4.59 1 80.25 60 ASP B CA 1
ATOM 2659 C C . ASP B 1 60 ? 6.793 25.844 5.426 1 80.25 60 ASP B C 1
ATOM 2661 O O . ASP B 1 60 ? 6.664 26.516 6.449 1 80.25 60 ASP B O 1
ATOM 2665 N N . LEU B 1 61 ? 6.004 25.047 4.988 1 80.44 61 LEU B N 1
ATOM 2666 C CA . LEU B 1 61 ? 4.734 24.844 5.676 1 80.44 61 LEU B CA 1
ATOM 2667 C C . LEU B 1 61 ? 4.961 24.281 7.074 1 80.44 61 LEU B C 1
ATOM 2669 O O . LEU B 1 61 ? 4.402 24.781 8.055 1 80.44 61 LEU B O 1
ATOM 2673 N N . LEU B 1 62 ? 5.781 23.312 7.172 1 82.88 62 LEU B N 1
ATOM 2674 C CA . LEU B 1 62 ? 6.039 22.641 8.445 1 82.88 62 LEU B CA 1
ATOM 2675 C C . LEU B 1 62 ? 6.723 23.594 9.422 1 82.88 62 LEU B C 1
ATOM 2677 O O . LEU B 1 62 ? 6.449 23.562 10.625 1 82.88 62 LEU B O 1
ATOM 2681 N N . ARG B 1 63 ? 7.48 24.422 8.906 1 79.69 63 ARG B N 1
ATOM 2682 C CA . ARG B 1 63 ? 8.125 25.438 9.734 1 79.69 63 ARG B CA 1
ATOM 2683 C C . ARG B 1 63 ? 7.098 26.422 10.289 1 79.69 63 ARG B C 1
ATOM 2685 O O . ARG B 1 63 ? 7.172 26.797 11.461 1 79.69 63 ARG B O 1
ATOM 2692 N N . SER B 1 64 ? 6.238 26.75 9.469 1 78.56 64 SER B N 1
ATOM 2693 C CA . SER B 1 64 ? 5.211 27.703 9.875 1 78.56 64 SER B CA 1
ATOM 2694 C C . SER B 1 64 ? 4.324 27.125 10.969 1 78.56 64 SER B C 1
ATOM 2696 O O . SER B 1 64 ? 3.768 27.875 11.781 1 78.56 64 SER B O 1
ATOM 2698 N N . TYR B 1 65 ? 4.293 25.844 11.023 1 78.81 65 TYR B N 1
ATOM 2699 C CA . TYR B 1 65 ? 3.445 25.188 12.008 1 78.81 65 TYR B CA 1
ATOM 2700 C C . TYR B 1 65 ? 4.23 24.875 13.281 1 78.81 65 TYR B C 1
ATOM 2702 O O . TYR B 1 65 ? 3.691 24.281 14.219 1 78.81 65 TYR B O 1
ATOM 2710 N N . GLN B 1 66 ? 5.422 25.25 13.312 1 83.31 66 GLN B N 1
ATOM 2711 C CA . GLN B 1 66 ? 6.293 25.125 14.477 1 83.31 66 GLN B CA 1
ATOM 2712 C C . GLN B 1 66 ? 6.473 23.656 14.867 1 83.31 66 GLN B C 1
ATOM 2714 O O . GLN B 1 66 ? 6.355 23.312 16.047 1 83.31 66 GLN B O 1
ATOM 2719 N N . VAL B 1 67 ? 6.602 22.828 13.859 1 89.25 67 VAL B N 1
ATOM 2720 C CA . VAL B 1 67 ? 6.957 21.438 14.188 1 89.25 67 VAL B CA 1
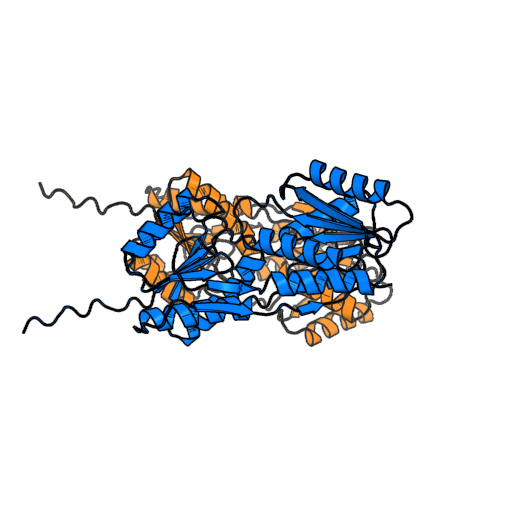ATOM 2721 C C . VAL B 1 67 ? 8.289 21.422 14.938 1 89.25 67 VAL B C 1
ATOM 2723 O O . VAL B 1 67 ? 9.133 22.297 14.75 1 89.25 67 VAL B O 1
ATOM 2726 N N . GLU B 1 68 ? 8.422 20.406 15.742 1 92.12 68 GLU B N 1
ATOM 2727 C CA . GLU B 1 68 ? 9.617 20.359 16.578 1 92.12 68 GLU B CA 1
ATOM 2728 C C . GLU B 1 68 ? 10.742 19.594 15.883 1 92.12 68 GLU B C 1
ATOM 2730 O O . GLU B 1 68 ? 11.906 19.688 16.281 1 92.12 68 GLU B O 1
ATOM 2735 N N . GLY B 1 69 ? 10.445 18.859 14.906 1 92.81 69 GLY B N 1
ATOM 2736 C CA . GLY B 1 69 ? 11.398 18.094 14.117 1 92.81 69 GLY B CA 1
ATOM 2737 C C . GLY B 1 69 ? 10.812 17.547 12.828 1 92.81 69 GLY B C 1
ATOM 2738 O O . GLY B 1 69 ? 9.594 17.609 12.633 1 92.81 69 GLY B O 1
ATOM 2739 N N . ILE B 1 70 ? 11.742 17.062 11.945 1 91.31 70 ILE B N 1
ATOM 2740 C CA . ILE B 1 70 ? 11.297 16.578 10.648 1 91.31 70 ILE B CA 1
ATOM 2741 C C . ILE B 1 70 ? 11.992 15.25 10.328 1 91.31 70 ILE B C 1
ATOM 2743 O O . ILE B 1 70 ? 13.188 15.102 10.578 1 91.31 70 ILE B O 1
ATOM 2747 N N . VAL B 1 71 ? 11.18 14.336 9.852 1 91.81 71 VAL B N 1
ATOM 2748 C CA . VAL B 1 71 ? 11.688 13.102 9.258 1 91.81 71 VAL B CA 1
ATOM 2749 C C . VAL B 1 71 ? 11.43 13.102 7.754 1 91.81 71 VAL B C 1
ATOM 2751 O O . VAL B 1 71 ? 10.297 13.328 7.312 1 91.81 71 VAL B O 1
ATOM 2754 N N . VAL B 1 72 ? 12.469 12.867 6.996 1 86.62 72 VAL B N 1
ATOM 2755 C CA . VAL B 1 72 ? 12.352 12.969 5.547 1 86.62 72 VAL B CA 1
ATOM 2756 C C . VAL B 1 72 ? 12.695 11.633 4.902 1 86.62 72 VAL B C 1
ATOM 2758 O O . VAL B 1 72 ? 13.789 11.102 5.098 1 86.62 72 VAL B O 1
ATOM 2761 N N . ASN B 1 73 ? 11.672 11.047 4.363 1 81.88 73 ASN B N 1
ATOM 2762 C CA . ASN B 1 73 ? 11.883 9.93 3.443 1 81.88 73 ASN B CA 1
ATOM 2763 C C . ASN B 1 73 ? 11.906 10.398 1.993 1 81.88 73 ASN B C 1
ATOM 2765 O O . ASN B 1 73 ? 10.859 10.484 1.347 1 81.88 73 ASN B O 1
ATOM 2769 N N . ALA B 1 74 ? 13.055 11.023 1.547 1 62.41 74 ALA B N 1
ATOM 2770 C CA . ALA B 1 74 ? 13.125 11.812 0.319 1 62.41 74 ALA B CA 1
ATOM 2771 C C . ALA B 1 74 ? 13.625 10.961 -0.849 1 62.41 74 ALA B C 1
ATOM 2773 O O . ALA B 1 74 ? 14.359 9.992 -0.65 1 62.41 74 ALA B O 1
ATOM 2774 N N . VAL B 1 75 ? 13 10.945 -2.035 1 55.31 75 VAL B N 1
ATOM 2775 C CA . VAL B 1 75 ? 13.602 10.359 -3.229 1 55.31 75 VAL B CA 1
ATOM 2776 C C . VAL B 1 75 ? 14.766 11.227 -3.701 1 55.31 75 VAL B C 1
ATOM 2778 O O . VAL B 1 75 ? 15.805 10.703 -4.109 1 55.31 75 VAL B O 1
ATOM 2781 N N . GLY B 1 76 ? 14.648 12.625 -3.762 1 56.5 76 GLY B N 1
ATOM 2782 C CA . GLY B 1 76 ? 15.617 13.414 -4.496 1 56.5 76 GLY B CA 1
ATOM 2783 C C . GLY B 1 76 ? 15.797 14.812 -3.93 1 56.5 76 GLY B C 1
ATOM 2784 O O . GLY B 1 76 ? 15.852 15.789 -4.68 1 56.5 76 GLY B O 1
ATOM 2785 N N . MET B 1 77 ? 15.828 14.891 -2.682 1 54.53 77 MET B N 1
ATOM 2786 C CA . MET B 1 77 ? 15.93 16.266 -2.186 1 54.53 77 MET B CA 1
ATOM 2787 C C . MET B 1 77 ? 17.219 16.922 -2.654 1 54.53 77 MET B C 1
ATOM 2789 O O . MET B 1 77 ? 18.297 16.328 -2.533 1 54.53 77 MET B O 1
ATOM 2793 N N . ARG B 1 78 ? 16.922 17.922 -3.57 1 55.34 78 ARG B N 1
ATOM 2794 C CA . ARG B 1 78 ? 18.047 18.734 -4.02 1 55.34 78 ARG B CA 1
ATOM 2795 C C . ARG B 1 78 ? 18.656 19.531 -2.863 1 55.34 78 ARG B C 1
ATOM 2797 O O . ARG B 1 78 ? 17.953 19.844 -1.893 1 55.34 78 ARG B O 1
ATOM 2804 N N . GLU B 1 79 ? 19.875 19.641 -2.916 1 58.81 79 GLU B N 1
ATOM 2805 C CA . GLU B 1 79 ? 20.719 20.344 -1.948 1 58.81 79 GLU B CA 1
ATOM 2806 C C . GLU B 1 79 ? 20.062 21.656 -1.501 1 58.81 79 GLU B C 1
ATOM 2808 O O . GLU B 1 79 ? 20.141 22.016 -0.325 1 58.81 79 GLU B O 1
ATOM 2813 N N . GLU B 1 80 ? 19.422 22.25 -2.469 1 59.91 80 GLU B N 1
ATOM 2814 C CA . GLU B 1 80 ? 18.891 23.578 -2.166 1 59.91 80 GLU B CA 1
ATOM 2815 C C . GLU B 1 80 ? 17.828 23.5 -1.077 1 59.91 80 GLU B C 1
ATOM 2817 O O . GLU B 1 80 ? 17.797 24.344 -0.174 1 59.91 80 GLU B O 1
ATOM 2822 N N . GLY B 1 81 ? 16.906 22.641 -1.185 1 60.47 81 GLY B N 1
ATOM 2823 C CA . GLY B 1 81 ? 15.867 22.5 -0.174 1 60.47 81 GLY B CA 1
ATOM 2824 C C . GLY B 1 81 ? 16.406 22.125 1.19 1 60.47 81 GLY B C 1
ATOM 2825 O O . GLY B 1 81 ? 15.992 22.672 2.207 1 60.47 81 GLY B O 1
ATOM 2826 N N . LEU B 1 82 ?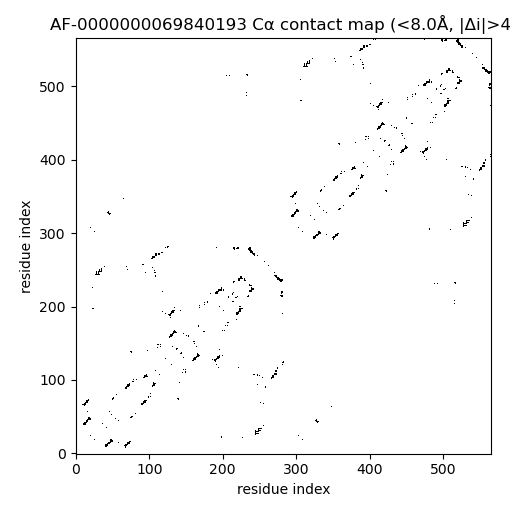 17.359 21.328 1.164 1 62.19 82 LEU B N 1
ATOM 2827 C CA . LEU B 1 82 ? 17.969 20.828 2.395 1 62.19 82 LEU B CA 1
ATOM 2828 C C . LEU B 1 82 ? 18.766 21.922 3.092 1 62.19 82 LEU B C 1
ATOM 2830 O O . LEU B 1 82 ? 18.812 21.969 4.324 1 62.19 82 LEU B O 1
ATOM 2834 N N . ASN B 1 83 ? 19.312 22.734 2.283 1 62.62 83 ASN B N 1
ATOM 2835 C CA . ASN B 1 83 ? 20.078 23.844 2.859 1 62.62 83 ASN B CA 1
ATOM 2836 C C . ASN B 1 83 ? 19.188 24.766 3.684 1 62.62 83 ASN B C 1
ATOM 2838 O O . ASN B 1 83 ? 19.609 25.25 4.742 1 62.62 83 ASN B O 1
ATOM 2842 N N . ARG B 1 84 ? 18.047 24.891 3.211 1 63.09 84 ARG B N 1
ATOM 2843 C CA . ARG B 1 84 ? 17.125 25.75 3.941 1 63.09 84 ARG B CA 1
ATOM 2844 C C . ARG B 1 84 ? 16.766 25.141 5.297 1 63.09 84 ARG B C 1
ATOM 2846 O O . ARG B 1 84 ? 16.625 25.859 6.289 1 63.09 84 ARG B O 1
ATOM 2853 N N . LEU B 1 85 ? 16.703 23.906 5.297 1 63.66 85 LEU B N 1
ATOM 2854 C CA . LEU B 1 85 ? 16.391 23.188 6.531 1 63.66 85 LEU B CA 1
ATOM 2855 C C . LEU B 1 85 ? 17.547 23.297 7.523 1 63.66 85 LEU B C 1
ATOM 2857 O O . LEU B 1 85 ? 17.312 23.453 8.727 1 63.66 85 LEU B O 1
ATOM 2861 N N . GLN B 1 86 ? 18.625 23.219 6.996 1 62.03 86 GLN B N 1
ATOM 2862 C CA . GLN B 1 86 ? 19.812 23.328 7.84 1 62.03 86 GLN B CA 1
ATOM 2863 C C . GLN B 1 86 ? 19.891 24.703 8.5 1 62.03 86 GLN B C 1
ATOM 2865 O O . GLN B 1 86 ? 20.281 24.812 9.664 1 62.03 86 GLN B O 1
ATOM 2870 N N . GLN B 1 87 ? 19.484 25.547 7.781 1 62.22 87 GLN B N 1
ATOM 2871 C CA . GLN B 1 87 ? 19.578 26.922 8.289 1 62.22 87 GLN B CA 1
ATOM 2872 C C . GLN B 1 87 ? 18.562 27.172 9.391 1 62.22 87 GLN B C 1
ATOM 2874 O O . GLN B 1 87 ? 18.781 28.016 10.266 1 62.22 87 GLN B O 1
ATOM 2879 N N . SER B 1 88 ? 17.547 26.469 9.422 1 63.03 88 SER B N 1
ATOM 2880 C CA . SER B 1 88 ? 16.469 26.703 10.375 1 63.03 88 SER B CA 1
ATOM 2881 C C . SER B 1 88 ? 16.75 26 11.703 1 63.03 88 SER B C 1
ATOM 2883 O O . SER B 1 88 ? 16.047 26.234 12.688 1 63.03 88 SER B O 1
ATOM 2885 N N . SER B 1 89 ? 17.781 25.344 11.836 1 75.19 89 SER B N 1
ATOM 2886 C CA . SER B 1 89 ? 18.141 24.609 13.047 1 75.19 89 SER B CA 1
ATOM 2887 C C . SER B 1 89 ? 17.047 23.625 13.445 1 75.19 89 SER B C 1
ATOM 2889 O O . SER B 1 89 ? 16.938 23.25 14.609 1 75.19 89 SER B O 1
ATOM 2891 N N . LEU B 1 90 ? 16.141 23.375 12.57 1 83.5 90 LEU B N 1
ATOM 2892 C CA . LEU B 1 90 ? 15.102 22.375 12.828 1 83.5 90 LEU B CA 1
ATOM 2893 C C . LEU B 1 90 ? 15.68 20.969 12.781 1 83.5 90 LEU B C 1
ATOM 2895 O O . LEU B 1 90 ? 16.25 20.562 11.766 1 83.5 90 LEU B O 1
ATOM 2899 N N . PRO B 1 91 ? 15.609 20.25 13.938 1 90.06 91 PRO B N 1
ATOM 2900 C CA . PRO B 1 91 ? 16.109 18.875 13.93 1 90.06 91 PRO B CA 1
ATOM 2901 C C . PRO B 1 91 ? 15.523 18.047 12.789 1 90.06 91 PRO B C 1
ATOM 2903 O O . PRO B 1 91 ? 14.328 18.109 12.523 1 90.06 91 PRO B O 1
ATOM 2906 N N . MET B 1 92 ? 16.453 17.297 12.109 1 89.12 92 MET B N 1
ATOM 2907 C CA . MET B 1 92 ? 16.016 16.531 10.945 1 89.12 92 MET B CA 1
ATOM 2908 C C . MET B 1 92 ? 16.734 15.195 10.883 1 89.12 92 MET B C 1
ATOM 2910 O O . MET B 1 92 ? 17.922 15.102 11.234 1 89.12 92 MET B O 1
ATOM 2914 N N . VAL B 1 93 ? 16.016 14.227 10.461 1 91.25 93 VAL B N 1
ATOM 2915 C CA . VAL B 1 93 ? 16.594 12.914 10.188 1 91.25 93 VAL B CA 1
ATOM 2916 C C . VAL B 1 93 ? 16.156 12.445 8.797 1 91.25 93 VAL B C 1
ATOM 2918 O O . VAL B 1 93 ? 15 12.617 8.406 1 91.25 93 VAL B O 1
ATOM 2921 N N . LEU B 1 94 ? 17.125 11.93 8.078 1 89.5 94 LEU B N 1
ATOM 2922 C CA . LEU B 1 94 ? 16.859 11.391 6.75 1 89.5 94 LEU B CA 1
ATOM 2923 C C . LEU B 1 94 ? 16.703 9.875 6.805 1 89.5 94 LEU B C 1
ATOM 2925 O O . LEU B 1 94 ? 17.438 9.195 7.523 1 89.5 94 LEU B O 1
ATOM 2929 N N . ILE B 1 95 ? 15.727 9.422 6.023 1 91 95 ILE B N 1
ATOM 2930 C CA . ILE B 1 95 ? 15.562 7.984 5.855 1 91 95 ILE B CA 1
ATOM 2931 C C . ILE B 1 95 ? 16.062 7.57 4.473 1 91 95 ILE B C 1
ATOM 2933 O O . ILE B 1 95 ? 15.617 8.102 3.455 1 91 95 ILE B O 1
ATOM 2937 N N . ASP B 1 96 ? 17.016 6.582 4.426 1 81.62 96 ASP B N 1
ATOM 2938 C CA . ASP B 1 96 ? 17.562 5.867 3.271 1 81.62 96 ASP B CA 1
ATOM 2939 C C . ASP B 1 96 ? 18.5 6.766 2.457 1 81.62 96 ASP B C 1
ATOM 2941 O O . ASP B 1 96 ? 19.422 6.281 1.798 1 81.62 96 ASP B O 1
ATOM 2945 N N . ARG B 1 97 ? 18.234 8.078 2.443 1 73.19 97 ARG B N 1
ATOM 2946 C CA . ARG B 1 97 ? 19 8.906 1.511 1 73.19 97 ARG B CA 1
ATOM 2947 C C . ARG B 1 97 ? 19.953 9.836 2.254 1 73.19 97 ARG B C 1
ATOM 2949 O O . ARG B 1 97 ? 19.594 10.383 3.299 1 73.19 97 ARG B O 1
ATOM 2956 N N . LYS B 1 98 ? 21.172 9.688 1.688 1 67.06 98 LYS B N 1
ATOM 2957 C CA . LYS B 1 98 ? 22.156 10.664 2.145 1 67.06 98 LYS B CA 1
ATOM 2958 C C . LYS B 1 98 ? 22.25 11.836 1.17 1 67.06 98 LYS B C 1
ATOM 2960 O O . LYS B 1 98 ? 22.094 11.656 -0.04 1 67.06 98 LYS B O 1
ATOM 2965 N N . ILE B 1 99 ? 22.25 12.969 1.675 1 65.88 99 ILE B N 1
ATOM 2966 C CA . ILE B 1 99 ? 22.5 14.148 0.857 1 65.88 99 ILE B CA 1
ATOM 2967 C C . ILE B 1 99 ? 23.953 14.57 0.98 1 65.88 99 ILE B C 1
ATOM 2969 O O . ILE B 1 99 ? 24.453 14.82 2.084 1 65.88 99 ILE B O 1
ATOM 2973 N N . PRO B 1 100 ? 24.562 14.531 -0.156 1 64.25 100 PRO B N 1
ATOM 2974 C CA . PRO B 1 100 ? 25.969 14.914 -0.082 1 64.25 100 PRO B CA 1
ATOM 2975 C C . PRO B 1 100 ? 26.172 16.281 0.568 1 64.25 100 PRO B C 1
ATOM 2977 O O . PRO B 1 100 ? 25.391 17.203 0.329 1 64.25 100 PRO B O 1
ATOM 2980 N N . GLU B 1 101 ? 27.062 16.344 1.42 1 62.34 101 GLU B N 1
ATOM 2981 C CA . GLU B 1 101 ? 27.547 17.578 2.033 1 62.34 101 GLU B CA 1
ATOM 2982 C C . GLU B 1 101 ? 26.531 18.125 3.035 1 62.34 101 GLU B C 1
ATOM 2984 O O . GLU B 1 101 ? 26.625 19.281 3.453 1 62.34 101 GLU B O 1
ATOM 2989 N N . PHE B 1 102 ? 25.484 17.375 3.18 1 70.38 102 PHE B N 1
ATOM 2990 C CA . PHE B 1 102 ? 24.531 17.781 4.207 1 70.38 102 PHE B CA 1
ATOM 2991 C C . PHE B 1 102 ? 24.656 16.891 5.438 1 70.38 102 PHE B C 1
ATOM 2993 O O . PHE B 1 102 ? 24.359 15.688 5.379 1 70.38 102 PHE B O 1
ATOM 3000 N N . ALA B 1 103 ? 25.25 17.547 6.504 1 76.62 103 ALA B N 1
ATOM 3001 C CA . ALA B 1 103 ? 25.438 16.797 7.746 1 76.62 103 ALA B CA 1
ATOM 3002 C C . ALA B 1 103 ? 24.094 16.578 8.453 1 76.62 103 ALA B C 1
ATOM 3004 O O . ALA B 1 103 ? 23.547 17.5 9.055 1 76.62 103 ALA B O 1
ATOM 3005 N N . CYS B 1 104 ? 23.547 15.398 8.312 1 84.19 104 CYS B N 1
ATOM 3006 C CA . CYS B 1 104 ? 22.266 15.055 8.906 1 84.19 104 CYS B CA 1
ATOM 3007 C C . CYS B 1 104 ? 22.234 13.586 9.305 1 84.19 104 CYS B C 1
ATOM 3009 O O . CYS B 1 104 ? 22.859 12.75 8.656 1 84.19 104 CYS B O 1
ATOM 3011 N N . ASP B 1 105 ? 21.547 13.297 10.375 1 90.38 105 ASP B N 1
ATOM 3012 C CA . ASP B 1 105 ? 21.344 11.898 10.75 1 90.38 105 ASP B CA 1
ATOM 3013 C C . ASP B 1 105 ? 20.625 11.141 9.633 1 90.38 105 ASP B C 1
ATOM 3015 O O . ASP B 1 105 ? 19.734 11.672 8.977 1 90.38 105 ASP B O 1
ATOM 3019 N N . VAL B 1 106 ? 21.125 9.953 9.414 1 91.62 106 VAL B N 1
ATOM 3020 C CA . VAL B 1 106 ? 20.531 9.094 8.406 1 91.62 106 VAL B CA 1
ATOM 3021 C C . VAL B 1 106 ? 20.234 7.719 9 1 91.62 106 VAL B C 1
ATOM 3023 O O . VAL B 1 106 ? 21.047 7.164 9.734 1 91.62 106 VAL B O 1
ATOM 3026 N N . VAL B 1 107 ? 19.047 7.266 8.805 1 94.94 107 VAL B N 1
ATOM 3027 C CA . VAL B 1 107 ? 18.641 5.91 9.164 1 94.94 107 VAL B CA 1
ATOM 3028 C C . VAL B 1 107 ? 18.219 5.148 7.91 1 94.94 107 VAL B C 1
ATOM 3030 O O . VAL B 1 107 ? 17.531 5.695 7.043 1 94.94 107 VAL B O 1
ATOM 3033 N N . GLY B 1 108 ? 18.672 3.936 7.738 1 94.94 108 GLY B N 1
ATOM 3034 C CA . GLY B 1 108 ? 18.281 3.193 6.551 1 94.94 108 GLY B CA 1
ATOM 3035 C C . GLY B 1 108 ? 18.812 1.774 6.527 1 94.94 108 GLY B C 1
ATOM 3036 O O . GLY B 1 108 ? 19.109 1.203 7.578 1 94.94 108 GLY B O 1
ATOM 3037 N N . LEU B 1 109 ? 18.797 1.216 5.367 1 96.31 109 LEU B N 1
ATOM 3038 C CA . LEU B 1 109 ? 19.281 -0.139 5.125 1 96.31 109 LEU B CA 1
ATOM 3039 C C . LEU B 1 109 ? 20.766 -0.136 4.805 1 96.31 109 LEU B C 1
ATOM 3041 O O . LEU B 1 109 ? 21.266 0.784 4.152 1 96.31 109 LEU B O 1
ATOM 3045 N N . ASP B 1 110 ? 21.484 -1.104 5.312 1 96.94 110 ASP B N 1
ATOM 3046 C CA . ASP B 1 110 ? 22.797 -1.377 4.758 1 96.94 110 ASP B CA 1
ATOM 3047 C C . ASP B 1 110 ? 22.703 -1.965 3.354 1 96.94 110 ASP B C 1
ATOM 3049 O O . ASP B 1 110 ? 22.719 -3.186 3.184 1 96.94 110 ASP B O 1
ATOM 3053 N N . ASN B 1 111 ? 22.641 -1.083 2.459 1 96.62 111 ASN B N 1
ATOM 3054 C CA . ASN B 1 111 ? 22.391 -1.471 1.075 1 96.62 111 ASN B CA 1
ATOM 3055 C C . ASN B 1 111 ? 23.5 -2.355 0.531 1 96.62 111 ASN B C 1
ATOM 3057 O O . ASN B 1 111 ? 23.25 -3.264 -0.264 1 96.62 111 ASN B O 1
ATOM 3061 N N . THR B 1 112 ? 24.688 -2.033 0.906 1 97.62 112 THR B N 1
ATOM 3062 C CA . THR B 1 112 ? 25.812 -2.842 0.458 1 97.62 112 THR B CA 1
ATOM 3063 C C . THR B 1 112 ? 25.688 -4.277 0.953 1 97.62 112 THR B C 1
ATOM 3065 O O . THR B 1 112 ? 25.766 -5.223 0.166 1 97.62 112 THR B O 1
ATOM 3068 N N . GLN B 1 113 ? 25.391 -4.418 2.195 1 97.94 113 GLN B N 1
ATOM 3069 C CA . GLN B 1 113 ? 25.219 -5.746 2.768 1 97.94 113 GLN B CA 1
ATOM 3070 C C . GLN B 1 113 ? 24.031 -6.465 2.143 1 97.94 113 GLN B C 1
ATOM 3072 O O . GLN B 1 113 ? 24.109 -7.652 1.82 1 97.94 113 GLN B O 1
ATOM 3077 N N . ALA B 1 114 ? 22.953 -5.793 2.014 1 98.19 114 ALA B N 1
ATOM 3078 C CA . ALA B 1 114 ? 21.719 -6.367 1.472 1 98.19 114 ALA B CA 1
ATOM 3079 C C . ALA B 1 114 ? 21.938 -6.871 0.048 1 98.19 114 ALA B C 1
ATOM 3081 O O . ALA B 1 114 ? 21.578 -8.008 -0.276 1 98.19 114 ALA B O 1
ATOM 3082 N N . ALA B 1 115 ? 22.562 -6.027 -0.772 1 98.56 115 ALA B N 1
ATOM 3083 C CA . ALA B 1 115 ? 22.781 -6.406 -2.166 1 98.56 115 ALA B CA 1
ATOM 3084 C C . ALA B 1 115 ? 23.797 -7.543 -2.273 1 98.56 115 ALA B C 1
ATOM 3086 O O . ALA B 1 115 ? 23.672 -8.406 -3.141 1 98.56 115 ALA B O 1
ATOM 3087 N N . THR B 1 116 ? 24.781 -7.516 -1.409 1 98.69 116 THR B N 1
ATOM 3088 C CA . THR B 1 116 ? 25.734 -8.609 -1.361 1 98.69 116 THR B CA 1
ATOM 3089 C C . THR B 1 116 ? 25.047 -9.93 -1.021 1 98.69 116 THR B C 1
ATOM 3091 O O . THR B 1 116 ? 25.234 -10.93 -1.715 1 98.69 116 THR B O 1
ATOM 3094 N N . THR B 1 117 ? 24.203 -9.898 -0.034 1 98.75 117 THR B N 1
ATOM 3095 C CA . THR B 1 117 ? 23.469 -11.078 0.404 1 98.75 117 THR B CA 1
ATOM 3096 C C . THR B 1 117 ? 22.594 -11.609 -0.72 1 98.75 117 THR B C 1
ATOM 3098 O O . THR B 1 117 ? 22.578 -12.812 -0.992 1 98.75 117 THR B O 1
ATOM 3101 N N . ALA B 1 118 ? 21.891 -10.727 -1.377 1 98.69 118 ALA B N 1
ATOM 3102 C CA . ALA B 1 118 ? 21.016 -11.102 -2.477 1 98.69 118 ALA B CA 1
ATOM 3103 C C . ALA B 1 118 ? 21.797 -11.75 -3.611 1 98.69 118 ALA B C 1
ATOM 3105 O O . ALA B 1 118 ? 21.406 -12.805 -4.125 1 98.69 118 ALA B O 1
ATOM 3106 N N . THR B 1 119 ? 22.875 -11.156 -3.949 1 98.81 119 THR B N 1
ATOM 3107 C CA . THR B 1 119 ? 23.688 -11.625 -5.062 1 98.81 119 THR B CA 1
ATOM 3108 C C . THR B 1 119 ? 24.328 -12.977 -4.734 1 98.81 119 THR B C 1
ATOM 3110 O O . THR B 1 119 ? 24.281 -13.898 -5.547 1 98.81 119 THR B O 1
ATOM 3113 N N . GLU B 1 120 ? 24.859 -13.086 -3.561 1 98.62 120 GLU B N 1
ATOM 3114 C CA . GLU B 1 120 ? 25.516 -14.328 -3.143 1 98.62 120 GLU B CA 1
ATOM 3115 C C . GLU B 1 120 ? 24.516 -15.484 -3.09 1 98.62 120 GLU B C 1
ATOM 3117 O O . GLU B 1 120 ? 24.859 -16.625 -3.432 1 98.62 120 GLU B O 1
ATOM 3122 N N . HIS B 1 121 ? 23.359 -15.195 -2.684 1 98.69 121 HIS B N 1
ATOM 3123 C CA . HIS B 1 121 ? 22.328 -16.219 -2.67 1 98.69 121 HIS B CA 1
ATOM 3124 C C . HIS B 1 121 ? 22.125 -16.828 -4.059 1 98.69 121 HIS B C 1
ATOM 3126 O O . HIS B 1 121 ? 22.078 -18.047 -4.211 1 98.69 121 HIS B O 1
ATOM 3132 N N . LEU B 1 122 ? 22.031 -15.945 -5.035 1 98.69 122 LEU B N 1
ATOM 3133 C CA . LEU B 1 122 ? 21.797 -16.422 -6.395 1 98.69 122 LEU B CA 1
ATOM 3134 C C . LEU B 1 122 ? 23 -17.234 -6.887 1 98.69 122 LEU B C 1
ATOM 3136 O O . LEU B 1 122 ? 22.812 -18.266 -7.535 1 98.69 122 LEU B O 1
ATOM 3140 N N . ILE B 1 123 ? 24.188 -16.828 -6.543 1 98.19 123 ILE B N 1
ATOM 3141 C CA . ILE B 1 123 ? 25.391 -17.547 -6.926 1 98.19 123 ILE B CA 1
ATOM 3142 C C . ILE B 1 123 ? 25.391 -18.938 -6.273 1 98.19 123 ILE B C 1
ATOM 3144 O O . ILE B 1 123 ? 25.641 -19.938 -6.938 1 98.19 123 ILE B O 1
ATOM 3148 N N . GLU B 1 124 ? 25.062 -18.938 -5.008 1 97.5 124 GLU B N 1
ATOM 3149 C CA . GLU B 1 124 ? 25.047 -20.172 -4.242 1 97.5 124 GLU B CA 1
ATOM 3150 C C . GLU B 1 124 ? 24 -21.156 -4.785 1 97.5 124 GLU B C 1
ATOM 3152 O O . GLU B 1 124 ? 24.172 -22.359 -4.711 1 97.5 124 GLU B O 1
ATOM 3157 N N . GLN B 1 125 ? 22.922 -20.609 -5.297 1 97.62 125 GLN B N 1
ATOM 3158 C CA . GLN B 1 125 ? 21.859 -21.438 -5.859 1 97.62 125 GLN B CA 1
ATOM 3159 C C . GLN B 1 125 ? 22.203 -21.906 -7.27 1 97.62 125 GLN B C 1
ATOM 3161 O O . GLN B 1 125 ? 21.422 -22.609 -7.902 1 97.62 125 GLN B O 1
ATOM 3166 N N . GLY B 1 126 ? 23.328 -21.438 -7.82 1 97.5 126 GLY B N 1
ATOM 3167 C CA . GLY B 1 126 ? 23.844 -21.984 -9.07 1 97.5 126 GLY B CA 1
ATOM 3168 C C . GLY B 1 126 ? 23.469 -21.156 -10.281 1 97.5 126 GLY B C 1
ATOM 3169 O O . GLY B 1 126 ? 23.562 -21.625 -11.414 1 97.5 126 GLY B O 1
ATOM 3170 N N . PHE B 1 127 ? 23.047 -19.953 -10.109 1 98.38 127 PHE B N 1
ATOM 3171 C CA . PHE B 1 127 ? 22.75 -19.094 -11.25 1 98.38 127 PHE B CA 1
ATOM 3172 C C . PHE B 1 127 ? 24.031 -18.641 -11.938 1 98.38 127 PHE B C 1
ATOM 3174 O O . PHE B 1 127 ? 25.031 -18.344 -11.281 1 98.38 127 PHE B O 1
ATOM 3181 N N . GLU B 1 128 ? 23.969 -18.578 -13.227 1 98.38 128 GLU B N 1
ATOM 3182 C CA . GLU B 1 128 ? 25.156 -18.359 -14.047 1 98.38 128 GLU B CA 1
ATOM 3183 C C . GLU B 1 128 ? 25.156 -16.953 -14.656 1 98.38 128 GLU B C 1
ATOM 3185 O O . GLU B 1 128 ? 26.203 -16.453 -15.055 1 98.38 128 GLU B O 1
ATOM 3190 N N . ALA B 1 129 ? 24.031 -16.391 -14.828 1 98.75 129 ALA B N 1
ATOM 3191 C CA . ALA B 1 129 ? 23.844 -15.031 -15.32 1 98.75 129 ALA B CA 1
ATOM 3192 C C . ALA B 1 129 ? 22.828 -14.273 -14.477 1 98.75 129 ALA B C 1
ATOM 3194 O O . ALA B 1 129 ? 21.734 -14.781 -14.203 1 98.75 129 ALA B O 1
ATOM 3195 N N . ILE B 1 130 ? 23.234 -13.102 -14.062 1 98.88 130 ILE B N 1
ATOM 3196 C CA . ILE B 1 130 ? 22.359 -12.336 -13.172 1 98.88 130 ILE B CA 1
ATOM 3197 C C . ILE B 1 130 ? 22.203 -10.914 -13.695 1 98.88 130 ILE B C 1
ATOM 3199 O O . ILE B 1 130 ? 23.203 -10.25 -14.016 1 98.88 130 ILE B O 1
ATOM 3203 N N . LEU B 1 131 ? 20.969 -10.469 -13.875 1 98.94 131 LEU B N 1
ATOM 3204 C CA . LEU B 1 131 ? 20.641 -9.102 -14.258 1 98.94 131 LEU B CA 1
ATOM 3205 C C . LEU B 1 131 ? 20.203 -8.289 -13.047 1 98.94 131 LEU B C 1
ATOM 3207 O O . LEU B 1 131 ? 19.25 -8.656 -12.352 1 98.94 131 LEU B O 1
ATOM 3211 N N . PHE B 1 132 ? 20.906 -7.262 -12.758 1 98.88 132 PHE B N 1
ATOM 3212 C CA . PHE B 1 132 ? 20.469 -6.27 -11.781 1 98.88 132 PHE B CA 1
ATOM 3213 C C . PHE B 1 132 ? 19.625 -5.195 -12.445 1 98.88 132 PHE B C 1
ATOM 3215 O O . PHE B 1 132 ? 20.125 -4.414 -13.258 1 98.88 132 PHE B O 1
ATOM 3222 N N . LEU B 1 133 ? 18.375 -5.195 -12.086 1 98.62 133 LEU B N 1
ATOM 3223 C CA . LEU B 1 133 ? 17.438 -4.258 -12.688 1 98.62 133 LEU B CA 1
ATOM 3224 C C . LEU B 1 133 ? 17.047 -3.174 -11.695 1 98.62 133 LEU B C 1
ATOM 3226 O O . LEU B 1 133 ? 16.625 -3.479 -10.57 1 98.62 133 LEU B O 1
ATOM 3230 N N . SER B 1 134 ? 17.203 -1.924 -12.078 1 97.25 134 SER B N 1
ATOM 3231 C CA . SER B 1 134 ? 16.844 -0.792 -11.227 1 97.25 134 SER B CA 1
ATOM 3232 C C . SER B 1 134 ? 16.094 0.273 -12.016 1 97.25 134 SER B C 1
ATOM 3234 O O . SER B 1 134 ? 16.125 0.286 -13.25 1 97.25 134 SER B O 1
ATOM 3236 N N . GLU B 1 135 ? 15.344 1.081 -11.281 1 93.44 135 GLU B N 1
ATOM 3237 C CA . GLU B 1 135 ? 14.938 2.359 -11.859 1 93.44 135 GLU B CA 1
ATOM 3238 C C . GLU B 1 135 ? 16.156 3.24 -12.141 1 93.44 135 GLU B C 1
ATOM 3240 O O . GLU B 1 135 ? 17.266 2.941 -11.695 1 93.44 135 GLU B O 1
ATOM 3245 N N . PRO B 1 136 ? 15.922 4.273 -12.898 1 92.62 136 PRO B N 1
ATOM 3246 C CA . PRO B 1 136 ? 17.078 5.141 -13.18 1 92.62 136 PRO B CA 1
ATOM 3247 C C . PRO B 1 136 ? 17.812 5.562 -11.914 1 92.62 136 PRO B C 1
ATOM 3249 O O . PRO B 1 136 ? 17.188 5.969 -10.93 1 92.62 136 PRO B O 1
ATOM 3252 N N . LEU B 1 137 ? 19.094 5.414 -11.891 1 89.69 137 LEU B N 1
ATOM 3253 C CA . LEU B 1 137 ? 19.922 5.625 -10.703 1 89.69 137 LEU B CA 1
ATOM 3254 C C . LEU B 1 137 ? 19.875 7.09 -10.266 1 89.69 137 LEU B C 1
ATOM 3256 O O . LEU B 1 137 ? 19.641 7.387 -9.094 1 89.69 137 LEU B O 1
ATOM 3260 N N . GLY B 1 138 ? 20.031 7.902 -11.32 1 81.19 138 GLY B N 1
ATOM 3261 C CA . GLY B 1 138 ? 20.109 9.312 -10.977 1 81.19 138 GLY B CA 1
ATOM 3262 C C . GLY B 1 138 ? 21.047 9.586 -9.812 1 81.19 138 GLY B C 1
ATOM 3263 O O . GLY B 1 138 ? 22.188 9.125 -9.805 1 81.19 138 GLY B O 1
ATOM 3264 N N . MET B 1 139 ? 20.562 10.375 -8.844 1 74.38 139 MET B N 1
ATOM 3265 C CA . MET B 1 139 ? 21.375 10.703 -7.676 1 74.38 139 MET B CA 1
ATOM 3266 C C . MET B 1 139 ? 20.922 9.898 -6.457 1 74.38 139 MET B C 1
ATOM 3268 O O . MET B 1 139 ? 21.281 10.234 -5.328 1 74.38 139 MET B O 1
ATOM 3272 N N . VAL B 1 140 ? 20.203 8.938 -6.711 1 79.31 140 VAL B N 1
ATOM 3273 C CA . VAL B 1 140 ? 19.672 8.102 -5.633 1 79.31 140 VAL B CA 1
ATOM 3274 C C . VAL B 1 140 ? 20.766 7.168 -5.125 1 79.31 140 VAL B C 1
ATOM 3276 O O . VAL B 1 140 ? 21.094 6.168 -5.77 1 79.31 140 VAL B O 1
ATOM 3279 N N . ASN B 1 141 ? 21.281 7.406 -3.959 1 85.5 141 ASN B N 1
ATOM 3280 C CA . ASN B 1 141 ? 22.438 6.707 -3.424 1 85.5 141 ASN B CA 1
ATOM 3281 C C . ASN B 1 141 ? 22.125 5.242 -3.133 1 85.5 141 ASN B C 1
ATOM 3283 O O . ASN B 1 141 ? 22.969 4.367 -3.338 1 85.5 141 ASN B O 1
ATOM 3287 N N . THR B 1 142 ? 20.953 4.953 -2.662 1 89.06 142 THR B N 1
ATOM 3288 C CA . THR B 1 142 ? 20.609 3.58 -2.316 1 89.06 142 THR B CA 1
ATOM 3289 C C . THR B 1 142 ? 20.688 2.676 -3.541 1 89.06 142 THR B C 1
ATOM 3291 O O . THR B 1 142 ? 21.25 1.576 -3.471 1 89.06 142 THR B O 1
ATOM 3294 N N . ARG B 1 143 ? 20.219 3.131 -4.645 1 91.75 143 ARG B N 1
ATOM 3295 C CA . ARG B 1 143 ? 20.281 2.352 -5.879 1 91.75 143 ARG B CA 1
ATOM 3296 C C . ARG B 1 143 ? 21.734 2.164 -6.328 1 91.75 143 ARG B C 1
ATOM 3298 O O . ARG B 1 143 ? 22.125 1.071 -6.742 1 91.75 143 ARG B O 1
ATOM 3305 N N . ARG B 1 144 ? 22.422 3.236 -6.211 1 93.31 144 ARG B N 1
ATOM 3306 C CA . ARG B 1 144 ? 23.828 3.193 -6.617 1 93.31 144 ARG B CA 1
ATOM 3307 C C . ARG B 1 144 ? 24.625 2.234 -5.738 1 93.31 144 ARG B C 1
ATOM 3309 O O . ARG B 1 144 ? 25.438 1.46 -6.234 1 93.31 144 ARG B O 1
ATOM 3316 N N . ASP B 1 145 ? 24.359 2.281 -4.477 1 94.75 145 ASP B N 1
ATOM 3317 C CA . ASP B 1 145 ? 25.047 1.404 -3.527 1 94.75 145 ASP B CA 1
ATOM 3318 C C . ASP B 1 145 ? 24.719 -0.062 -3.807 1 94.75 145 ASP B C 1
ATOM 3320 O O . ASP B 1 145 ? 25.609 -0.918 -3.758 1 94.75 145 ASP B O 1
ATOM 3324 N N . ARG B 1 146 ? 23.484 -0.359 -4.082 1 97.31 146 ARG B N 1
ATOM 3325 C CA . ARG B 1 146 ? 23.078 -1.729 -4.375 1 97.31 146 ARG B CA 1
ATOM 3326 C C . ARG B 1 146 ? 23.766 -2.244 -5.641 1 97.31 146 ARG B C 1
ATOM 3328 O O . ARG B 1 146 ? 24.281 -3.361 -5.66 1 97.31 146 ARG B O 1
ATOM 3335 N N . LEU B 1 147 ? 23.75 -1.375 -6.641 1 98.31 147 LEU B N 1
ATOM 3336 C CA . LEU B 1 147 ? 24.391 -1.775 -7.891 1 98.31 147 LEU B CA 1
ATOM 3337 C C . LEU B 1 147 ? 25.875 -1.988 -7.688 1 98.31 147 LEU B C 1
ATOM 3339 O O . LEU B 1 147 ? 26.438 -2.969 -8.18 1 98.31 147 LEU B O 1
ATOM 3343 N N . ALA B 1 148 ? 26.516 -1.06 -6.969 1 98.19 148 ALA B N 1
ATOM 3344 C CA . ALA B 1 148 ? 27.953 -1.175 -6.699 1 98.19 148 ALA B CA 1
ATOM 3345 C C . ALA B 1 148 ? 28.266 -2.467 -5.949 1 98.19 148 ALA B C 1
ATOM 3347 O O . ALA B 1 148 ? 29.234 -3.16 -6.273 1 98.19 148 ALA B O 1
ATOM 3348 N N . ALA B 1 149 ? 27.453 -2.795 -4.996 1 98.69 149 ALA B N 1
ATOM 3349 C CA . ALA B 1 149 ? 27.656 -4.012 -4.211 1 98.69 149 ALA B CA 1
ATOM 3350 C C . ALA B 1 149 ? 27.438 -5.254 -5.07 1 98.69 149 ALA B C 1
ATOM 3352 O O . ALA B 1 149 ? 28.156 -6.246 -4.926 1 98.69 149 ALA B O 1
ATOM 3353 N N . PHE B 1 150 ? 26.469 -5.188 -5.984 1 98.75 150 PHE B N 1
ATOM 3354 C CA . PHE B 1 150 ? 26.203 -6.258 -6.941 1 98.75 150 PHE B CA 1
ATOM 3355 C C . PHE B 1 150 ? 27.438 -6.531 -7.797 1 98.75 150 PHE B C 1
ATOM 3357 O O . PHE B 1 150 ? 27.906 -7.672 -7.887 1 98.75 150 PHE B O 1
ATOM 3364 N N . ARG B 1 151 ? 27.969 -5.496 -8.273 1 98.5 151 ARG B N 1
ATOM 3365 C CA . ARG B 1 151 ? 29.141 -5.613 -9.141 1 98.5 151 ARG B CA 1
ATOM 3366 C C . ARG B 1 151 ? 30.344 -6.113 -8.352 1 98.5 151 ARG B C 1
ATOM 3368 O O . ARG B 1 151 ? 31.078 -6.988 -8.82 1 98.5 151 ARG B O 1
ATOM 3375 N N . ALA B 1 152 ? 30.5 -5.551 -7.215 1 98.5 152 ALA B N 1
ATOM 3376 C CA . ALA B 1 152 ? 31.641 -5.934 -6.379 1 98.5 152 ALA B CA 1
ATOM 3377 C C . ALA B 1 152 ? 31.562 -7.41 -5.996 1 98.5 152 ALA B C 1
ATOM 3379 O O . ALA B 1 152 ? 32.594 -8.102 -5.961 1 98.5 152 ALA B O 1
ATOM 3380 N N . THR B 1 153 ? 30.375 -7.879 -5.691 1 98.5 153 THR B N 1
ATOM 3381 C CA . THR B 1 153 ? 30.188 -9.281 -5.336 1 98.5 153 THR B CA 1
ATOM 3382 C C . THR B 1 153 ? 30.516 -10.188 -6.516 1 98.5 153 THR B C 1
ATOM 3384 O O . THR B 1 153 ? 31.25 -11.172 -6.367 1 98.5 153 THR B O 1
ATOM 3387 N N . LEU B 1 154 ? 30.062 -9.82 -7.641 1 98.12 154 LEU B N 1
ATOM 3388 C CA . LEU B 1 154 ? 30.234 -10.688 -8.805 1 98.12 154 LEU B CA 1
ATOM 3389 C C . LEU B 1 154 ? 31.688 -10.664 -9.289 1 98.12 154 LEU B C 1
ATOM 3391 O O . LEU B 1 154 ? 32.125 -11.602 -9.961 1 98.12 154 LEU B O 1
ATOM 3395 N N . ALA B 1 155 ? 32.375 -9.578 -8.984 1 97.75 155 ALA B N 1
ATOM 3396 C CA . ALA B 1 155 ? 33.781 -9.516 -9.32 1 97.75 155 ALA B CA 1
ATOM 3397 C C . ALA B 1 155 ? 34.562 -10.633 -8.633 1 97.75 155 ALA B C 1
ATOM 3399 O O . ALA B 1 155 ? 35.625 -11.047 -9.117 1 97.75 155 ALA B O 1
ATOM 3400 N N . ARG B 1 156 ? 34.031 -11.156 -7.594 1 97.44 156 ARG B N 1
ATOM 3401 C CA . ARG B 1 156 ? 34.656 -12.234 -6.844 1 97.44 156 ARG B CA 1
ATOM 3402 C C . ARG B 1 156 ? 34.312 -13.594 -7.438 1 97.44 156 ARG B C 1
ATOM 3404 O O . ARG B 1 156 ? 34.875 -14.617 -7.035 1 97.44 156 ARG B O 1
ATOM 3411 N N . TYR B 1 157 ? 33.469 -13.664 -8.359 1 96.81 157 TYR B N 1
ATOM 3412 C CA . TYR B 1 157 ? 33 -14.891 -9 1 96.81 157 TYR B CA 1
ATOM 3413 C C . TYR B 1 157 ? 33.062 -14.766 -10.516 1 96.81 157 TYR B C 1
ATOM 3415 O O . TYR B 1 157 ? 32 -14.773 -11.188 1 96.81 157 TYR B O 1
ATOM 3423 N N . PRO B 1 158 ? 34.188 -14.836 -11.086 1 93.88 158 PRO B N 1
ATOM 3424 C CA . PRO B 1 158 ? 34.375 -14.57 -12.516 1 93.88 158 PRO B CA 1
ATOM 3425 C C . PRO B 1 158 ? 33.594 -15.562 -13.398 1 93.88 158 PRO B C 1
ATOM 3427 O O . PRO B 1 158 ? 33.375 -15.289 -14.578 1 93.88 158 PRO B O 1
ATOM 3430 N N . GLY B 1 159 ? 33.062 -16.594 -12.961 1 95.12 159 GLY B N 1
ATOM 3431 C CA . GLY B 1 159 ? 32.312 -17.562 -13.734 1 95.12 159 GLY B CA 1
ATOM 3432 C C . GLY B 1 159 ? 30.844 -17.203 -13.906 1 95.12 159 GLY B C 1
ATOM 3433 O O . GLY B 1 159 ? 30.125 -17.828 -14.688 1 95.12 159 GLY B O 1
ATOM 3434 N N . VAL B 1 160 ? 30.453 -16.219 -13.266 1 98.06 160 VAL B N 1
ATOM 3435 C CA . VAL B 1 160 ? 29.062 -15.797 -13.32 1 98.06 160 VAL B CA 1
ATOM 3436 C C . VAL B 1 160 ? 28.938 -14.484 -14.102 1 98.06 160 VAL B C 1
ATOM 3438 O O . VAL B 1 160 ? 29.688 -13.539 -13.859 1 98.06 160 VAL B O 1
ATOM 3441 N N . ILE B 1 161 ? 28.062 -14.383 -15.031 1 98.31 161 ILE B N 1
ATOM 3442 C CA . ILE B 1 161 ? 27.859 -13.203 -15.867 1 98.31 161 ILE B CA 1
ATOM 3443 C C . ILE B 1 161 ? 27.031 -12.172 -15.117 1 98.31 161 ILE B C 1
ATOM 3445 O O . ILE B 1 161 ? 25.984 -12.508 -14.531 1 98.31 161 ILE B O 1
ATOM 3449 N N . ALA B 1 162 ? 27.531 -10.938 -15.117 1 98.12 162 ALA B N 1
ATOM 3450 C CA . ALA B 1 162 ? 26.844 -9.828 -14.469 1 98.12 162 ALA B CA 1
ATOM 3451 C C . ALA B 1 162 ? 26.375 -8.797 -15.492 1 98.12 162 ALA B C 1
ATOM 3453 O O . ALA B 1 162 ? 27.188 -8.312 -16.297 1 98.12 162 ALA B O 1
ATOM 3454 N N . GLU B 1 163 ? 25.094 -8.477 -15.469 1 98.56 163 GLU B N 1
ATOM 3455 C CA . GLU B 1 163 ? 24.531 -7.395 -16.266 1 98.56 163 GLU B CA 1
ATOM 3456 C C . GLU B 1 163 ? 23.672 -6.465 -15.406 1 98.56 163 GLU B C 1
ATOM 3458 O O . GLU B 1 163 ? 23.203 -6.859 -14.336 1 98.56 163 GLU B O 1
ATOM 3463 N N . ASN B 1 164 ? 23.562 -5.27 -15.836 1 98.69 164 ASN B N 1
ATOM 3464 C CA . ASN B 1 164 ? 22.641 -4.344 -15.195 1 98.69 164 ASN B CA 1
ATOM 3465 C C . ASN B 1 164 ? 21.891 -3.494 -16.219 1 98.69 164 ASN B C 1
ATOM 3467 O O . ASN B 1 164 ? 22.375 -3.293 -17.328 1 98.69 164 ASN B O 1
ATOM 3471 N N . ALA B 1 165 ? 20.703 -3.117 -15.883 1 98.44 165 ALA B N 1
ATOM 3472 C CA . ALA B 1 165 ? 19.875 -2.24 -16.719 1 98.44 165 ALA B CA 1
ATOM 3473 C C . ALA B 1 165 ? 19.016 -1.316 -15.859 1 98.44 165 ALA B C 1
ATOM 3475 O O . ALA B 1 165 ? 18.75 -1.613 -14.688 1 98.44 165 ALA B O 1
ATOM 3476 N N . GLU B 1 166 ? 18.719 -0.196 -16.406 1 97.5 166 GLU B N 1
ATOM 3477 C CA . GLU B 1 166 ? 17.797 0.764 -15.797 1 97.5 166 GLU B CA 1
ATOM 3478 C C . GLU B 1 166 ? 16.5 0.875 -16.609 1 97.5 166 GLU B C 1
ATOM 3480 O O . GLU B 1 166 ? 16.531 0.875 -17.844 1 97.5 166 GLU B O 1
ATOM 3485 N N . THR B 1 167 ? 15.414 0.839 -15.898 1 96.12 167 THR B N 1
ATOM 3486 C CA . THR B 1 167 ? 14.117 1 -16.562 1 96.12 167 THR B CA 1
ATOM 3487 C C . THR B 1 167 ? 13.18 1.838 -15.695 1 96.12 167 THR B C 1
ATOM 3489 O O . THR B 1 167 ? 13.078 1.628 -14.484 1 96.12 167 THR B O 1
ATOM 3492 N N . PRO B 1 168 ? 12.523 2.799 -16.359 1 92.62 168 PRO B N 1
ATOM 3493 C CA . PRO B 1 168 ? 11.469 3.463 -15.602 1 92.62 168 PRO B CA 1
ATOM 3494 C C . PRO B 1 168 ? 10.328 2.516 -15.234 1 92.62 168 PRO B C 1
ATOM 3496 O O . PRO B 1 168 ? 10.016 1.593 -15.984 1 92.62 168 PRO B O 1
ATOM 3499 N N . LEU B 1 169 ? 9.656 2.795 -14.094 1 88.38 169 LEU B N 1
ATOM 3500 C CA . LEU B 1 169 ? 8.625 1.92 -13.547 1 88.38 169 LEU B CA 1
ATOM 3501 C C . LEU B 1 169 ? 7.441 1.813 -14.508 1 88.38 169 LEU B C 1
ATOM 3503 O O . LEU B 1 169 ? 6.801 0.765 -14.594 1 88.38 169 LEU B O 1
ATOM 3507 N N . HIS B 1 170 ? 7.195 2.822 -15.266 1 87.19 170 HIS B N 1
ATOM 3508 C CA . HIS B 1 170 ? 5.957 2.846 -16.031 1 87.19 170 HIS B CA 1
ATOM 3509 C C . HIS B 1 170 ? 6.219 2.604 -17.516 1 87.19 170 HIS B C 1
ATOM 3511 O O . HIS B 1 170 ? 5.363 2.898 -18.359 1 87.19 170 HIS B O 1
ATOM 3517 N N . GLU B 1 171 ? 7.336 2.072 -17.781 1 93.75 171 GLU B N 1
ATOM 3518 C CA . GLU B 1 171 ? 7.656 1.728 -19.172 1 93.75 171 GLU B CA 1
ATOM 3519 C C . GLU B 1 171 ? 7.645 0.216 -19.375 1 93.75 171 GLU B C 1
ATOM 3521 O O . GLU B 1 171 ? 8.695 -0.406 -19.516 1 93.75 171 GLU B O 1
ATOM 3526 N N . ALA B 1 172 ? 6.453 -0.224 -19.578 1 95.56 172 ALA B N 1
ATOM 3527 C CA . ALA B 1 172 ? 6.23 -1.667 -19.641 1 95.56 172 ALA B CA 1
ATOM 3528 C C . ALA B 1 172 ? 6.949 -2.283 -20.844 1 95.56 172 ALA B C 1
ATOM 3530 O O . ALA B 1 172 ? 7.586 -3.332 -20.719 1 95.56 172 ALA B O 1
ATOM 3531 N N . ASP B 1 173 ? 6.93 -1.579 -21.984 1 97.31 173 ASP B N 1
ATOM 3532 C CA . ASP B 1 173 ? 7.547 -2.115 -23.188 1 97.31 173 ASP B CA 1
ATOM 3533 C C . ASP B 1 173 ? 9.062 -2.217 -23.031 1 97.31 173 ASP B C 1
ATOM 3535 O O . ASP B 1 173 ? 9.672 -3.203 -23.453 1 97.31 173 ASP B O 1
ATOM 3539 N N . GLN B 1 174 ? 9.562 -1.232 -22.484 1 98 174 GLN B N 1
ATOM 3540 C CA . GLN B 1 174 ? 11 -1.242 -22.266 1 98 174 GLN B CA 1
ATOM 3541 C C . GLN B 1 174 ? 11.406 -2.371 -21.312 1 98 174 GLN B C 1
ATOM 3543 O O . GLN B 1 174 ? 12.398 -3.059 -21.547 1 98 174 GLN B O 1
ATOM 3548 N N . LEU B 1 175 ? 10.68 -2.541 -20.328 1 98.38 175 LEU B N 1
ATOM 3549 C CA . LEU B 1 175 ? 10.938 -3.598 -19.359 1 98.38 175 LEU B CA 1
ATOM 3550 C C . LEU B 1 175 ? 10.797 -4.973 -20 1 98.38 175 LEU B C 1
ATOM 3552 O O . LEU B 1 175 ? 11.656 -5.836 -19.828 1 98.38 175 LEU B O 1
ATOM 3556 N N . ASP B 1 176 ? 9.727 -5.141 -20.766 1 98.62 176 ASP B N 1
ATOM 3557 C CA . ASP B 1 176 ? 9.516 -6.402 -21.484 1 98.62 176 ASP B CA 1
ATOM 3558 C C . ASP B 1 176 ? 10.703 -6.73 -22.375 1 98.62 176 ASP B C 1
ATOM 3560 O O . ASP B 1 176 ? 11.203 -7.859 -22.359 1 98.62 176 ASP B O 1
ATOM 3564 N N . ASN B 1 177 ? 11.133 -5.727 -23.078 1 98.38 177 ASN B N 1
ATOM 3565 C CA . ASN B 1 177 ? 12.234 -5.918 -24.016 1 98.38 177 ASN B CA 1
ATOM 3566 C C . ASN B 1 177 ? 13.531 -6.258 -23.281 1 98.38 177 ASN B C 1
ATOM 3568 O O . ASN B 1 177 ? 14.281 -7.141 -23.719 1 98.38 177 ASN B O 1
ATOM 3572 N N . THR B 1 178 ? 13.773 -5.598 -22.219 1 98.56 178 THR B N 1
ATOM 3573 C CA . THR B 1 178 ? 14.977 -5.836 -21.438 1 98.56 178 THR B CA 1
ATOM 3574 C C . THR B 1 178 ? 15.016 -7.277 -20.938 1 98.56 178 THR B C 1
ATOM 3576 O O . THR B 1 178 ? 16.031 -7.957 -21.062 1 98.56 178 THR B O 1
ATOM 3579 N N . LEU B 1 179 ? 13.945 -7.742 -20.422 1 98.62 179 LEU B N 1
ATOM 3580 C CA . LEU B 1 179 ? 13.859 -9.086 -19.859 1 98.62 179 LEU B CA 1
ATOM 3581 C C . LEU B 1 179 ? 13.945 -10.141 -20.969 1 98.62 179 LEU B C 1
ATOM 3583 O O . LEU B 1 179 ? 14.625 -11.156 -20.797 1 98.62 179 LEU B O 1
ATOM 3587 N N . ARG B 1 180 ? 13.297 -9.852 -22.078 1 98.31 180 ARG B N 1
ATOM 3588 C CA . ARG B 1 180 ? 13.359 -10.758 -23.219 1 98.31 180 ARG B CA 1
ATOM 3589 C C . ARG B 1 180 ? 14.789 -10.898 -23.719 1 98.31 180 ARG B C 1
ATOM 3591 O O . ARG B 1 180 ? 15.25 -12.008 -24 1 98.31 180 ARG B O 1
ATOM 3598 N N . GLN B 1 181 ? 15.406 -9.789 -23.906 1 98.44 181 GLN B N 1
ATOM 3599 C CA . GLN B 1 181 ? 16.766 -9.789 -24.422 1 98.44 181 GLN B CA 1
ATOM 3600 C C . GLN B 1 181 ? 17.719 -10.523 -23.484 1 98.44 181 GLN B C 1
ATOM 3602 O O . GLN B 1 181 ? 18.531 -11.344 -23.938 1 98.44 181 GLN B O 1
ATOM 3607 N N . PHE B 1 182 ? 17.625 -10.258 -22.234 1 98.69 182 PHE B N 1
ATOM 3608 C CA . PHE B 1 182 ? 18.469 -10.93 -21.266 1 98.69 182 PHE B CA 1
ATOM 3609 C C . PHE B 1 182 ? 18.25 -12.438 -21.297 1 98.69 182 PHE B C 1
ATOM 3611 O O . PHE B 1 182 ? 19.219 -13.211 -21.312 1 98.69 182 PHE B O 1
ATOM 3618 N N . HIS B 1 183 ? 16.984 -12.836 -21.312 1 98.31 183 HIS B N 1
ATOM 3619 C CA . HIS B 1 183 ? 16.641 -14.258 -21.359 1 98.31 183 HIS B CA 1
ATOM 3620 C C . HIS B 1 183 ? 17.203 -14.906 -22.625 1 98.31 183 HIS B C 1
ATOM 3622 O O . HIS B 1 183 ? 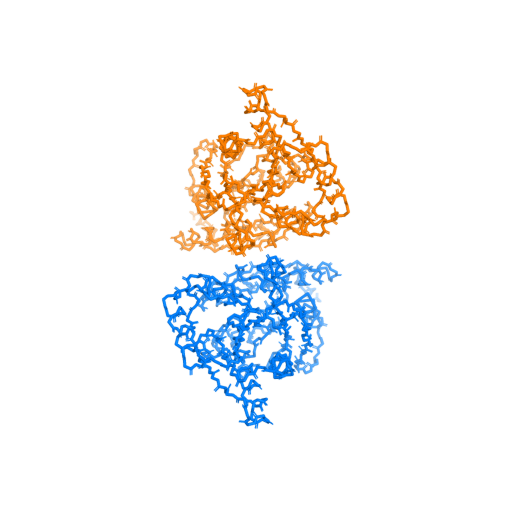17.781 -16 -22.547 1 98.31 183 HIS B O 1
ATOM 3628 N N . THR B 1 184 ? 17.094 -14.188 -23.734 1 97.81 184 THR B N 1
ATOM 3629 C CA . THR B 1 184 ? 17.531 -14.734 -25.016 1 97.81 184 THR B CA 1
ATOM 3630 C C . THR B 1 184 ? 19.047 -14.828 -25.078 1 97.81 184 THR B C 1
ATOM 3632 O O . THR B 1 184 ? 19.594 -15.82 -25.562 1 97.81 184 THR B O 1
ATOM 3635 N N . ARG B 1 185 ? 19.719 -13.82 -24.578 1 97.81 185 ARG B N 1
ATOM 3636 C CA . ARG B 1 185 ? 21.172 -13.766 -24.625 1 97.81 185 ARG B CA 1
ATOM 3637 C C . ARG B 1 185 ? 21.781 -14.906 -23.812 1 97.81 185 ARG B C 1
ATOM 3639 O O . ARG B 1 185 ? 22.875 -15.398 -24.125 1 97.81 185 ARG B O 1
ATOM 3646 N N . HIS B 1 186 ? 21.031 -15.344 -22.828 1 98 186 HIS B N 1
ATOM 3647 C CA . HIS B 1 186 ? 21.594 -16.344 -21.922 1 98 186 HIS B CA 1
ATOM 3648 C C . HIS B 1 186 ? 20.734 -17.609 -21.922 1 98 186 HIS B C 1
ATOM 3650 O O . HIS B 1 186 ? 20.547 -18.234 -20.875 1 98 186 HIS B O 1
ATOM 3656 N N . ARG B 1 187 ? 20.281 -17.797 -23.094 1 94.56 187 ARG B N 1
ATOM 3657 C CA . ARG B 1 187 ? 19.5 -19.016 -23.25 1 94.56 187 ARG B CA 1
ATOM 3658 C C . ARG B 1 187 ? 20.312 -20.25 -22.859 1 94.56 187 ARG B C 1
ATOM 3660 O O . ARG B 1 187 ? 21.5 -20.328 -23.188 1 94.56 187 ARG B O 1
ATOM 3667 N N . GLY B 1 188 ? 19.797 -21.172 -22.078 1 94.88 188 GLY B N 1
ATOM 3668 C CA . GLY B 1 188 ? 20.484 -22.391 -21.672 1 94.88 188 GLY B CA 1
ATOM 3669 C C . GLY B 1 188 ? 21.188 -22.25 -20.328 1 94.88 188 GLY B C 1
ATOM 3670 O O . GLY B 1 188 ? 21.641 -23.234 -19.766 1 94.88 188 GLY B O 1
ATOM 3671 N N . MET B 1 189 ? 21.328 -21.094 -19.891 1 97.38 189 MET B N 1
ATOM 3672 C CA . MET B 1 189 ? 21.938 -20.828 -18.594 1 97.38 189 MET B CA 1
ATOM 3673 C C . MET B 1 189 ? 20.875 -20.672 -17.5 1 97.38 189 MET B C 1
ATOM 3675 O O . MET B 1 189 ? 19.734 -20.312 -17.797 1 97.38 189 MET B O 1
ATOM 3679 N N . ARG B 1 190 ? 21.297 -21.062 -16.312 1 97.94 190 ARG B N 1
ATOM 3680 C CA . ARG B 1 190 ? 20.438 -20.688 -15.188 1 97.94 190 ARG B CA 1
ATOM 3681 C C . ARG B 1 190 ? 20.578 -19.203 -14.867 1 97.94 190 ARG B C 1
ATOM 3683 O O . ARG B 1 190 ? 21.625 -18.766 -14.367 1 97.94 190 ARG B O 1
ATOM 3690 N N . LYS B 1 191 ? 19.578 -18.391 -15.195 1 98.56 191 LYS B N 1
ATOM 3691 C CA . LYS B 1 191 ? 19.672 -16.938 -15.094 1 98.56 191 LYS B CA 1
ATOM 3692 C C . LYS B 1 191 ? 18.641 -16.375 -14.117 1 98.56 191 LYS B C 1
ATOM 3694 O O . LYS B 1 191 ? 17.609 -17.016 -13.859 1 98.56 191 LYS B O 1
ATOM 3699 N N . ALA B 1 192 ? 18.922 -15.219 -13.578 1 98.81 192 ALA B N 1
ATOM 3700 C CA . ALA B 1 192 ? 18.031 -14.594 -12.609 1 98.81 192 ALA B CA 1
ATOM 3701 C C . ALA B 1 192 ? 18.062 -13.078 -12.727 1 98.81 192 ALA B C 1
ATOM 3703 O O . ALA B 1 192 ? 19 -12.508 -13.273 1 98.81 192 ALA B O 1
ATOM 3704 N N . VAL B 1 193 ? 17.016 -12.484 -12.258 1 98.88 193 VAL B N 1
ATOM 3705 C CA . VAL B 1 193 ? 16.906 -11.031 -12.148 1 98.88 193 VAL B CA 1
ATOM 3706 C C . VAL B 1 193 ? 16.828 -10.625 -10.68 1 98.88 193 VAL B C 1
ATOM 3708 O O . VAL B 1 193 ? 16.125 -11.258 -9.883 1 98.88 193 VAL B O 1
ATOM 3711 N N . ILE B 1 194 ? 17.625 -9.656 -10.312 1 98.88 194 ILE B N 1
ATOM 3712 C CA . ILE B 1 194 ? 17.438 -8.93 -9.062 1 98.88 194 ILE B CA 1
ATOM 3713 C C . ILE B 1 194 ? 16.719 -7.605 -9.336 1 98.88 194 ILE B C 1
ATOM 3715 O O . ILE B 1 194 ? 17.234 -6.758 -10.078 1 98.88 194 ILE B O 1
ATOM 3719 N N . SER B 1 195 ? 15.57 -7.477 -8.805 1 98.5 195 SER B N 1
ATOM 3720 C CA . SER B 1 195 ? 14.859 -6.203 -8.883 1 98.5 195 SER B CA 1
ATOM 3721 C C . SER B 1 195 ? 15.18 -5.316 -7.684 1 98.5 195 SER B C 1
ATOM 3723 O O . SER B 1 195 ? 15 -5.73 -6.535 1 98.5 195 SER B O 1
ATOM 3725 N N . ALA B 1 196 ? 15.445 -4.109 -7.871 1 97 196 ALA B N 1
ATOM 3726 C CA . ALA B 1 196 ? 16.156 -3.287 -6.895 1 97 196 ALA B CA 1
ATOM 3727 C C . ALA B 1 196 ? 15.195 -2.703 -5.867 1 97 196 ALA B C 1
ATOM 3729 O O . ALA B 1 196 ? 15.625 -2.133 -4.859 1 97 196 ALA B O 1
ATOM 3730 N N . ASN B 1 197 ? 13.922 -2.736 -6.047 1 94.19 197 ASN B N 1
ATOM 3731 C CA . ASN B 1 197 ? 12.922 -2.314 -5.074 1 94.19 197 ASN B CA 1
ATOM 3732 C C . ASN B 1 197 ? 11.578 -2.99 -5.324 1 94.19 197 ASN B C 1
ATOM 3734 O O . ASN B 1 197 ? 11.398 -3.674 -6.336 1 94.19 197 ASN B O 1
ATOM 3738 N N . GLY B 1 198 ? 10.727 -2.758 -4.406 1 94.94 198 GLY B N 1
ATOM 3739 C CA . GLY B 1 198 ? 9.461 -3.475 -4.441 1 94.94 198 GLY B CA 1
ATOM 3740 C C . GLY B 1 198 ? 8.578 -3.078 -5.613 1 94.94 198 GLY B C 1
ATOM 3741 O O . GLY B 1 198 ? 7.969 -3.936 -6.254 1 94.94 198 GLY B O 1
ATOM 3742 N N . ALA B 1 199 ? 8.469 -1.792 -5.859 1 92.88 199 ALA B N 1
ATOM 3743 C CA . ALA B 1 199 ? 7.66 -1.319 -6.98 1 92.88 199 ALA B CA 1
ATOM 3744 C C . ALA B 1 199 ? 8.133 -1.928 -8.297 1 92.88 199 ALA B C 1
ATOM 3746 O O . ALA B 1 199 ? 7.32 -2.352 -9.117 1 92.88 199 ALA B O 1
ATOM 3747 N N . LEU B 1 200 ? 9.391 -1.979 -8.469 1 95.81 200 LEU B N 1
ATOM 3748 C CA . LEU B 1 200 ? 9.961 -2.57 -9.68 1 95.81 200 LEU B CA 1
ATOM 3749 C C . LEU B 1 200 ? 9.711 -4.074 -9.719 1 95.81 200 LEU B C 1
ATOM 3751 O O . LEU B 1 200 ? 9.445 -4.637 -10.781 1 95.81 200 LEU B O 1
ATOM 3755 N N . THR B 1 201 ? 9.797 -4.734 -8.57 1 97.38 201 THR B N 1
ATOM 3756 C CA . THR B 1 201 ? 9.531 -6.168 -8.5 1 97.38 201 THR B CA 1
ATOM 3757 C C . THR B 1 201 ? 8.141 -6.484 -9.047 1 97.38 201 THR B C 1
ATOM 3759 O O . THR B 1 201 ? 7.965 -7.445 -9.797 1 97.38 201 THR B O 1
ATOM 3762 N N . LEU B 1 202 ? 7.207 -5.66 -8.672 1 96 202 LEU B N 1
ATOM 3763 C CA . LEU B 1 202 ? 5.852 -5.844 -9.18 1 96 202 LEU B CA 1
ATOM 3764 C C . LEU B 1 202 ? 5.82 -5.734 -10.703 1 96 202 LEU B C 1
ATOM 3766 O O . LEU B 1 202 ? 5.219 -6.57 -11.375 1 96 202 LEU B O 1
ATOM 3770 N N . GLN B 1 203 ? 6.484 -4.766 -11.242 1 96.94 203 GLN B N 1
ATOM 3771 C CA . GLN B 1 203 ? 6.488 -4.559 -12.688 1 96.94 203 GLN B CA 1
ATOM 3772 C C . GLN B 1 203 ? 7.234 -5.68 -13.398 1 96.94 203 GLN B C 1
ATOM 3774 O O . GLN B 1 203 ? 6.844 -6.098 -14.492 1 96.94 203 GLN B O 1
ATOM 3779 N N . VAL B 1 204 ? 8.289 -6.137 -12.781 1 98.19 204 VAL B N 1
ATOM 3780 C CA . VAL B 1 204 ? 9.047 -7.246 -13.352 1 98.19 204 VAL B CA 1
ATOM 3781 C C . VAL B 1 204 ? 8.172 -8.5 -13.398 1 98.19 204 VAL B C 1
ATOM 3783 O O . VAL B 1 204 ? 8.141 -9.195 -14.414 1 98.19 204 VAL B O 1
ATOM 3786 N N . ALA B 1 205 ? 7.484 -8.758 -12.312 1 97.56 205 ALA B N 1
ATOM 3787 C CA . ALA B 1 205 ? 6.602 -9.922 -12.258 1 97.56 205 ALA B CA 1
ATOM 3788 C C . ALA B 1 205 ? 5.523 -9.844 -13.336 1 97.56 205 ALA B C 1
ATOM 3790 O O . ALA B 1 205 ? 5.254 -10.828 -14.023 1 97.56 205 ALA B O 1
ATOM 3791 N N . ARG B 1 206 ? 4.973 -8.695 -13.508 1 96.81 206 ARG B N 1
ATOM 3792 C CA . ARG B 1 206 ? 3.955 -8.5 -14.539 1 96.81 206 ARG B CA 1
ATOM 3793 C C . ARG B 1 206 ? 4.543 -8.672 -15.93 1 96.81 206 ARG B C 1
ATOM 3795 O O . ARG B 1 206 ? 3.91 -9.266 -16.812 1 96.81 206 ARG B O 1
ATOM 3802 N N . SER B 1 207 ? 5.684 -8.117 -16.109 1 98 207 SER B N 1
ATOM 3803 C CA . SER B 1 207 ? 6.371 -8.219 -17.391 1 98 207 SER B CA 1
ATOM 3804 C C . SER B 1 207 ? 6.664 -9.672 -17.75 1 98 207 SER B C 1
ATOM 3806 O O . SER B 1 207 ? 6.402 -10.117 -18.859 1 98 207 SER B O 1
ATOM 3808 N N . LEU B 1 208 ? 7.227 -10.422 -16.797 1 98 208 LEU B N 1
ATOM 3809 C CA . LEU B 1 208 ? 7.516 -11.836 -17.016 1 98 208 LEU B CA 1
ATOM 3810 C C . LEU B 1 208 ? 6.258 -12.586 -17.438 1 98 208 LEU B C 1
ATOM 3812 O O . LEU B 1 208 ? 6.297 -13.406 -18.359 1 98 208 LEU B O 1
ATOM 3816 N N . LYS B 1 209 ? 5.172 -12.289 -16.781 1 96.12 209 LYS B N 1
ATOM 3817 C CA . LYS B 1 209 ? 3.902 -12.906 -17.156 1 96.12 209 LYS B CA 1
ATOM 3818 C C . LYS B 1 209 ? 3.506 -12.539 -18.578 1 96.12 209 LYS B C 1
ATOM 3820 O O . LYS B 1 209 ? 3.125 -13.406 -19.375 1 96.12 209 LYS B O 1
ATOM 3825 N N . ARG B 1 210 ? 3.664 -11.258 -18.906 1 96.25 210 ARG B N 1
ATOM 3826 C CA . ARG B 1 210 ? 3.271 -10.766 -20.219 1 96.25 210 ARG B CA 1
ATOM 3827 C C . ARG B 1 210 ? 4.09 -11.43 -21.328 1 96.25 210 ARG B C 1
ATOM 3829 O O . ARG B 1 210 ? 3.566 -11.727 -22.406 1 96.25 210 ARG B O 1
ATOM 3836 N N . ILE B 1 211 ? 5.305 -11.703 -21.047 1 97.75 211 ILE B N 1
ATOM 3837 C CA . ILE B 1 211 ? 6.18 -12.188 -22.109 1 97.75 211 ILE B CA 1
ATOM 3838 C C . ILE B 1 211 ? 6.293 -13.711 -22.031 1 97.75 211 ILE B C 1
ATOM 3840 O O . ILE B 1 211 ? 7.086 -14.32 -22.75 1 97.75 211 ILE B O 1
ATOM 3844 N N . GLY B 1 212 ? 5.621 -14.328 -21.078 1 96.88 212 GLY B N 1
ATOM 3845 C CA . GLY B 1 212 ? 5.473 -15.773 -21.031 1 96.88 212 GLY B CA 1
ATOM 3846 C C . GLY B 1 212 ? 6.637 -16.469 -20.359 1 96.88 212 GLY B C 1
ATOM 3847 O O . GLY B 1 212 ? 6.938 -17.625 -20.656 1 96.88 212 GLY B O 1
ATOM 3848 N N . LEU B 1 213 ? 7.359 -15.766 -19.5 1 97.44 213 LEU B N 1
ATOM 3849 C CA . LEU B 1 213 ? 8.438 -16.375 -18.734 1 97.44 213 LEU B CA 1
ATOM 3850 C C . LEU B 1 213 ? 8 -16.656 -17.297 1 97.44 213 LEU B C 1
ATOM 3852 O O . LEU B 1 213 ? 7.367 -15.812 -16.656 1 97.44 213 LEU B O 1
ATOM 3856 N N . HIS B 1 214 ? 8.344 -17.812 -16.828 1 96.19 214 HIS B N 1
ATOM 3857 C CA . HIS B 1 214 ? 7.957 -18.219 -15.492 1 96.19 214 HIS B CA 1
ATOM 3858 C C . HIS B 1 214 ? 9.148 -18.188 -14.539 1 96.19 214 HIS B C 1
ATOM 3860 O O . HIS B 1 214 ? 10.164 -18.844 -14.789 1 96.19 214 HIS B O 1
ATOM 3866 N N . TRP B 1 215 ? 8.969 -17.391 -13.484 1 97.25 215 TRP B N 1
ATOM 3867 C CA . TRP B 1 215 ? 10.047 -17.406 -12.5 1 97.25 215 TRP B CA 1
ATOM 3868 C C . TRP B 1 215 ? 10.039 -18.719 -11.711 1 97.25 215 TRP B C 1
ATOM 3870 O O . TRP B 1 215 ? 8.977 -19.266 -11.422 1 97.25 215 TRP B O 1
ATOM 3880 N N . GLY B 1 216 ? 11.219 -19.094 -11.289 1 96.19 216 GLY B N 1
ATOM 3881 C CA . GLY B 1 216 ? 11.375 -20.391 -10.656 1 96.19 216 GLY B CA 1
ATOM 3882 C C . GLY B 1 216 ? 11.68 -21.5 -11.641 1 96.19 216 GLY B C 1
ATOM 3883 O O . GLY B 1 216 ? 12.195 -22.562 -11.25 1 96.19 216 GLY B O 1
ATOM 3884 N N . SER B 1 217 ? 11.352 -21.266 -12.945 1 96 217 SER B N 1
ATOM 3885 C CA . SER B 1 217 ? 11.633 -22.25 -13.977 1 96 217 SER B CA 1
ATOM 3886 C C . SER B 1 217 ? 12.469 -21.656 -15.102 1 96 217 SER B C 1
ATOM 3888 O O . SER B 1 217 ? 13.648 -22 -15.258 1 96 217 SER B O 1
ATOM 3890 N N . ASP B 1 218 ? 11.922 -20.672 -15.828 1 96.81 218 ASP B N 1
ATOM 3891 C CA . ASP B 1 218 ? 12.609 -20.078 -16.969 1 96.81 218 ASP B CA 1
ATOM 3892 C C . ASP B 1 218 ? 13.672 -19.094 -16.5 1 96.81 218 ASP B C 1
ATOM 3894 O O . ASP B 1 218 ? 14.68 -18.891 -17.203 1 96.81 218 ASP B O 1
ATOM 3898 N N . ILE B 1 219 ? 13.406 -18.484 -15.383 1 98.19 219 ILE B N 1
ATOM 3899 C CA . ILE B 1 219 ? 14.258 -17.406 -14.891 1 98.19 219 ILE B CA 1
ATOM 3900 C C . ILE B 1 219 ? 14.07 -17.266 -13.383 1 98.19 219 ILE B C 1
ATOM 3902 O O . ILE B 1 219 ? 12.969 -17.469 -12.859 1 98.19 219 ILE B O 1
ATOM 3906 N N . GLY B 1 220 ? 15.109 -17 -12.672 1 98.56 220 GLY B N 1
ATOM 3907 C CA . GLY B 1 220 ? 14.992 -16.672 -11.258 1 98.56 220 GLY B CA 1
ATOM 3908 C C . GLY B 1 220 ? 14.586 -15.227 -11.023 1 98.56 220 GLY B C 1
ATOM 3909 O O . GLY B 1 220 ? 14.82 -14.359 -11.875 1 98.56 220 GLY B O 1
ATOM 3910 N N . LEU B 1 221 ? 13.992 -14.961 -9.906 1 98.81 221 LEU B N 1
ATOM 3911 C CA . LEU B 1 221 ? 13.586 -13.617 -9.523 1 98.81 221 LEU B CA 1
ATOM 3912 C C . LEU B 1 221 ? 13.82 -13.375 -8.039 1 98.81 221 LEU B C 1
ATOM 3914 O O . LEU B 1 221 ? 13.336 -14.133 -7.195 1 98.81 221 LEU B O 1
ATOM 3918 N N . LEU B 1 222 ? 14.609 -12.422 -7.723 1 98.88 222 LEU B N 1
ATOM 3919 C CA . LEU B 1 222 ? 14.836 -11.945 -6.363 1 98.88 222 LEU B CA 1
ATOM 3920 C C . LEU B 1 222 ? 14.508 -10.453 -6.254 1 98.88 222 LEU B C 1
ATOM 3922 O O . LEU B 1 222 ? 15.055 -9.641 -6.996 1 98.88 222 LEU B O 1
ATOM 3926 N N . GLY B 1 223 ? 13.586 -10.148 -5.387 1 98.5 223 GLY B N 1
ATOM 3927 C CA . GLY B 1 223 ? 13.156 -8.766 -5.266 1 98.5 223 GLY B CA 1
ATOM 3928 C C . GLY B 1 223 ? 13.57 -8.125 -3.951 1 98.5 223 GLY B C 1
ATOM 3929 O O . GLY B 1 223 ? 13.516 -8.773 -2.902 1 98.5 223 GLY B O 1
ATOM 3930 N N . PHE B 1 224 ? 13.961 -6.84 -3.996 1 97.19 224 PHE B N 1
ATOM 3931 C CA . PHE B 1 224 ? 14.125 -6.051 -2.781 1 97.19 224 PHE B CA 1
ATOM 3932 C C . PHE B 1 224 ? 12.773 -5.645 -2.213 1 97.19 224 PHE B C 1
ATOM 3934 O O . PHE B 1 224 ? 11.828 -5.383 -2.965 1 97.19 224 PHE B O 1
ATOM 3941 N N . ASP B 1 225 ? 12.656 -5.527 -0.895 1 95.88 225 ASP B N 1
ATOM 3942 C CA . ASP B 1 225 ? 11.445 -5.254 -0.127 1 95.88 225 ASP B CA 1
ATOM 3943 C C . ASP B 1 225 ? 10.555 -6.492 -0.044 1 95.88 225 ASP B C 1
ATOM 3945 O O . ASP B 1 225 ? 10.359 -7.191 -1.041 1 95.88 225 ASP B O 1
ATOM 3949 N N . GLU B 1 226 ? 10.133 -6.742 1.09 1 95.75 226 GLU B N 1
ATOM 3950 C CA . GLU B 1 226 ? 9.188 -7.836 1.267 1 95.75 226 GLU B CA 1
ATOM 3951 C C . GLU B 1 226 ? 7.762 -7.387 0.951 1 95.75 226 GLU B C 1
ATOM 3953 O O . GLU B 1 226 ? 7.238 -6.465 1.586 1 95.75 226 GLU B O 1
ATOM 3958 N N . LEU B 1 227 ? 7.227 -7.965 -0.063 1 92.31 227 LEU B N 1
ATOM 3959 C CA . LEU B 1 227 ? 5.883 -7.652 -0.538 1 92.31 227 LEU B CA 1
ATOM 3960 C C . LEU B 1 227 ? 4.859 -8.617 0.048 1 92.31 227 LEU B C 1
ATOM 3962 O O . LEU B 1 227 ? 5.125 -9.82 0.164 1 92.31 227 LEU B O 1
ATOM 3966 N N . GLU B 1 228 ? 3.699 -8.156 0.371 1 88.94 228 GLU B N 1
ATOM 3967 C CA . GLU B 1 228 ? 2.691 -8.961 1.052 1 88.94 228 GLU B CA 1
ATOM 3968 C C . GLU B 1 228 ? 2.217 -10.117 0.169 1 88.94 228 GLU B C 1
ATOM 3970 O O . GLU B 1 228 ? 1.824 -11.172 0.673 1 88.94 228 GLU B O 1
ATOM 3975 N N . TRP B 1 229 ? 2.367 -9.938 -1.138 1 93.38 229 TRP B N 1
ATOM 3976 C CA . TRP B 1 229 ? 1.814 -10.898 -2.086 1 93.38 229 TRP B CA 1
ATOM 3977 C C . TRP B 1 229 ? 2.908 -11.812 -2.635 1 93.38 229 TRP B C 1
ATOM 3979 O O . TRP B 1 229 ? 2.643 -12.672 -3.479 1 93.38 229 TRP B O 1
ATOM 3989 N N . ALA B 1 230 ? 4.145 -11.594 -2.211 1 96.19 230 ALA B N 1
ATOM 3990 C CA . ALA B 1 230 ? 5.281 -12.297 -2.795 1 96.19 230 ALA B CA 1
ATOM 3991 C C . ALA B 1 230 ? 5.117 -13.805 -2.66 1 96.19 230 ALA B C 1
ATOM 3993 O O . ALA B 1 230 ? 5.469 -14.562 -3.572 1 96.19 230 ALA B O 1
ATOM 3994 N N . GLU B 1 231 ? 4.566 -14.211 -1.568 1 95.31 231 GLU B N 1
ATOM 3995 C CA . GLU B 1 231 ? 4.391 -15.641 -1.312 1 95.31 231 GLU B CA 1
ATOM 3996 C C . GLU B 1 231 ? 3.268 -16.219 -2.168 1 95.31 231 GLU B C 1
ATOM 3998 O O . GLU B 1 231 ? 3.264 -17.422 -2.467 1 95.31 231 GLU B O 1
ATOM 4003 N N . LEU B 1 232 ? 2.344 -15.406 -2.576 1 95.44 232 LEU B N 1
ATOM 4004 C CA . LEU B 1 232 ? 1.145 -15.852 -3.275 1 95.44 232 LEU B CA 1
ATOM 4005 C C . LEU B 1 232 ? 1.386 -15.922 -4.777 1 95.44 232 LEU B C 1
ATOM 4007 O O . LEU B 1 232 ? 0.632 -16.578 -5.504 1 95.44 232 LEU B O 1
ATOM 4011 N N . ALA B 1 233 ? 2.402 -15.281 -5.242 1 94.81 233 ALA B N 1
ATOM 4012 C CA . ALA B 1 233 ? 2.643 -15.164 -6.68 1 94.81 233 ALA B CA 1
ATOM 4013 C C . ALA B 1 233 ? 3.412 -16.375 -7.207 1 94.81 233 ALA B C 1
ATOM 4015 O O . ALA B 1 233 ? 4.578 -16.562 -6.859 1 94.81 233 ALA B O 1
ATOM 4016 N N . GLY B 1 234 ? 2.736 -17.109 -8.023 1 92.06 234 GLY B N 1
ATOM 4017 C CA . GLY B 1 234 ? 3.402 -18.266 -8.617 1 92.06 234 GLY B CA 1
ATOM 4018 C C . GLY B 1 234 ? 3.975 -19.219 -7.582 1 92.06 234 GLY B C 1
ATOM 4019 O O . GLY B 1 234 ? 3.26 -19.672 -6.688 1 92.06 234 GLY B O 1
ATOM 4020 N N . VAL B 1 235 ? 5.25 -19.5 -7.688 1 94.5 235 VAL B N 1
ATOM 4021 C CA . VAL B 1 235 ? 5.945 -20.406 -6.781 1 94.5 235 VAL B CA 1
ATOM 4022 C C . VAL B 1 235 ? 6.488 -19.625 -5.586 1 94.5 235 VAL B C 1
ATOM 4024 O O . VAL B 1 235 ? 7.262 -20.156 -4.785 1 94.5 235 VAL B O 1
ATOM 4027 N N . GLY B 1 236 ? 6.055 -18.438 -5.43 1 96.56 236 GLY B N 1
ATOM 4028 C CA . GLY B 1 236 ? 6.625 -17.547 -4.434 1 96.56 236 GLY B CA 1
ATOM 4029 C C . GLY B 1 236 ? 7.867 -16.828 -4.922 1 96.56 236 GLY B C 1
ATOM 4030 O O . GLY B 1 236 ? 8.656 -17.391 -5.688 1 96.56 236 GLY B O 1
ATOM 4031 N N . ILE B 1 237 ? 8.031 -15.586 -4.527 1 98.06 237 ILE B N 1
ATOM 4032 C CA . ILE B 1 237 ? 9.18 -14.773 -4.938 1 98.06 237 ILE B CA 1
ATOM 4033 C C . ILE B 1 237 ? 10.141 -14.609 -3.764 1 98.06 237 ILE B C 1
ATOM 4035 O O . ILE B 1 237 ? 9.727 -14.234 -2.664 1 98.06 237 ILE B O 1
ATOM 4039 N N . THR B 1 238 ? 11.375 -14.938 -3.951 1 98.75 238 THR B N 1
ATOM 4040 C CA . THR B 1 238 ? 12.43 -14.656 -2.975 1 98.75 238 THR B CA 1
ATOM 4041 C C . THR B 1 238 ? 12.633 -13.156 -2.822 1 98.75 238 THR B C 1
ATOM 4043 O O . THR B 1 238 ? 12.727 -12.43 -3.816 1 98.75 238 THR B O 1
ATOM 4046 N N . THR B 1 239 ? 12.648 -12.727 -1.613 1 98.56 239 THR B N 1
ATOM 4047 C CA . THR B 1 239 ? 12.766 -11.289 -1.389 1 98.56 239 THR B CA 1
ATOM 4048 C C . THR B 1 239 ? 13.828 -10.992 -0.339 1 98.56 239 THR B C 1
ATOM 4050 O O . THR B 1 239 ? 14.172 -11.852 0.474 1 98.56 239 THR B O 1
ATOM 4053 N N . LEU B 1 240 ? 14.438 -9.828 -0.448 1 98.69 240 LEU B N 1
ATOM 4054 C CA . LEU B 1 240 ? 15.234 -9.234 0.619 1 98.69 240 LEU B CA 1
ATOM 4055 C C . LEU B 1 240 ? 14.414 -8.234 1.421 1 98.69 240 LEU B C 1
ATOM 4057 O O . LEU B 1 240 ? 14.164 -7.117 0.961 1 98.69 240 LEU B O 1
ATOM 4061 N N . LYS B 1 241 ? 13.992 -8.633 2.553 1 98.25 241 LYS B N 1
ATOM 4062 C CA . LYS B 1 241 ? 13.133 -7.844 3.43 1 98.25 241 LYS B CA 1
ATOM 4063 C C . LYS B 1 241 ? 13.938 -6.777 4.168 1 98.25 241 LYS B C 1
ATOM 4065 O O . LYS B 1 241 ? 14.945 -7.082 4.812 1 98.25 241 LYS B O 1
ATOM 4070 N N . GLN B 1 242 ? 13.547 -5.539 3.998 1 97.19 242 GLN B N 1
ATOM 4071 C CA . GLN B 1 242 ? 14.102 -4.461 4.805 1 97.19 242 GLN B CA 1
ATOM 4072 C C . GLN B 1 242 ? 13.375 -4.336 6.141 1 97.19 242 GLN B C 1
ATOM 4074 O O . GLN B 1 242 ? 12.156 -4.516 6.207 1 97.19 242 GLN B O 1
ATOM 4079 N N . PRO B 1 243 ? 14.086 -4.086 7.18 1 97.06 243 PRO B N 1
ATOM 4080 C CA . PRO B 1 243 ? 13.422 -3.85 8.469 1 97.06 243 PRO B CA 1
ATOM 4081 C C . PRO B 1 243 ? 12.773 -2.471 8.547 1 97.06 243 PRO B C 1
ATOM 4083 O O . PRO B 1 243 ? 13.18 -1.64 9.367 1 97.06 243 PRO B O 1
ATOM 4086 N N . THR B 1 244 ? 11.734 -2.23 7.816 1 95.38 244 THR B N 1
ATOM 4087 C CA . THR B 1 244 ? 11.117 -0.932 7.582 1 95.38 244 THR B CA 1
ATOM 4088 C C . THR B 1 244 ? 10.555 -0.359 8.883 1 95.38 244 THR B C 1
ATOM 4090 O O . THR B 1 244 ? 10.688 0.837 9.148 1 95.38 244 THR B O 1
ATOM 4093 N N . TRP B 1 245 ? 9.914 -1.232 9.703 1 95.06 245 TRP B N 1
ATOM 4094 C CA . TRP B 1 245 ? 9.383 -0.761 10.977 1 95.06 245 TRP B CA 1
ATOM 4095 C C . TRP B 1 245 ? 10.5 -0.217 11.859 1 95.06 245 TRP B C 1
ATOM 4097 O O . TRP B 1 245 ? 10.375 0.878 12.422 1 95.06 245 TRP B O 1
ATOM 4107 N N . GLN B 1 246 ? 11.555 -0.944 11.922 1 97.5 246 GLN B N 1
ATOM 4108 C CA . GLN B 1 246 ? 12.695 -0.526 12.727 1 97.5 246 GLN B CA 1
ATOM 4109 C C . GLN B 1 246 ? 13.297 0.773 12.203 1 97.5 246 GLN B C 1
ATOM 4111 O O . GLN B 1 246 ? 13.68 1.647 12.977 1 97.5 246 GLN B O 1
ATOM 4116 N N . ILE B 1 247 ? 13.414 0.87 10.945 1 96.62 247 ILE B N 1
ATOM 4117 C CA . ILE B 1 247 ? 13.969 2.061 10.305 1 96.62 247 ILE B CA 1
ATOM 4118 C C . ILE B 1 247 ? 13.125 3.279 10.672 1 96.62 247 ILE B C 1
ATOM 4120 O O . ILE B 1 247 ? 13.656 4.297 11.125 1 96.62 247 ILE B O 1
ATOM 4124 N N . GLY B 1 248 ? 11.828 3.162 10.523 1 96.31 248 GLY B N 1
ATOM 4125 C CA . GLY B 1 248 ? 10.945 4.258 10.875 1 96.31 248 GLY B CA 1
ATOM 4126 C C . GLY B 1 248 ? 11 4.625 12.352 1 96.31 248 GLY B C 1
ATOM 4127 O O . GLY B 1 248 ? 11.094 5.801 12.695 1 96.31 248 GLY B O 1
ATOM 4128 N N . TYR B 1 249 ? 10.945 3.598 13.172 1 97.56 249 TYR B N 1
ATOM 4129 C CA . TYR B 1 249 ? 10.992 3.797 14.609 1 97.56 249 TYR B CA 1
ATOM 4130 C C . TYR B 1 249 ? 12.273 4.504 15.023 1 97.56 249 TYR B C 1
ATOM 4132 O O . TYR B 1 249 ? 12.234 5.5 15.758 1 97.56 249 TYR B O 1
ATOM 4140 N N . ALA B 1 250 ? 13.383 4.031 14.516 1 97.56 250 ALA B N 1
ATOM 4141 C CA . ALA B 1 250 ? 14.695 4.582 14.852 1 97.56 250 ALA B CA 1
ATOM 4142 C C . ALA B 1 250 ? 14.82 6.027 14.375 1 97.56 250 ALA B C 1
ATOM 4144 O O . ALA B 1 250 ? 15.461 6.848 15.039 1 97.56 250 ALA B O 1
ATOM 4145 N N . ALA B 1 251 ? 14.266 6.344 13.219 1 96.19 251 ALA B N 1
ATOM 4146 C CA . ALA B 1 251 ? 14.328 7.703 12.695 1 96.19 251 ALA B CA 1
ATOM 4147 C C . ALA B 1 251 ? 13.672 8.695 13.656 1 96.19 251 ALA B C 1
ATOM 4149 O O . ALA B 1 251 ? 14.227 9.758 13.938 1 96.19 251 ALA B O 1
ATOM 4150 N N . VAL B 1 252 ? 12.531 8.336 14.172 1 96.75 252 VAL B N 1
ATOM 4151 C CA . VAL B 1 252 ? 11.82 9.203 15.109 1 96.75 252 VAL B CA 1
ATOM 4152 C C . VAL B 1 252 ? 12.594 9.297 16.422 1 96.75 252 VAL B C 1
ATOM 4154 O O . VAL B 1 252 ? 12.719 10.383 16.984 1 96.75 252 VAL B O 1
ATOM 4157 N N . GLU B 1 253 ? 13.109 8.148 16.875 1 96.56 253 GLU B N 1
ATOM 4158 C CA . GLU B 1 253 ? 13.922 8.188 18.078 1 96.56 253 GLU B CA 1
ATOM 4159 C C . GLU B 1 253 ? 15.07 9.188 17.938 1 96.56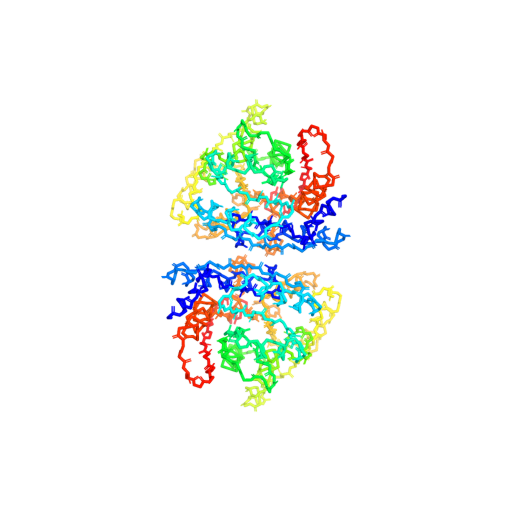 253 GLU B C 1
ATOM 4161 O O . GLU B 1 253 ? 15.344 9.961 18.844 1 96.56 253 GLU B O 1
ATOM 4166 N N . GLN B 1 254 ? 15.664 9.141 16.828 1 95.12 254 GLN B N 1
ATOM 4167 C CA . GLN B 1 254 ? 16.812 10.008 16.578 1 95.12 254 GLN B CA 1
ATOM 4168 C C . GLN B 1 254 ? 16.375 11.477 16.531 1 95.12 254 GLN B C 1
ATOM 4170 O O . GLN B 1 254 ? 17.047 12.344 17.109 1 95.12 254 GLN B O 1
ATOM 4175 N N . VAL B 1 255 ? 15.305 11.766 15.852 1 94.5 255 VAL B N 1
ATOM 4176 C CA . VAL B 1 255 ? 14.875 13.156 15.75 1 94.5 255 VAL B CA 1
ATOM 4177 C C . VAL B 1 255 ? 14.453 13.672 17.125 1 94.5 255 VAL B C 1
ATOM 4179 O O . VAL B 1 255 ? 14.688 14.836 17.453 1 94.5 255 VAL B O 1
ATOM 4182 N N . VAL B 1 256 ? 13.844 12.852 17.922 1 95.06 256 VAL B N 1
ATOM 4183 C CA . VAL B 1 256 ? 13.43 13.234 19.266 1 95.06 256 VAL B CA 1
ATOM 4184 C C . VAL B 1 256 ? 14.656 13.531 20.125 1 95.06 256 VAL B C 1
ATOM 4186 O O . VAL B 1 256 ? 14.664 14.492 20.891 1 95.06 256 VAL B O 1
ATOM 4189 N N . ARG B 1 257 ? 15.672 12.703 19.984 1 94 257 ARG B N 1
ATOM 4190 C CA . ARG B 1 257 ? 16.922 12.969 20.703 1 94 257 ARG B CA 1
ATOM 4191 C C . ARG B 1 257 ? 17.469 14.344 20.344 1 94 257 ARG B C 1
ATOM 4193 O O . ARG B 1 257 ? 17.953 15.07 21.219 1 94 257 ARG B O 1
ATOM 4200 N N . ARG B 1 258 ? 17.344 14.688 19.062 1 92.06 258 ARG B N 1
ATOM 4201 C CA . ARG B 1 258 ? 17.812 15.992 18.609 1 92.06 258 ARG B CA 1
ATOM 4202 C C . ARG B 1 258 ? 16.938 17.109 19.188 1 92.06 258 ARG B C 1
ATOM 4204 O O . ARG B 1 258 ? 17.453 18.156 19.578 1 92.06 258 ARG B O 1
ATOM 4211 N N . ILE B 1 259 ? 15.688 16.875 19.203 1 91.25 259 ILE B N 1
ATOM 4212 C CA . ILE B 1 259 ? 14.742 17.828 19.75 1 91.25 259 ILE B CA 1
ATOM 4213 C C . ILE B 1 259 ? 15.055 18.094 21.219 1 91.25 259 ILE B C 1
ATOM 4215 O O . ILE B 1 259 ? 14.977 19.234 21.688 1 91.25 259 ILE B O 1
ATOM 4219 N N . GLU B 1 260 ? 15.398 17.062 21.859 1 90.31 260 GLU B N 1
ATOM 4220 C CA . GLU B 1 260 ? 15.648 17.156 23.297 1 90.31 260 GLU B CA 1
ATOM 4221 C C . GLU B 1 260 ? 17.047 17.688 23.594 1 90.31 260 GLU B C 1
ATOM 4223 O O . GLU B 1 260 ? 17.438 17.844 24.75 1 90.31 260 GLU B O 1
ATOM 4228 N N . GLY B 1 261 ? 17.797 18.016 22.609 1 84.25 261 GLY B N 1
ATOM 4229 C CA . GLY B 1 261 ? 18.984 18.828 22.766 1 84.25 261 GLY B CA 1
ATOM 4230 C C . GLY B 1 261 ? 20.266 18 22.766 1 84.25 261 GLY B C 1
ATOM 4231 O O . GLY B 1 261 ? 21.328 18.484 23.188 1 84.25 261 GLY B O 1
ATOM 4232 N N . THR B 1 262 ? 20.203 16.781 22.359 1 76.19 262 THR B N 1
ATOM 4233 C CA . THR B 1 262 ? 21.438 16 22.266 1 76.19 262 THR B CA 1
ATOM 4234 C C . THR B 1 262 ? 22.344 16.562 21.172 1 76.19 262 THR B C 1
ATOM 4236 O O . THR B 1 262 ? 21.891 16.812 20.047 1 76.19 262 THR B O 1
ATOM 4239 N N . SER B 1 263 ? 23.531 16.938 21.516 1 78.06 263 SER B N 1
ATOM 4240 C CA . SER B 1 263 ? 24.484 17.531 20.578 1 78.06 263 SER B CA 1
ATOM 4241 C C . SER B 1 263 ? 25.438 16.484 20.031 1 78.06 263 SER B C 1
ATOM 4243 O O . SER B 1 263 ? 26.562 16.812 19.641 1 78.06 263 SER B O 1
ATOM 4245 N N . GLU B 1 264 ? 24.953 15.352 19.984 1 80.25 264 GLU B N 1
ATOM 4246 C CA . GLU B 1 264 ? 25.812 14.289 19.453 1 80.25 264 GLU B CA 1
ATOM 4247 C C . GLU B 1 264 ? 26.094 14.508 17.969 1 80.25 264 GLU B C 1
ATOM 4249 O O . GLU B 1 264 ? 25.375 15.234 17.297 1 80.25 264 GLU B O 1
ATOM 4254 N N . ALA B 1 265 ? 27.203 14.055 17.547 1 86.56 265 ALA B N 1
ATOM 4255 C CA . ALA B 1 265 ? 27.562 14.109 16.141 1 86.56 265 ALA B CA 1
ATOM 4256 C C . ALA B 1 265 ? 26.5 13.43 15.273 1 86.56 265 ALA B C 1
ATOM 4258 O O . ALA B 1 265 ? 25.75 12.578 15.758 1 86.56 265 ALA B O 1
ATOM 4259 N N . VAL B 1 266 ? 26.484 13.906 14.117 1 87.56 266 VAL B N 1
ATOM 4260 C CA . VAL B 1 266 ? 25.594 13.273 13.156 1 87.56 266 VAL B CA 1
ATOM 4261 C C . VAL B 1 266 ? 25.891 11.781 13.062 1 87.56 266 VAL B C 1
ATOM 4263 O O . VAL B 1 266 ? 27.062 11.383 13.07 1 87.56 266 VAL B O 1
ATOM 4266 N N . ARG B 1 267 ? 24.844 11.039 13.031 1 89.31 267 ARG B N 1
ATOM 4267 C CA . ARG B 1 267 ? 24.984 9.586 13.047 1 89.31 267 ARG B CA 1
ATOM 4268 C C . ARG B 1 267 ? 24.25 8.945 11.883 1 89.31 267 ARG B C 1
ATOM 4270 O O . ARG B 1 267 ? 23.172 9.391 11.492 1 89.31 267 ARG B O 1
ATOM 4277 N N . GLU B 1 268 ? 24.938 7.977 11.336 1 91.12 268 GLU B N 1
ATOM 4278 C CA . GLU B 1 268 ? 24.297 7.082 10.375 1 91.12 268 GLU B CA 1
ATOM 4279 C C . GLU B 1 268 ? 24 5.723 10.992 1 91.12 268 GLU B C 1
ATOM 4281 O O . GLU B 1 268 ? 24.891 5.055 11.5 1 91.12 268 GLU B O 1
ATOM 4286 N N . GLN B 1 269 ? 22.781 5.422 11.055 1 95 269 GLN B N 1
ATOM 4287 C CA . GLN B 1 269 ? 22.344 4.129 11.57 1 95 269 GLN B CA 1
ATOM 4288 C C . GLN B 1 269 ? 21.781 3.252 10.453 1 95 269 GLN B C 1
ATOM 4290 O O . GLN B 1 269 ? 20.797 3.613 9.812 1 95 269 GLN B O 1
ATOM 4295 N N . VAL B 1 270 ? 22.375 2.137 10.25 1 95.62 270 VAL B N 1
ATOM 4296 C CA . VAL B 1 270 ? 21.922 1.252 9.18 1 95.62 270 VAL B CA 1
ATOM 4297 C C . VAL B 1 270 ? 21.516 -0.101 9.758 1 95.62 270 VAL B C 1
ATOM 4299 O O . VAL B 1 270 ? 22.062 -0.537 10.773 1 95.62 270 VAL B O 1
ATOM 4302 N N . PHE B 1 271 ? 20.547 -0.722 9.172 1 97.44 271 PHE B N 1
ATOM 4303 C CA . PHE B 1 271 ? 20.031 -2.023 9.586 1 97.44 271 PHE B CA 1
ATOM 4304 C C . PHE B 1 271 ? 20.281 -3.068 8.508 1 97.44 271 PHE B C 1
ATOM 4306 O O . PHE B 1 271 ? 20.406 -2.734 7.324 1 97.44 271 PHE B O 1
ATOM 4313 N N . SER B 1 272 ? 20.328 -4.285 8.953 1 97.44 272 SER B N 1
ATOM 4314 C CA . SER B 1 272 ? 20.516 -5.398 8.031 1 97.44 272 SER B CA 1
ATOM 4315 C C . SER B 1 272 ? 19.172 -5.871 7.469 1 97.44 272 SER B C 1
ATOM 4317 O O . SER B 1 272 ? 18.156 -5.812 8.156 1 97.44 272 SER B O 1
ATOM 4319 N N . GLY B 1 273 ? 19.219 -6.254 6.211 1 97.38 273 GLY B N 1
ATOM 4320 C CA . GLY B 1 273 ? 18.047 -6.906 5.621 1 97.38 273 GLY B CA 1
ATOM 4321 C C . GLY B 1 273 ? 17.984 -8.391 5.914 1 97.38 273 GLY B C 1
ATOM 4322 O O . GLY B 1 273 ? 18.922 -8.953 6.504 1 97.38 273 GLY B O 1
ATOM 4323 N N . GLU B 1 274 ? 16.875 -8.953 5.602 1 98.25 274 GLU B N 1
ATOM 4324 C CA . GLU B 1 274 ? 16.641 -10.383 5.773 1 98.25 274 GLU B CA 1
ATOM 4325 C C . GLU B 1 274 ? 16.234 -11.039 4.457 1 98.25 274 GLU B C 1
ATOM 4327 O O . GLU B 1 274 ? 15.273 -10.602 3.812 1 98.25 274 GLU B O 1
ATOM 4332 N N . LEU B 1 275 ? 17 -12.047 4.113 1 98.56 275 LEU B N 1
ATOM 4333 C CA . LEU B 1 275 ? 16.656 -12.805 2.914 1 98.56 275 LEU B CA 1
ATOM 4334 C C . LEU B 1 275 ? 15.562 -13.82 3.203 1 98.56 275 LEU B C 1
ATOM 4336 O O . LEU B 1 275 ? 15.688 -14.633 4.121 1 98.56 275 LEU B O 1
ATOM 4340 N N . ILE B 1 276 ? 14.469 -13.781 2.525 1 98.5 276 ILE B N 1
ATOM 4341 C CA . ILE B 1 276 ? 13.383 -14.75 2.605 1 98.5 276 ILE B CA 1
ATOM 4342 C C . ILE B 1 276 ? 13.328 -15.57 1.319 1 98.5 276 ILE B C 1
ATOM 4344 O O . ILE B 1 276 ? 12.898 -15.078 0.276 1 98.5 276 ILE B O 1
ATOM 4348 N N . VAL B 1 277 ? 13.711 -16.766 1.408 1 98.5 277 VAL B N 1
ATOM 4349 C CA . VAL B 1 277 ? 13.891 -17.625 0.241 1 98.5 277 VAL B CA 1
ATOM 4350 C C . VAL B 1 277 ? 12.562 -18.297 -0.103 1 98.5 277 VAL B C 1
ATOM 4352 O O . VAL B 1 277 ? 11.891 -18.844 0.779 1 98.5 277 VAL B O 1
ATOM 4355 N N . ARG B 1 278 ? 12.18 -18.219 -1.387 1 97.81 278 ARG B N 1
ATOM 4356 C CA . ARG B 1 278 ? 10.992 -18.906 -1.9 1 97.81 278 ARG B CA 1
ATOM 4357 C C . ARG B 1 278 ? 11.297 -19.594 -3.227 1 97.81 278 ARG B C 1
ATOM 4359 O O . ARG B 1 278 ? 12.461 -19.766 -3.596 1 97.81 278 ARG B O 1
ATOM 4366 N N . GLY B 1 279 ? 10.242 -19.953 -3.932 1 97.62 279 GLY B N 1
ATOM 4367 C CA . GLY B 1 279 ? 10.383 -20.828 -5.074 1 97.62 279 GLY B CA 1
ATOM 4368 C C . GLY B 1 279 ? 11.023 -20.156 -6.273 1 97.62 279 GLY B C 1
ATOM 4369 O O . GLY B 1 279 ? 11.562 -20.828 -7.156 1 97.62 279 GLY B O 1
ATOM 4370 N N . SER B 1 280 ? 11.109 -18.859 -6.312 1 98.31 280 SER B N 1
ATOM 4371 C CA . SER B 1 280 ? 11.586 -18.141 -7.496 1 98.31 280 SER B CA 1
ATOM 4372 C C . SER B 1 280 ? 13.094 -18.281 -7.648 1 98.31 280 SER B C 1
ATOM 4374 O O . SER B 1 280 ? 13.648 -17.969 -8.703 1 98.31 280 SER B O 1
ATOM 4376 N N . THR B 1 281 ? 13.766 -18.719 -6.562 1 98.19 281 THR B N 1
ATOM 4377 C CA . THR B 1 281 ? 15.211 -18.875 -6.672 1 98.19 281 THR B CA 1
ATOM 4378 C C . THR B 1 281 ? 15.633 -20.281 -6.234 1 98.19 281 THR B C 1
ATOM 4380 O O . THR B 1 281 ? 16.828 -20.547 -6.07 1 98.19 281 THR B O 1
ATOM 4383 N N . ALA B 1 282 ? 14.672 -21.109 -5.945 1 88.38 282 ALA B N 1
ATOM 4384 C CA . ALA B 1 282 ? 14.992 -22.453 -5.469 1 88.38 282 ALA B CA 1
ATOM 4385 C C . ALA B 1 282 ? 15.5 -23.344 -6.605 1 88.38 282 ALA B C 1
ATOM 4387 O O . ALA B 1 282 ? 15.102 -23.172 -7.762 1 88.38 282 ALA B O 1
ATOM 4388 N N . ARG B 1 283 ? 16.422 -24.266 -6.332 1 78.94 283 ARG B N 1
ATOM 4389 C CA . ARG B 1 283 ? 17.016 -25.219 -7.27 1 78.94 283 ARG B CA 1
ATOM 4390 C C . ARG B 1 283 ? 16.031 -26.344 -7.594 1 78.94 283 ARG B C 1
ATOM 4392 O O . ARG B 1 283 ? 15.211 -26.719 -6.758 1 78.94 283 ARG B O 1
#

Foldseek 3Di:
DPPPPPPDQPLEEEEEAAACPAPLRVLLVLLQVVLSVVVVHDYDYQYQPNPQVSLLVVVVVCVVVVGQAYEYAHQDHDPVSLVVVVVVLRAYEYEQADDPPRFHAYFYAPLLQLLLVQLVLLVVLPFAEEEEEEADCPVRVSSVNSVVSNVVNCVVPVRHHYHYDHDHLPCLVVLLVVVVVSLVVPPPTAYEYEYSADSSLVSNLVSCVVNVHDFLPSYAYEYEADDPCQVVRHQGHKYWHIPSSCRSNVRNVVSVCVSVPDPDGHDYHHDYTDIDDTSRSHD/DPPPPPPDQPLEEEEEAAACPAPLRVLLVLLQVVLSVVVVHDYDYDYQPNPQVSLLVVVVVCVVVVGQAYEYAHQDHDPVSLVVVVVVLRAYEYEQDDDPPRFHAYFYAPLLQLLLVQLVLLVVQPFAEEEEEEADCPVRVSSVNSVVSNVVNCVVPVRHHYHYDHDHLPCLVVLLVVVVVSLVVQPPTAYEYEYSADSSLVSNLVSCVVNVHDFLPSYAYEYEADDPCQVVRHQGHKYWHIPSSVRSNVRNVVSVCVSVPDPDGHDYHHDYTDIDDTSRSHD

InterPro domains:
  IPR001761 Periplasmic binding protein/LacI sugar binding domain [PF00532] (12-262)
  IPR028082 Periplasmic binding protein-like I [SSF53822] (9-267)

Secondary structure (DSSP, 8-state):
-----------EEEEEES-TTSHHHHHHHHHHHHHHHHHT-EEEEEE-TT-HHHHHHHHHHHHHTT-SEEEEE-S---HHHHHHHHHHT--EEEES-PPTT---EEEEE-HHHHHHHHHHHHHHTT-SEEEEEES--TT-HHHHHHHHHHHHHHHT-TTSEEEEEE--TT-HHHHHHHHHHHHHHTTTS-EEEEESSHHHHHHHHHHHHHTT--BTTTBEEEEES--TTTTTBTT--EEEE--HHHHHHHHHHHHHHHHTT--PPP-EEEE--EEE--GGG--/-----------EEEEEES-TTSHHHHHHHHHHHHHHHHHT-EEEEEE-TT-HHHHHHHHHHHHHTT-SEEEEE-S---HHHHHHHHHTT--EEEES-PPTT---EEEEE-HHHHHHHHHHHHHHTT-SEEEEEES--TT-HHHHHHHHHHHHHHHT-TTSEEEEEE--TT-HHHHHHHHHHHHHHTTTS-EEEEESSHHHHHHHHHHHHHTT--BTTTBEEEEES--TTTTTBTT--EEEE--HHHHHHHHHHHHHHHHTT--PPP-EEEE--EEE--GGG--

Organism: Oryza sativa subsp. indica (NCBI:txid39946)

Radius of gyration: 25.13 Å; Cα contacts (8 Å, |Δi|>4): 1137; chains: 2; bounding box: 68×83×60 Å

Nearest PDB structures (foldseek):
  2fep-assembly1_A-2  TM=8.652E-01  e=1.479E-17  Bacillus subtilis
  2nzu-assembly1_G-2  TM=8.692E-01  e=5.536E-17  Priestia megaterium
  1rzr-assembly1_G  TM=8.533E-01  e=4.400E-17  Priestia megaterium
  2jcg-assembly1_A-2  TM=8.618E-01  e=2.923E-16  Priestia megaterium
  1zvv-assembly2_B  TM=8.678E-01  e=5.818E-16  Bacillus subtilis

Solvent-accessible surface area (backbone atoms only — not comparable to full-atom values): 28919 Å² total; per-residue (Å²): 131,78,75,68,75,73,76,75,82,67,44,27,30,33,31,40,33,21,40,64,79,36,67,67,51,33,43,20,44,53,14,29,51,52,36,26,57,74,71,62,35,43,70,39,41,35,69,30,70,69,34,63,72,44,48,46,52,48,51,52,50,40,54,75,67,49,43,53,23,33,40,32,39,52,69,65,75,50,68,69,54,51,49,54,43,61,69,64,70,53,30,49,23,27,37,59,42,77,50,86,93,51,94,50,29,27,24,28,65,36,36,44,60,40,27,33,52,55,48,48,50,44,49,75,54,59,41,37,34,39,35,42,37,33,54,71,46,85,86,33,51,52,57,46,36,25,51,51,24,38,50,58,52,41,68,76,37,82,83,38,47,80,47,72,50,66,42,60,83,86,37,61,68,60,46,38,49,51,52,50,49,55,51,60,75,42,60,92,48,48,32,31,36,37,24,67,31,47,72,48,30,53,48,49,53,50,33,32,58,73,72,71,46,44,58,41,72,71,27,27,36,36,22,24,42,66,55,92,54,31,68,50,29,67,61,11,43,15,23,37,26,58,56,35,41,58,38,21,24,49,36,43,53,51,23,49,43,40,55,73,60,56,80,67,74,74,45,77,47,65,39,72,51,42,80,45,85,33,34,7,56,47,123,132,78,75,68,77,73,76,75,81,68,45,26,32,33,31,38,33,22,39,64,80,37,67,66,49,34,42,20,45,54,14,30,51,53,35,25,56,76,72,65,34,43,69,40,39,35,69,30,69,71,33,62,72,43,47,48,52,47,52,53,50,40,56,74,67,50,42,54,22,34,39,33,39,51,70,66,74,50,67,69,56,52,48,56,43,60,70,63,70,52,31,50,22,27,35,59,43,78,50,86,96,51,93,51,28,28,26,29,65,36,36,43,60,40,27,33,52,56,50,49,50,44,48,73,54,58,39,37,33,40,35,42,38,34,54,70,45,86,88,31,53,52,56,46,37,26,51,52,23,39,52,58,50,42,67,76,38,81,83,38,47,80,46,73,50,67,42,60,81,85,37,60,67,61,48,38,49,51,53,50,49,54,51,61,76,42,61,93,48,49,32,31,36,37,25,68,31,46,74,47,30,54,48,48,54,51,34,32,55,74,74,70,46,44,59,42,73,71,28,27,36,37,23,24,42,67,54,94,55,30,69,52,29,68,61,11,44,15,22,38,25,59,56,34,40,57,38,20,24,51,37,43,52,51,23,48,43,40,56,72,61,56,80,67,73,76,45,78,48,64,40,71,51,42,81,45,84,33,36,6,54,47,123

Sequence (566 aa):
MARGLKRGRTRLIGLIIADITNPYSVNVLSGIEAACREKGFTPLVCNTNNEVDQELHYLDLLRSYQVEGIVVNAVGMREEGLNRLQQSSLPMVLIDRKIPEFACDVVGLDNTQAATTATEHLIEQGFEAILFLSEPLGMVNTRRDRLAAFRATLARYPGVIAENAETPLHEADQLDNTLRQFHTRHRGMRKAVISANGALTLQVARSLKRIGLHWGSDIGLLGFDELEWAELAGVGITTLKQPTWQIGYAAVEQVVRRIEGTSEAVREQVFSGELIVRGSTARMARGLKRGRTRLIGLIIADITNPYSVNVLSGIEAACREKGFTPLVCNTNNEVDQELHYLDLLRSYQVEGIVVNAVGMREEGLNRLQQSSLPMVLIDRKIPEFACDVVGLDNTQAATTATEHLIEQGFEAILFLSEPLGMVNTRRDRLAAFRATLARYPGVIAENAETPLHEADQLDNTLRQFHTRHRGMRKAVISANGALTLQVARSLKRIGLHWGSDIGLLGFDELEWAELAGVGITTLKQPTWQIGYAAVEQVVRRIEGTSEAVREQVFSGELIVRGSTAR